Protein AF-A0A7C5N0X9-F1 (afdb_monomer_lite)

Secondary structure (DSSP, 8-state):
-HHHHHHHHHHHHHHHHHHHHHHHHSSHHHHHHHHHTTSS----GGGS-GGGT--HHHHHHHHHHHHHHHHHHHS-HHHHHHHHT-HHHHHHHHHHHHHHHHHGGGT--GGGHHHHHHHHHHHHHHHHHHHIIIII---TTSPPPPHHHHHHHHHHHHHHHHHHHHHHHHHH-----TTS-SHHHHHHHHHH----TTSSSS----HHHHTTSEEEEEEESTTTTTTT-SSGGGSHHHHHHHHH-TTEEEEEEE-TT--HHHHHHHHHH-SSPPSEEEEEE-TTTTHHHHHHHT-------TTTTS-HHHHHHHTT-HHHHHHHTTS--GGG---HHHHHHHHHH-HHHHHHHHHHHHHHHHHHHHTT--EEEEEPP-TT-GGGGGG-

Sequence (388 aa):
MTIRFQEKSDLYVFSGYALLGIALAINQFTIFWWQEMGIFPIVPSRFMHANDVEIFLPWLLDISWIVTGIIVIRAPRHIRFYINDSFKFNLFIFVILSGILLSTNVVLPGKWRFARIILILGILFFLANMFYLGVVKKREDKAELHPFYRNLGVSLFGLSFILLVLEIVFMFFTNTHRFNGTLASRSWFIRNWELNAEGYRDRPYDVQKIEGKTKVLLLGDSFVAGHGLKNPEDRFSNLLQKELGENYYVFNLGVGGSDVADEFQRLKAFSYRPDYLLYSYYPNDIERDGEMGGLVLPKPRSYNDVWFIPRFFIRRSYLLNFIYWQFPHYDELVDYKGYLKQCYSFPKVMEIHTAHLDSIIDFAKQFEAPMAAVVFPFLEQVKESRFA

Structure (mmCIF, N/CA/C/O backbone):
data_AF-A0A7C5N0X9-F1
#
_entry.id   AF-A0A7C5N0X9-F1
#
loop_
_atom_site.group_PDB
_atom_site.id
_atom_site.type_symbol
_atom_site.label_atom_id
_atom_site.label_alt_id
_atom_site.label_comp_id
_atom_site.label_asym_id
_atom_site.label_entity_id
_atom_site.label_seq_id
_atom_site.pdbx_PDB_ins_code
_atom_site.Cartn_x
_atom_site.Cartn_y
_atom_site.Cartn_z
_atom_site.occupancy
_atom_site.B_iso_or_equiv
_atom_site.auth_seq_id
_atom_site.auth_comp_id
_atom_site.auth_asym_id
_atom_site.auth_atom_id
_atom_site.pdbx_PDB_model_num
ATOM 1 N N . MET A 1 1 ? 23.123 20.701 -46.442 1.00 53.03 1 MET A N 1
ATOM 2 C CA . MET A 1 1 ? 23.601 19.902 -45.284 1.00 53.03 1 MET A CA 1
ATOM 3 C C . MET A 1 1 ? 23.424 20.630 -43.945 1.00 53.03 1 MET A C 1
ATOM 5 O O . MET A 1 1 ? 23.212 19.967 -42.947 1.00 53.03 1 MET A O 1
ATOM 9 N N . THR A 1 2 ? 23.448 21.964 -43.902 1.00 59.88 2 THR A N 1
ATOM 10 C CA . THR A 1 2 ? 23.514 22.796 -42.683 1.00 59.88 2 THR A CA 1
ATOM 11 C C . THR A 1 2 ? 22.238 22.866 -41.826 1.00 59.88 2 THR A C 1
ATOM 13 O O . THR A 1 2 ? 22.347 22.752 -40.611 1.00 59.88 2 THR A O 1
ATOM 16 N N . ILE A 1 3 ? 21.037 22.957 -42.412 1.00 56.69 3 ILE A N 1
ATOM 17 C CA . ILE A 1 3 ? 19.776 23.121 -41.645 1.00 56.69 3 ILE A CA 1
ATOM 18 C C . ILE A 1 3 ? 19.400 21.844 -40.869 1.00 56.69 3 ILE A C 1
ATOM 20 O O . ILE A 1 3 ? 19.217 21.884 -39.657 1.00 56.69 3 ILE A O 1
ATOM 24 N N . ARG A 1 4 ? 19.428 20.675 -41.528 1.00 54.19 4 ARG A N 1
ATOM 25 C CA . ARG A 1 4 ? 19.196 19.358 -40.891 1.00 54.19 4 ARG A CA 1
ATOM 26 C C . ARG A 1 4 ? 20.184 19.048 -39.757 1.00 54.19 4 ARG A C 1
ATOM 28 O O . ARG A 1 4 ? 19.854 18.326 -38.820 1.00 54.19 4 ARG A O 1
ATOM 35 N N . PHE A 1 5 ? 21.416 19.549 -39.867 1.00 54.91 5 PHE A N 1
ATOM 36 C CA . PHE A 1 5 ? 22.444 19.425 -38.829 1.00 54.91 5 PHE A CA 1
ATOM 37 C C . PHE A 1 5 ? 22.115 20.280 -37.600 1.00 54.91 5 PHE A C 1
ATOM 39 O O . PHE A 1 5 ? 22.364 19.862 -36.469 1.00 54.91 5 PHE A O 1
ATOM 46 N N . GLN A 1 6 ? 21.548 21.462 -37.830 1.00 57.00 6 GLN A N 1
ATOM 47 C CA . GLN A 1 6 ? 21.174 22.421 -36.800 1.00 57.00 6 GLN A CA 1
ATOM 48 C C . GLN A 1 6 ? 19.945 21.935 -36.017 1.00 57.00 6 GLN A C 1
ATOM 50 O O . GLN A 1 6 ? 20.025 21.792 -34.801 1.00 57.00 6 GLN A O 1
ATOM 55 N N . GLU A 1 7 ? 18.891 21.506 -36.718 1.00 59.25 7 GLU A N 1
ATOM 56 C CA . GLU A 1 7 ? 17.673 20.940 -36.115 1.00 59.25 7 GLU A CA 1
ATOM 57 C C . GLU A 1 7 ? 17.963 19.712 -35.240 1.00 59.25 7 GLU A C 1
ATOM 59 O O . GLU A 1 7 ? 17.483 19.613 -34.110 1.00 59.25 7 GLU A O 1
ATOM 64 N N . LYS A 1 8 ? 18.809 18.787 -35.722 1.00 58.25 8 LYS A N 1
ATOM 65 C CA . LYS A 1 8 ? 19.227 17.627 -34.925 1.00 58.25 8 LYS A CA 1
ATOM 66 C C . LYS A 1 8 ? 19.984 18.061 -33.672 1.00 58.25 8 LYS A C 1
ATOM 68 O O . LYS A 1 8 ? 19.673 17.578 -32.593 1.00 58.25 8 LYS A O 1
ATOM 73 N N . SER A 1 9 ? 20.961 18.961 -33.797 1.00 60.62 9 SER A N 1
ATOM 74 C CA . SER A 1 9 ? 21.758 19.472 -32.670 1.00 60.62 9 SER A CA 1
ATOM 75 C C . SER A 1 9 ? 20.900 20.120 -31.577 1.00 60.62 9 SER A C 1
ATOM 77 O O . SER A 1 9 ? 21.206 19.964 -30.392 1.00 60.62 9 SER A O 1
ATOM 79 N N . ASP A 1 10 ? 19.856 20.848 -31.962 1.00 64.88 10 ASP A N 1
ATOM 80 C CA . ASP A 1 10 ? 19.007 21.590 -31.029 1.00 64.88 10 ASP A CA 1
ATOM 81 C C . ASP A 1 10 ? 18.025 20.658 -30.298 1.00 64.88 10 ASP A C 1
ATOM 83 O O . ASP A 1 10 ? 17.825 20.804 -29.091 1.00 64.88 10 ASP A O 1
ATOM 87 N N . LEU A 1 11 ? 17.547 19.599 -30.964 1.00 64.19 11 LEU A N 1
ATOM 88 C CA . LEU A 1 11 ? 16.809 18.508 -30.316 1.00 64.19 11 LEU A CA 1
ATOM 89 C C . LEU A 1 11 ? 17.653 17.801 -29.231 1.00 64.19 11 LEU A C 1
ATOM 91 O O . LEU A 1 11 ? 17.117 17.417 -28.193 1.00 64.19 11 LEU A O 1
ATOM 95 N N . TYR A 1 12 ? 18.978 17.684 -29.415 1.00 63.22 12 TYR A N 1
ATOM 96 C CA . TYR A 1 12 ? 19.877 17.117 -28.393 1.00 63.22 12 TYR A CA 1
ATOM 97 C C . TYR A 1 12 ? 20.007 17.993 -27.163 1.00 63.22 12 TYR A C 1
ATOM 99 O O . TYR A 1 12 ? 19.940 17.494 -26.042 1.00 63.22 12 TYR A O 1
ATOM 107 N N . VAL A 1 13 ? 20.187 19.292 -27.378 1.00 63.66 13 VAL A N 1
ATOM 108 C CA . VAL A 1 13 ? 20.242 20.272 -26.293 1.00 63.66 13 VAL A CA 1
ATOM 109 C C . VAL A 1 13 ? 18.940 20.228 -25.507 1.00 63.66 13 VAL A C 1
ATOM 111 O O . VAL A 1 13 ? 18.975 20.118 -24.285 1.00 63.66 13 VAL A O 1
ATOM 114 N N . PHE A 1 14 ? 17.805 20.184 -26.207 1.00 66.75 14 PHE A N 1
ATOM 115 C CA . PHE A 1 14 ? 16.500 19.997 -25.589 1.00 66.75 14 PHE A CA 1
ATOM 116 C C . PHE A 1 14 ? 16.417 18.691 -24.788 1.00 66.75 14 PHE A C 1
ATOM 118 O O . PHE A 1 14 ? 16.013 18.723 -23.634 1.00 66.75 14 PHE A O 1
ATOM 125 N N . SER A 1 15 ? 16.862 17.554 -25.334 1.00 61.34 15 SER A N 1
ATOM 126 C CA . SER A 1 15 ? 16.858 16.284 -24.592 1.00 61.34 15 SER A CA 1
ATOM 127 C C . SER A 1 15 ? 17.822 16.268 -23.397 1.00 61.34 15 SER A C 1
ATOM 129 O O . SER A 1 15 ? 17.501 15.673 -22.375 1.00 61.34 15 SER A O 1
ATOM 131 N N . GLY A 1 16 ? 18.957 16.972 -23.464 1.00 64.69 16 GLY A N 1
ATOM 132 C CA . GLY A 1 16 ? 19.859 17.174 -22.327 1.00 64.69 16 GLY A CA 1
ATOM 133 C C . GLY A 1 16 ? 19.217 18.020 -21.226 1.00 64.69 16 GLY A C 1
ATOM 134 O O . GLY A 1 16 ? 19.291 17.659 -20.053 1.00 64.69 16 GLY A O 1
ATOM 135 N N . TYR A 1 17 ? 18.517 19.095 -21.601 1.00 68.44 17 TYR A N 1
ATOM 136 C CA . TYR A 1 17 ? 17.707 19.881 -20.669 1.00 68.44 17 TYR A CA 1
ATOM 137 C C . TYR A 1 17 ? 16.526 19.085 -20.107 1.00 68.44 17 TYR A C 1
ATOM 139 O O . TYR A 1 17 ? 16.244 19.200 -18.921 1.00 68.44 17 TYR A O 1
ATOM 147 N N . ALA A 1 18 ? 15.870 18.245 -20.910 1.00 64.81 18 ALA A N 1
ATOM 148 C CA . ALA A 1 18 ? 14.791 17.375 -20.454 1.00 64.81 18 ALA A CA 1
ATOM 149 C C . ALA A 1 18 ? 15.302 16.326 -19.457 1.00 64.81 18 ALA A C 1
ATOM 151 O O . ALA A 1 18 ? 14.671 16.111 -18.429 1.00 64.81 18 ALA A O 1
ATOM 152 N N . LEU A 1 19 ? 16.472 15.726 -19.707 1.00 63.31 19 LEU A N 1
ATOM 153 C CA . LEU A 1 19 ? 17.125 14.801 -18.776 1.00 63.31 19 LEU A CA 1
ATOM 154 C C . LEU A 1 19 ? 17.484 15.484 -17.451 1.00 63.31 19 LEU A C 1
ATOM 156 O O . LEU A 1 19 ? 17.197 14.932 -16.394 1.00 63.31 19 LEU A O 1
ATOM 160 N N . LEU A 1 20 ? 18.051 16.695 -17.494 1.00 66.25 20 LEU A N 1
ATOM 161 C CA . LEU A 1 20 ? 18.319 17.487 -16.287 1.00 66.25 20 LEU A CA 1
ATOM 162 C C . LEU A 1 20 ? 17.034 17.884 -15.560 1.00 66.25 20 LEU A C 1
ATOM 164 O O . LEU A 1 20 ? 16.976 17.785 -14.340 1.00 66.25 20 LEU A O 1
ATOM 168 N N . GLY A 1 21 ? 16.004 18.298 -16.296 1.00 65.38 21 GLY A N 1
ATOM 169 C CA . GLY A 1 21 ? 14.703 18.656 -15.740 1.00 65.38 21 GLY A CA 1
ATOM 170 C C . GLY A 1 21 ? 14.035 17.475 -15.043 1.00 65.38 21 GLY A C 1
ATOM 171 O O . GLY A 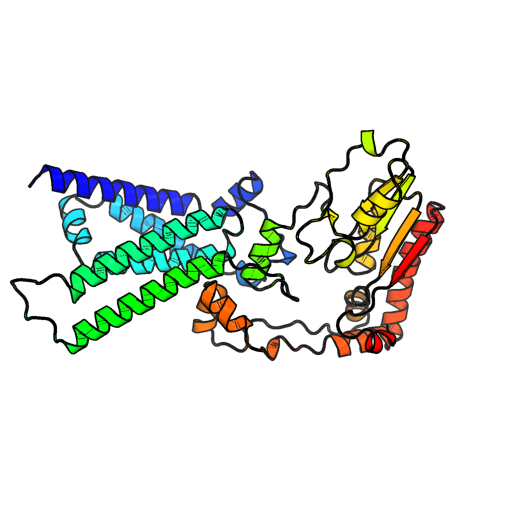1 21 ? 13.572 17.622 -13.920 1.00 65.38 21 GLY A O 1
ATOM 172 N N . ILE A 1 22 ? 14.053 16.290 -15.660 1.00 63.69 22 ILE A N 1
ATOM 173 C CA . ILE A 1 22 ? 13.523 15.055 -15.067 1.00 63.69 22 ILE A CA 1
ATOM 174 C C . ILE A 1 22 ? 14.340 14.649 -13.835 1.00 63.69 22 ILE A C 1
ATOM 176 O O . ILE A 1 22 ? 13.749 14.315 -12.817 1.00 63.69 22 ILE A O 1
ATOM 180 N N . ALA A 1 23 ? 15.673 14.716 -13.889 1.00 62.97 23 ALA A N 1
ATOM 181 C CA . ALA A 1 23 ? 16.537 14.343 -12.766 1.00 62.97 23 ALA A CA 1
ATOM 182 C C . ALA A 1 23 ? 16.429 15.300 -11.570 1.00 62.97 23 ALA A C 1
ATOM 184 O O . ALA A 1 23 ? 16.517 14.883 -10.419 1.00 62.97 23 ALA A O 1
ATOM 185 N N . LEU A 1 24 ? 16.221 16.592 -11.828 1.00 64.12 24 LEU A N 1
ATOM 186 C CA . LEU A 1 24 ? 15.953 17.567 -10.775 1.00 64.12 24 LEU A CA 1
ATOM 187 C C . LEU A 1 24 ? 14.528 17.408 -10.236 1.00 64.12 24 LEU A C 1
ATOM 189 O O . LEU A 1 24 ? 14.331 17.451 -9.028 1.00 64.12 24 LEU A O 1
ATOM 193 N N . ALA A 1 25 ? 13.535 17.174 -11.096 1.00 60.94 25 ALA A N 1
ATOM 194 C CA . ALA A 1 25 ? 12.141 17.036 -10.679 1.00 60.94 25 ALA A CA 1
ATOM 195 C C . ALA A 1 25 ? 11.833 15.695 -9.993 1.00 60.94 25 ALA A C 1
ATOM 197 O O . ALA A 1 25 ? 10.906 15.632 -9.194 1.00 60.94 25 ALA A O 1
ATOM 198 N N . ILE A 1 26 ? 12.572 14.628 -10.297 1.00 57.19 26 ILE A N 1
ATOM 199 C CA . ILE A 1 26 ? 12.288 13.265 -9.838 1.00 57.19 26 ILE A CA 1
ATOM 200 C C . ILE A 1 26 ? 13.564 12.657 -9.247 1.00 57.19 26 ILE A C 1
ATOM 202 O O . ILE A 1 26 ? 14.124 11.704 -9.784 1.00 57.19 26 ILE A O 1
ATOM 206 N N . ASN A 1 27 ? 14.014 13.210 -8.121 1.00 59.34 27 ASN A N 1
ATOM 207 C CA . ASN A 1 27 ? 15.000 12.567 -7.254 1.00 59.34 27 ASN A CA 1
ATOM 208 C C . ASN A 1 27 ? 14.464 12.456 -5.825 1.00 59.34 27 ASN A C 1
ATOM 210 O O . ASN A 1 27 ? 13.452 13.062 -5.482 1.00 59.34 27 ASN A O 1
ATOM 214 N N . GLN A 1 28 ? 15.127 11.677 -4.975 1.00 52.56 28 GLN A N 1
ATOM 215 C CA . GLN A 1 28 ? 14.632 11.404 -3.619 1.00 52.56 28 GLN A CA 1
ATOM 216 C C . GLN A 1 28 ? 14.415 12.662 -2.754 1.00 52.56 28 GLN A C 1
ATOM 218 O O . GLN A 1 28 ? 13.512 12.674 -1.923 1.00 52.56 28 GLN A O 1
ATOM 223 N N . PHE A 1 29 ? 15.198 13.726 -2.963 1.00 55.41 29 PHE A N 1
ATOM 224 C CA . PHE A 1 29 ? 15.049 14.981 -2.225 1.00 55.41 29 PHE A CA 1
ATOM 225 C C . PHE A 1 29 ? 13.863 15.789 -2.725 1.00 55.41 29 PHE A C 1
ATOM 227 O O . PHE A 1 29 ? 13.083 16.314 -1.932 1.00 55.41 29 PHE A O 1
ATOM 234 N N . THR A 1 30 ? 13.717 15.890 -4.044 1.00 60.78 30 THR A N 1
ATOM 235 C CA . THR A 1 30 ? 12.620 16.649 -4.631 1.00 60.78 30 THR A CA 1
ATOM 236 C C . THR A 1 30 ? 11.305 15.916 -4.479 1.00 60.78 30 THR A C 1
ATOM 238 O O . THR A 1 30 ? 10.307 16.563 -4.218 1.00 60.78 30 THR A O 1
ATOM 241 N N . ILE A 1 31 ? 11.290 14.583 -4.502 1.00 59.16 31 ILE A N 1
ATOM 242 C CA . ILE A 1 31 ? 10.096 13.777 -4.221 1.00 59.16 31 ILE A CA 1
ATOM 243 C C . ILE A 1 31 ? 9.525 14.079 -2.838 1.00 59.16 31 ILE A C 1
ATOM 245 O O . ILE A 1 31 ? 8.323 14.311 -2.744 1.00 59.16 31 ILE A O 1
ATOM 249 N N . PHE A 1 32 ? 10.362 14.130 -1.797 1.00 59.34 32 PHE A N 1
ATOM 250 C CA . PHE A 1 32 ? 9.904 14.509 -0.458 1.00 59.34 32 PHE A CA 1
ATOM 251 C C . PHE A 1 32 ? 9.301 15.921 -0.462 1.00 59.34 32 PHE A C 1
ATOM 253 O O . PHE A 1 32 ? 8.200 16.139 0.034 1.00 59.34 32 PHE A O 1
ATOM 260 N N . TRP A 1 33 ? 9.969 16.868 -1.124 1.00 61.91 33 TRP A N 1
ATOM 261 C CA . TRP A 1 33 ? 9.475 18.238 -1.264 1.00 61.91 33 TRP A CA 1
ATOM 262 C C . TRP A 1 33 ? 8.142 18.327 -2.038 1.00 61.91 33 TRP A C 1
ATOM 264 O O . TRP A 1 33 ? 7.227 19.036 -1.625 1.00 61.91 33 TRP A O 1
ATOM 274 N N . TRP A 1 34 ? 7.972 17.557 -3.116 1.00 63.31 34 TRP A N 1
ATOM 275 C CA . TRP A 1 34 ? 6.720 17.473 -3.877 1.00 63.31 34 TRP A CA 1
ATOM 276 C C . TRP A 1 34 ? 5.589 16.808 -3.084 1.00 63.31 34 TRP A C 1
ATOM 278 O O . TRP A 1 34 ? 4.423 17.139 -3.305 1.00 63.31 34 TRP A O 1
ATOM 288 N N . GLN A 1 35 ? 5.909 15.867 -2.192 1.00 62.88 35 GLN A N 1
ATOM 289 C CA . GLN A 1 35 ? 4.945 15.237 -1.286 1.00 62.88 35 GLN A CA 1
ATOM 290 C C . GLN A 1 35 ? 4.460 16.219 -0.216 1.00 62.88 35 GLN A C 1
ATOM 292 O O . GLN A 1 35 ? 3.253 16.331 -0.016 1.00 62.88 35 GLN A O 1
ATOM 297 N N . GLU A 1 36 ? 5.367 16.991 0.390 1.00 68.19 36 GLU A N 1
ATOM 298 C CA . GLU A 1 36 ? 5.034 18.076 1.331 1.00 68.19 36 GLU A CA 1
ATOM 299 C C . GLU A 1 36 ? 4.141 19.147 0.683 1.00 68.19 36 GLU A C 1
ATOM 301 O O . GLU A 1 36 ? 3.194 19.639 1.289 1.00 68.19 36 GLU A O 1
ATOM 306 N N . MET A 1 37 ? 4.378 19.467 -0.593 1.00 73.88 37 MET A N 1
ATOM 307 C CA . MET A 1 37 ? 3.527 20.392 -1.353 1.00 73.88 37 MET A CA 1
ATOM 308 C C . MET A 1 37 ? 2.195 19.780 -1.825 1.00 73.88 37 MET A C 1
ATOM 310 O O . MET A 1 37 ? 1.428 20.452 -2.515 1.00 73.88 37 MET A O 1
ATOM 314 N N . GLY A 1 38 ? 1.920 18.507 -1.522 1.00 63.66 38 GLY A N 1
ATOM 315 C CA . GLY A 1 38 ? 0.704 17.805 -1.951 1.00 63.66 38 GLY A CA 1
ATOM 316 C C . GLY A 1 38 ? 0.627 17.517 -3.458 1.00 63.66 38 GLY A C 1
ATOM 317 O O . GLY A 1 38 ? -0.429 17.140 -3.966 1.00 63.66 38 GLY A O 1
ATOM 318 N N . ILE A 1 39 ? 1.730 17.689 -4.194 1.00 66.62 39 ILE A N 1
ATOM 319 C CA . ILE A 1 39 ? 1.813 17.455 -5.644 1.00 66.62 39 ILE A CA 1
ATOM 320 C C . ILE A 1 39 ? 1.994 15.959 -5.933 1.00 66.62 39 ILE A C 1
ATOM 322 O O . ILE A 1 39 ? 1.399 15.414 -6.872 1.00 66.62 39 ILE A O 1
ATOM 326 N N . PHE A 1 40 ? 2.800 15.275 -5.118 1.00 58.38 40 PHE A N 1
ATOM 327 C CA . PHE A 1 40 ? 2.958 13.822 -5.161 1.00 58.38 40 PHE A CA 1
ATOM 328 C C . PHE A 1 40 ? 2.1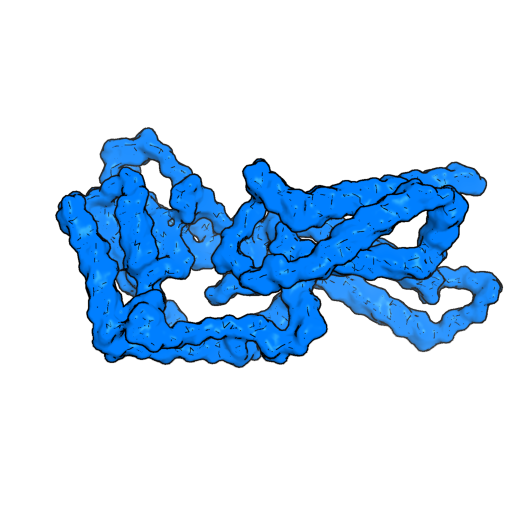87 13.159 -4.016 1.00 58.38 40 PHE A C 1
ATOM 330 O O . PHE A 1 40 ? 2.149 13.697 -2.911 1.00 58.38 40 PHE A O 1
ATOM 337 N N . PRO A 1 41 ? 1.581 11.979 -4.244 1.00 53.69 41 PRO A N 1
ATOM 338 C CA . PRO A 1 41 ? 0.912 11.261 -3.173 1.00 53.69 41 PRO A CA 1
ATOM 339 C C . PRO A 1 41 ? 1.933 10.829 -2.115 1.00 53.69 41 PRO A C 1
ATOM 341 O O . PRO A 1 41 ? 3.000 10.294 -2.440 1.00 53.69 41 PRO A O 1
ATOM 344 N N . ILE A 1 42 ? 1.580 11.015 -0.845 1.00 54.47 42 ILE A N 1
ATOM 345 C CA . ILE A 1 42 ? 2.294 10.392 0.267 1.00 54.47 42 ILE A CA 1
ATOM 346 C C . ILE A 1 42 ? 1.962 8.905 0.204 1.00 54.47 42 ILE A C 1
ATOM 348 O O . ILE A 1 42 ? 0.803 8.511 0.331 1.00 54.47 42 ILE A O 1
ATOM 352 N N . VAL A 1 43 ? 2.968 8.066 -0.039 1.00 50.78 43 VAL A N 1
ATOM 353 C CA . VAL A 1 43 ? 2.798 6.621 0.108 1.00 50.78 43 VAL A CA 1
ATOM 354 C C . VAL A 1 43 ? 2.818 6.347 1.608 1.00 50.78 43 VAL A C 1
ATOM 356 O O . VAL A 1 43 ? 3.831 6.645 2.241 1.00 50.78 43 VAL A O 1
ATOM 359 N N . PRO A 1 44 ? 1.743 5.812 2.213 1.00 47.88 44 PRO A N 1
ATOM 360 C CA . PRO A 1 44 ? 1.767 5.504 3.634 1.00 47.88 44 PRO A CA 1
ATOM 361 C C . PRO A 1 44 ? 2.930 4.551 3.922 1.00 47.88 44 PRO A C 1
ATOM 363 O O . PRO A 1 44 ? 3.072 3.530 3.245 1.00 47.88 44 PRO A O 1
ATOM 366 N N . SER A 1 45 ? 3.757 4.877 4.917 1.00 46.97 45 SER A N 1
ATOM 367 C CA . SER A 1 45 ? 4.956 4.107 5.284 1.00 46.97 45 SER A CA 1
ATOM 368 C C . SER A 1 45 ? 4.655 2.625 5.521 1.00 46.97 45 SER A C 1
ATOM 370 O O . SER A 1 45 ? 5.452 1.776 5.139 1.00 46.97 45 SER A O 1
ATOM 372 N N . ARG A 1 46 ? 3.455 2.301 6.023 1.00 45.97 46 ARG A N 1
ATOM 373 C CA . ARG A 1 46 ? 2.951 0.926 6.197 1.00 45.97 46 ARG A CA 1
ATOM 374 C C . ARG A 1 46 ? 2.867 0.086 4.912 1.00 45.97 46 ARG A C 1
ATOM 376 O O . ARG A 1 46 ? 2.756 -1.130 4.990 1.00 45.97 46 ARG A O 1
ATOM 383 N N . PHE A 1 47 ? 2.888 0.712 3.734 1.00 45.22 47 PHE A N 1
ATOM 384 C CA . PHE A 1 47 ? 2.862 0.037 2.429 1.00 45.22 47 PHE A CA 1
ATOM 385 C C . PHE A 1 47 ? 4.219 0.067 1.706 1.00 45.22 47 PHE A C 1
ATOM 387 O O . PHE A 1 47 ? 4.336 -0.437 0.585 1.00 45.22 47 PHE A O 1
ATOM 394 N N . MET A 1 48 ? 5.245 0.644 2.336 1.00 43.06 48 MET A N 1
ATOM 395 C CA . MET A 1 48 ? 6.629 0.615 1.871 1.00 43.06 48 MET A CA 1
ATOM 396 C C . MET A 1 48 ? 7.400 -0.420 2.696 1.00 43.06 48 MET A C 1
ATOM 398 O O . MET A 1 48 ? 7.317 -0.435 3.920 1.00 43.06 48 MET A O 1
ATOM 402 N N . HIS A 1 49 ? 8.156 -1.310 2.051 1.00 44.94 49 HIS A N 1
ATOM 403 C CA . HIS A 1 49 ? 9.092 -2.150 2.800 1.00 44.94 49 HIS A CA 1
ATOM 404 C C . HIS A 1 49 ? 10.277 -1.281 3.234 1.00 44.94 49 HIS A C 1
ATOM 406 O O . HIS A 1 49 ? 10.718 -0.429 2.468 1.00 44.94 49 HIS A O 1
ATOM 412 N N . ALA A 1 50 ? 10.848 -1.531 4.417 1.00 37.44 50 ALA A N 1
ATOM 413 C CA . ALA A 1 50 ? 12.047 -0.825 4.901 1.00 37.44 50 ALA A CA 1
ATOM 414 C C . ALA A 1 50 ? 13.187 -0.803 3.852 1.00 37.44 50 ALA A C 1
ATOM 416 O O . ALA A 1 50 ? 13.864 0.201 3.659 1.00 37.44 50 ALA A O 1
ATOM 417 N N . ASN A 1 51 ? 13.290 -1.875 3.059 1.00 43.53 51 ASN A N 1
ATOM 418 C CA . ASN A 1 51 ? 14.266 -2.040 1.977 1.00 43.53 51 ASN A CA 1
ATOM 419 C C . ASN A 1 51 ? 13.923 -1.292 0.672 1.00 43.53 51 ASN A C 1
ATOM 421 O O . ASN A 1 51 ? 14.565 -1.529 -0.351 1.00 43.53 51 ASN A O 1
ATOM 425 N N . ASP A 1 52 ? 12.847 -0.509 0.634 1.00 46.94 52 ASP A N 1
ATOM 426 C CA . ASP A 1 52 ? 12.493 0.338 -0.510 1.00 46.94 52 ASP A CA 1
ATOM 427 C C . ASP A 1 52 ? 13.121 1.735 -0.404 1.00 46.94 52 ASP A C 1
ATOM 429 O O . ASP A 1 52 ? 13.298 2.393 -1.428 1.00 46.94 52 ASP A O 1
ATOM 433 N N . VAL A 1 53 ? 13.492 2.147 0.815 1.00 41.81 53 VAL A N 1
ATOM 434 C CA . VAL A 1 53 ? 14.096 3.450 1.140 1.00 41.81 53 VAL A CA 1
ATOM 435 C C . VAL A 1 53 ? 15.628 3.362 1.211 1.00 41.81 53 VAL A C 1
ATOM 437 O O . VAL A 1 53 ? 16.321 4.312 0.854 1.00 41.81 53 VAL A O 1
ATOM 440 N N . GLU A 1 54 ? 16.190 2.211 1.589 1.00 43.78 54 GLU A N 1
ATOM 441 C CA . GLU A 1 54 ? 17.644 2.012 1.615 1.00 43.78 54 GLU A CA 1
ATOM 442 C C . GLU A 1 54 ? 18.210 1.682 0.233 1.00 43.78 54 GLU A C 1
ATOM 444 O O . GLU A 1 54 ? 18.331 0.509 -0.126 1.00 43.78 54 GLU A O 1
ATOM 449 N N . ILE A 1 55 ? 18.600 2.677 -0.573 1.00 49.34 55 ILE A N 1
ATOM 450 C CA . ILE A 1 55 ? 19.435 2.373 -1.741 1.00 49.34 55 ILE A CA 1
ATOM 451 C C . ILE A 1 55 ? 20.396 3.523 -2.078 1.00 49.34 55 ILE A C 1
ATOM 453 O O . ILE A 1 55 ? 20.006 4.632 -2.419 1.00 49.34 55 ILE A O 1
ATOM 457 N N . PHE A 1 56 ? 21.685 3.195 -2.082 1.00 38.69 56 PHE A N 1
ATOM 458 C CA . PHE A 1 56 ? 22.816 3.999 -2.567 1.00 38.69 56 PHE A CA 1
ATOM 459 C C . PHE A 1 56 ? 22.808 4.200 -4.107 1.00 38.69 56 PHE A C 1
ATOM 461 O O . PHE A 1 56 ? 23.496 5.054 -4.657 1.00 38.69 56 PHE A O 1
ATOM 468 N N . LEU A 1 57 ? 22.029 3.388 -4.830 1.00 45.09 57 LEU A N 1
ATOM 469 C CA . LEU A 1 57 ? 22.000 3.298 -6.294 1.00 45.09 57 LEU A CA 1
ATOM 470 C C . LEU A 1 57 ? 21.200 4.436 -6.971 1.00 45.09 57 LEU A C 1
ATOM 472 O O . LEU A 1 57 ? 21.714 4.980 -7.943 1.00 45.09 57 LEU A O 1
ATOM 476 N N . PRO A 1 58 ? 20.015 4.864 -6.477 1.00 51.56 58 PRO A N 1
ATOM 477 C CA . PRO A 1 58 ? 19.370 6.114 -6.883 1.00 51.56 58 PRO A CA 1
ATOM 478 C C . PRO A 1 58 ? 20.300 7.328 -6.814 1.00 51.56 58 PRO A C 1
ATOM 480 O O . PRO A 1 58 ? 20.359 8.076 -7.777 1.00 51.56 58 PRO A O 1
ATOM 483 N N . TRP A 1 59 ? 21.116 7.463 -5.761 1.00 53.66 59 TRP A N 1
ATOM 484 C CA . TRP A 1 59 ? 22.089 8.559 -5.629 1.00 53.66 59 TRP A CA 1
ATOM 485 C C . TRP A 1 59 ? 23.159 8.550 -6.723 1.00 53.66 59 TRP A C 1
ATOM 487 O O . TRP A 1 59 ? 23.474 9.586 -7.307 1.00 53.66 59 TRP A O 1
ATOM 497 N N . LEU A 1 60 ? 23.727 7.376 -7.015 1.00 52.16 60 LEU A N 1
ATOM 498 C CA . LEU A 1 60 ? 24.711 7.225 -8.089 1.00 52.16 60 LEU A CA 1
ATOM 499 C C . LEU A 1 60 ? 24.089 7.501 -9.461 1.00 52.16 60 LEU A C 1
ATOM 501 O O . LEU A 1 60 ? 24.740 8.094 -10.323 1.00 52.16 60 LEU A O 1
ATOM 505 N N . LEU A 1 61 ? 22.822 7.120 -9.646 1.00 54.53 61 LEU A N 1
ATOM 506 C CA . LEU A 1 61 ? 22.061 7.445 -10.844 1.00 54.53 61 LEU A CA 1
ATOM 507 C C . LEU A 1 61 ? 21.828 8.967 -10.937 1.00 54.53 61 LEU A C 1
ATOM 509 O O . LEU A 1 61 ? 22.189 9.531 -11.962 1.00 54.53 61 LEU A O 1
ATOM 513 N N . ASP A 1 62 ? 21.390 9.644 -9.870 1.00 57.69 62 ASP A N 1
ATOM 514 C CA . ASP A 1 62 ? 21.229 11.114 -9.739 1.00 57.69 62 ASP A CA 1
ATOM 515 C C . ASP A 1 62 ? 22.482 11.910 -10.086 1.00 57.69 62 ASP A C 1
ATOM 517 O O . ASP A 1 62 ? 22.434 12.858 -10.877 1.00 57.69 62 ASP A O 1
ATOM 521 N N . ILE A 1 63 ? 23.637 11.476 -9.595 1.00 62.91 63 ILE A N 1
ATOM 522 C CA . ILE A 1 63 ? 24.915 12.094 -9.953 1.00 62.91 63 ILE A CA 1
ATOM 523 C C . ILE A 1 63 ? 25.237 11.833 -11.431 1.00 62.91 63 ILE A C 1
ATOM 525 O O . ILE A 1 63 ? 25.629 12.753 -12.154 1.00 62.91 63 ILE A O 1
ATOM 529 N N . SER A 1 64 ? 25.019 10.608 -11.919 1.00 58.94 64 SER A N 1
ATOM 530 C CA . SER A 1 64 ? 25.232 10.282 -13.332 1.00 58.94 64 SER A CA 1
ATOM 531 C C . SER A 1 64 ? 24.296 11.063 -14.273 1.00 58.94 64 SER A C 1
ATOM 533 O O . SER A 1 64 ? 24.723 11.423 -15.373 1.00 58.94 64 SER A O 1
ATOM 535 N N . TRP A 1 65 ? 23.075 11.409 -13.833 1.00 68.12 65 TRP A N 1
ATOM 536 C CA . TRP A 1 65 ? 22.087 12.219 -14.561 1.00 68.12 65 TRP A CA 1
ATOM 537 C C . TRP A 1 65 ? 22.584 13.637 -14.798 1.00 68.12 65 TRP A C 1
ATOM 539 O O . TRP A 1 65 ? 22.597 14.118 -15.935 1.00 68.12 65 TRP A O 1
ATOM 549 N N . ILE A 1 66 ? 23.027 14.291 -13.723 1.00 66.19 66 ILE A N 1
ATOM 550 C CA . ILE A 1 66 ? 23.521 15.668 -13.756 1.00 66.19 66 ILE A CA 1
ATOM 551 C C . ILE A 1 66 ? 24.763 15.741 -14.639 1.00 66.19 66 ILE A C 1
ATOM 553 O O . ILE A 1 66 ? 24.837 16.573 -15.543 1.00 66.19 66 ILE A O 1
ATOM 557 N N . VAL A 1 67 ? 25.705 14.815 -14.444 1.00 66.75 67 VAL A N 1
ATOM 558 C CA . VAL A 1 67 ? 26.937 14.750 -15.237 1.00 66.75 67 VAL A CA 1
ATOM 559 C C . VAL A 1 67 ? 26.621 14.518 -16.718 1.00 66.75 67 VAL A C 1
ATOM 561 O O . VAL A 1 67 ? 27.136 15.236 -17.575 1.00 66.75 67 VAL A O 1
ATOM 564 N N . THR A 1 68 ? 25.725 13.582 -17.038 1.00 64.94 68 THR A N 1
ATOM 565 C CA . THR A 1 68 ? 25.368 13.266 -18.429 1.00 64.94 68 THR A CA 1
ATOM 566 C C . THR A 1 68 ? 24.638 14.418 -19.116 1.00 64.94 68 THR A C 1
ATOM 568 O O . THR A 1 68 ? 25.001 14.790 -20.232 1.00 64.94 68 THR A O 1
ATOM 571 N N . GLY A 1 69 ? 23.647 15.027 -18.461 1.00 67.69 69 GLY A N 1
ATOM 572 C CA . GLY A 1 69 ? 22.928 16.174 -19.015 1.00 67.69 69 GLY A CA 1
ATOM 573 C C . GLY A 1 69 ? 23.842 17.382 -19.241 1.00 67.69 69 GLY A C 1
ATOM 574 O O . GLY A 1 69 ? 23.775 18.017 -20.296 1.00 67.69 69 GLY A O 1
ATOM 575 N N . ILE A 1 70 ? 24.771 17.644 -18.313 1.00 72.12 70 ILE A N 1
ATOM 576 C CA . ILE A 1 70 ? 25.794 18.689 -18.468 1.00 72.12 70 ILE A CA 1
ATOM 577 C C . ILE A 1 70 ? 26.696 18.391 -19.667 1.00 72.12 70 ILE A C 1
ATOM 579 O O . ILE A 1 70 ? 26.934 19.292 -20.473 1.00 72.12 70 ILE A O 1
ATOM 583 N N . ILE A 1 71 ? 27.167 17.150 -19.825 1.00 68.62 71 ILE A N 1
ATOM 584 C CA . ILE A 1 71 ? 27.999 16.748 -20.969 1.00 68.62 71 ILE A CA 1
ATOM 585 C C . ILE A 1 71 ? 27.240 16.954 -22.286 1.00 68.62 71 ILE A C 1
ATOM 587 O O . ILE A 1 71 ? 27.794 17.531 -23.220 1.00 68.62 71 ILE A O 1
ATOM 591 N N . VAL A 1 72 ? 25.967 16.551 -22.363 1.00 68.06 72 VAL A N 1
ATOM 592 C CA . VAL A 1 72 ? 25.141 16.693 -23.576 1.00 68.06 72 VAL A CA 1
ATOM 593 C C . VAL A 1 72 ? 24.923 18.164 -23.953 1.00 68.06 72 VAL A C 1
ATOM 595 O O . VAL A 1 72 ? 25.008 18.507 -25.133 1.00 68.06 72 VAL A O 1
ATOM 598 N N . ILE A 1 73 ? 24.697 19.044 -22.972 1.00 74.19 73 ILE A N 1
ATOM 599 C CA . ILE A 1 73 ? 24.510 20.486 -23.208 1.00 74.19 73 ILE A CA 1
ATOM 600 C C . ILE A 1 73 ? 25.827 21.169 -23.588 1.00 74.19 73 ILE A C 1
ATOM 602 O O . ILE A 1 73 ? 25.864 21.981 -24.514 1.00 74.19 73 ILE A O 1
ATOM 606 N N . ARG A 1 74 ? 26.913 20.861 -22.869 1.00 76.25 74 ARG A N 1
ATOM 607 C CA . ARG A 1 74 ? 28.214 21.537 -23.010 1.00 76.25 74 ARG A CA 1
ATOM 608 C C . ARG A 1 74 ? 29.039 21.007 -24.187 1.00 76.25 74 ARG A C 1
ATOM 610 O O . ARG A 1 74 ? 29.991 21.671 -24.591 1.00 76.25 74 ARG A O 1
ATOM 617 N N . ALA A 1 75 ? 28.701 19.846 -24.755 1.00 70.31 75 ALA A N 1
ATOM 618 C CA . ALA A 1 75 ? 29.454 19.262 -25.860 1.00 70.31 75 ALA A CA 1
ATOM 619 C C . ALA A 1 75 ? 29.429 20.152 -27.131 1.00 70.31 75 ALA A C 1
ATOM 621 O O . ALA A 1 75 ? 28.368 20.648 -27.542 1.00 70.31 75 ALA A O 1
ATOM 622 N N . PRO A 1 76 ? 30.570 20.314 -27.827 1.00 75.25 76 PRO A N 1
ATOM 623 C CA . PRO A 1 76 ? 30.637 20.961 -29.137 1.00 75.25 76 PRO A CA 1
ATOM 624 C C . PRO A 1 76 ? 29.677 20.330 -30.163 1.00 75.25 76 PRO A C 1
ATOM 626 O O . PRO A 1 76 ? 29.463 19.117 -30.167 1.00 75.25 76 PRO A O 1
ATOM 629 N N . ARG A 1 77 ? 29.114 21.134 -31.080 1.00 66.69 77 ARG A N 1
ATOM 630 C CA . ARG A 1 77 ? 28.102 20.678 -32.066 1.00 66.69 77 ARG A CA 1
ATOM 631 C C . ARG A 1 77 ? 28.551 19.487 -32.926 1.00 66.69 77 ARG A C 1
ATOM 633 O O . ARG A 1 77 ? 27.756 18.589 -33.185 1.00 66.69 77 ARG A O 1
ATOM 640 N N . HIS A 1 78 ? 29.814 19.454 -33.345 1.00 64.12 78 HIS A N 1
ATOM 641 C CA . HIS A 1 78 ? 30.358 18.355 -34.152 1.00 64.12 78 HIS A CA 1
ATOM 642 C C . HIS A 1 78 ? 30.483 17.047 -33.349 1.00 64.12 78 HIS A C 1
ATOM 644 O O . HIS A 1 78 ? 30.223 15.971 -33.882 1.00 64.12 78 HIS A O 1
ATOM 650 N N . ILE A 1 79 ? 30.783 17.143 -32.048 1.00 62.50 79 ILE A N 1
ATOM 651 C CA . ILE A 1 79 ? 30.812 16.004 -31.122 1.00 62.50 79 ILE A CA 1
ATOM 652 C C . ILE A 1 79 ? 29.391 15.466 -30.904 1.00 62.50 79 ILE A C 1
ATOM 654 O O . ILE A 1 79 ? 29.176 14.263 -31.014 1.00 62.50 79 ILE A O 1
ATOM 658 N N . ARG A 1 80 ? 28.394 16.343 -30.710 1.00 64.38 80 ARG A N 1
ATOM 659 C CA . ARG A 1 80 ? 26.972 15.949 -30.596 1.00 64.38 80 ARG A CA 1
ATOM 660 C C . ARG A 1 80 ? 26.468 15.162 -31.808 1.00 64.38 80 ARG A C 1
ATOM 662 O O . ARG A 1 80 ? 25.751 14.177 -31.646 1.00 64.38 80 ARG A O 1
ATOM 669 N N . PHE A 1 81 ? 26.867 15.561 -33.014 1.00 60.56 81 PHE A N 1
ATOM 670 C CA . PHE A 1 81 ? 26.494 14.859 -34.242 1.00 60.56 81 PHE A CA 1
ATOM 671 C C . PHE A 1 81 ? 27.125 13.459 -34.339 1.00 60.56 81 PHE A C 1
ATOM 673 O O . PHE A 1 81 ? 26.431 12.493 -34.652 1.00 60.56 81 PHE A O 1
ATOM 680 N N . TYR A 1 82 ? 28.419 13.336 -34.025 1.00 57.66 82 TYR A N 1
ATOM 681 C CA . TYR A 1 82 ? 29.146 12.060 -34.080 1.00 57.66 82 TYR A CA 1
ATOM 682 C C . TYR A 1 82 ? 28.674 11.064 -33.011 1.00 57.66 82 TYR A C 1
ATOM 684 O O . TYR A 1 82 ? 28.660 9.852 -33.222 1.00 57.66 82 TYR A O 1
ATOM 692 N N . ILE A 1 83 ? 28.258 11.590 -31.862 1.00 56.62 83 ILE A N 1
ATOM 693 C CA . ILE A 1 83 ? 27.693 10.823 -30.761 1.00 56.62 83 ILE A CA 1
ATOM 694 C C . ILE A 1 83 ? 26.318 10.257 -31.159 1.00 56.62 83 ILE A C 1
ATOM 696 O O . ILE A 1 83 ? 26.122 9.052 -31.038 1.00 56.62 83 ILE A O 1
ATOM 700 N N . ASN A 1 84 ? 25.415 11.061 -31.730 1.00 55.41 84 ASN A N 1
ATOM 701 C CA . ASN A 1 84 ? 24.038 10.671 -32.074 1.00 55.41 84 ASN A CA 1
ATOM 702 C C . ASN A 1 84 ? 23.920 9.427 -32.987 1.00 55.41 84 ASN A C 1
ATOM 704 O O . ASN A 1 84 ? 23.236 8.463 -32.646 1.00 55.41 84 ASN A O 1
ATOM 708 N N . ASP A 1 85 ? 24.612 9.413 -34.128 1.00 64.44 85 ASP A N 1
ATOM 709 C CA . ASP A 1 85 ? 24.492 8.329 -35.124 1.00 64.44 85 ASP A CA 1
ATOM 710 C C . ASP A 1 85 ? 25.343 7.089 -34.773 1.00 64.44 85 ASP A C 1
ATOM 712 O O . ASP A 1 85 ? 25.535 6.173 -35.583 1.00 64.44 85 ASP A O 1
ATOM 716 N N . SER A 1 86 ? 25.884 7.051 -33.551 1.00 76.94 86 SER A N 1
ATOM 717 C CA . SER A 1 86 ? 26.703 5.952 -33.067 1.00 76.94 86 SER A CA 1
ATOM 718 C C . SER A 1 86 ? 25.874 4.956 -32.259 1.00 76.94 86 SER A C 1
ATOM 720 O O . SER A 1 86 ? 25.089 5.300 -31.373 1.00 76.94 86 SER A O 1
ATOM 722 N N . PHE A 1 87 ? 26.110 3.672 -32.519 1.00 82.56 87 PHE A N 1
ATOM 723 C CA . PHE A 1 87 ? 25.548 2.589 -31.713 1.00 82.56 87 PHE A CA 1
ATOM 724 C C . PHE A 1 87 ? 25.899 2.750 -30.223 1.00 82.56 87 PHE A C 1
ATOM 726 O O . PHE A 1 87 ? 25.054 2.533 -29.362 1.00 82.56 87 PHE A O 1
ATOM 733 N N . LYS A 1 88 ? 27.131 3.190 -29.922 1.00 80.06 88 LYS A N 1
ATOM 734 C CA . LYS A 1 88 ? 27.642 3.361 -28.552 1.00 80.06 88 LYS A CA 1
ATOM 735 C C . LYS A 1 88 ? 26.829 4.372 -27.746 1.00 80.06 88 LYS A C 1
ATOM 737 O O . LYS A 1 88 ? 26.550 4.130 -26.579 1.00 80.06 88 LYS A O 1
ATOM 742 N N . PHE A 1 89 ? 26.432 5.480 -28.361 1.00 79.00 89 PHE A N 1
ATOM 743 C CA . PHE A 1 89 ? 25.604 6.474 -27.688 1.00 79.00 89 PHE A CA 1
ATOM 744 C C . PHE A 1 89 ? 24.181 5.984 -27.451 1.00 79.00 89 PHE A C 1
ATOM 746 O O . PHE A 1 89 ? 23.667 6.139 -26.349 1.00 79.00 89 PHE A O 1
ATOM 753 N N . ASN A 1 90 ? 23.554 5.366 -28.456 1.00 82.44 90 ASN A N 1
ATOM 754 C CA . ASN A 1 90 ? 22.207 4.829 -28.281 1.00 82.44 90 ASN A CA 1
ATOM 755 C C . ASN A 1 90 ? 22.194 3.746 -27.186 1.00 82.44 90 ASN A C 1
ATOM 757 O O . ASN A 1 90 ? 21.290 3.745 -26.359 1.00 82.44 90 ASN A O 1
ATOM 761 N N . LEU A 1 91 ? 23.244 2.917 -27.106 1.00 85.81 91 LEU A N 1
ATOM 762 C CA . LEU A 1 91 ? 23.459 1.978 -26.001 1.00 85.81 91 LEU A CA 1
ATOM 763 C C . LEU A 1 91 ? 23.598 2.691 -24.653 1.00 85.81 91 LEU A C 1
ATOM 765 O O . LEU A 1 91 ? 22.962 2.292 -23.684 1.00 85.81 91 LEU A O 1
ATOM 769 N N . PHE A 1 92 ? 24.404 3.749 -24.588 1.00 81.06 92 PHE A N 1
ATOM 770 C CA . PHE A 1 92 ? 24.585 4.531 -23.368 1.00 81.06 92 PHE A CA 1
ATOM 771 C C . PHE A 1 92 ? 23.260 5.122 -22.866 1.00 81.06 92 PHE A C 1
ATOM 773 O O . PHE A 1 92 ? 22.906 4.909 -21.708 1.00 81.06 92 PHE A O 1
ATOM 780 N N . ILE A 1 93 ? 22.479 5.774 -23.737 1.00 77.06 93 ILE A N 1
ATOM 781 C CA . ILE A 1 93 ? 21.170 6.325 -23.360 1.00 77.06 93 ILE A CA 1
ATOM 782 C C . ILE A 1 93 ? 20.166 5.218 -23.019 1.00 77.06 93 ILE A C 1
ATOM 784 O O . ILE A 1 93 ? 19.417 5.357 -22.057 1.00 77.06 93 ILE A O 1
ATOM 788 N N . PHE A 1 94 ? 20.164 4.099 -23.747 1.00 85.62 94 PHE A N 1
ATOM 789 C CA . PHE A 1 94 ? 19.314 2.949 -23.436 1.00 85.62 94 PHE A CA 1
ATOM 790 C C . PHE A 1 94 ? 19.580 2.398 -22.026 1.00 85.62 94 PHE A C 1
ATOM 792 O O . PHE A 1 94 ? 18.634 2.192 -21.263 1.00 85.62 94 PHE A O 1
ATOM 799 N N . VAL A 1 95 ? 20.851 2.195 -21.657 1.00 82.81 95 VAL A N 1
ATOM 800 C CA . VAL A 1 95 ? 21.251 1.722 -20.317 1.00 82.81 95 VAL A CA 1
ATOM 801 C C . VAL A 1 95 ? 20.798 2.710 -19.246 1.00 82.81 95 VAL A C 1
ATOM 803 O O . VAL A 1 95 ? 20.225 2.314 -18.233 1.00 82.81 95 VAL A O 1
ATOM 806 N N . ILE A 1 96 ? 20.996 3.998 -19.512 1.00 74.88 96 ILE A N 1
ATOM 807 C CA . ILE A 1 96 ? 20.591 5.103 -18.648 1.00 74.88 96 ILE A CA 1
ATOM 808 C C . ILE A 1 96 ? 19.076 5.094 -18.412 1.00 74.88 96 ILE A C 1
ATOM 810 O O . ILE A 1 96 ? 18.632 4.963 -17.272 1.00 74.88 96 ILE A O 1
ATOM 814 N N . LEU A 1 97 ? 18.266 5.160 -19.471 1.00 78.25 97 LEU A N 1
ATOM 815 C CA . LEU A 1 97 ? 16.805 5.189 -19.356 1.00 78.25 97 LEU A CA 1
ATOM 816 C C . LEU A 1 97 ? 16.254 3.915 -18.701 1.00 78.25 97 LEU A C 1
ATOM 818 O O . LEU A 1 97 ? 15.324 3.994 -17.900 1.00 78.25 97 LEU A O 1
ATOM 822 N N . SER A 1 98 ? 16.857 2.755 -18.982 1.00 83.56 98 SER A N 1
ATOM 823 C CA . SER A 1 98 ? 16.515 1.492 -18.315 1.00 83.56 98 SER A CA 1
ATOM 824 C C . SER A 1 98 ? 16.799 1.557 -16.810 1.00 83.56 98 SER A C 1
ATOM 826 O O . SER A 1 98 ? 15.989 1.092 -16.010 1.00 83.56 98 SER A O 1
ATOM 828 N N . GLY A 1 99 ? 17.896 2.206 -16.408 1.00 76.88 99 GLY A N 1
ATOM 829 C CA . GLY A 1 99 ? 18.193 2.519 -15.010 1.00 76.88 99 GLY A CA 1
ATOM 830 C C . GLY A 1 99 ? 17.102 3.361 -14.333 1.00 76.88 99 GLY A C 1
ATOM 831 O O . GLY A 1 99 ? 16.672 2.992 -13.239 1.00 76.88 99 GLY A O 1
ATOM 832 N N . ILE A 1 100 ? 16.596 4.423 -14.991 1.00 73.25 100 ILE A N 1
ATOM 833 C CA . ILE A 1 100 ? 15.457 5.233 -14.476 1.00 73.25 100 ILE A CA 1
ATOM 834 C C . ILE A 1 100 ? 14.232 4.366 -14.298 1.00 73.25 100 ILE A C 1
ATOM 836 O O . ILE A 1 100 ? 13.548 4.431 -13.276 1.00 73.25 100 ILE A O 1
ATOM 840 N N . LEU A 1 101 ? 13.906 3.601 -15.340 1.00 79.06 101 LEU A N 1
ATOM 841 C CA . LEU A 1 101 ? 12.680 2.832 -15.353 1.00 79.06 101 LEU A CA 1
ATOM 842 C C . LEU A 1 101 ? 12.653 1.906 -14.140 1.00 79.06 101 LEU A C 1
ATOM 844 O O . LEU A 1 101 ? 11.642 1.858 -13.449 1.00 79.06 101 LEU A O 1
ATOM 848 N N . LEU A 1 102 ? 13.778 1.249 -13.841 1.00 76.12 102 LEU A N 1
ATOM 849 C CA . LEU A 1 102 ? 13.906 0.359 -12.695 1.00 76.12 102 LEU A CA 1
ATOM 850 C C . LEU A 1 102 ? 13.876 1.119 -11.357 1.00 76.12 102 LEU A C 1
ATOM 852 O O . LEU A 1 102 ? 13.178 0.677 -10.441 1.00 76.12 102 LEU A O 1
ATOM 856 N N . SER A 1 103 ? 14.554 2.265 -11.225 1.00 67.94 103 SER A N 1
ATOM 857 C CA . SER A 1 103 ? 14.596 3.028 -9.964 1.00 67.94 103 SER A CA 1
ATOM 858 C C . SER A 1 103 ? 13.261 3.690 -9.599 1.00 67.94 103 SER A C 1
ATOM 860 O O . SER A 1 103 ? 12.875 3.702 -8.431 1.00 67.94 103 SER A O 1
ATOM 862 N N . THR A 1 104 ? 12.503 4.171 -10.586 1.00 64.75 104 THR A N 1
ATOM 863 C CA . THR A 1 104 ? 11.249 4.921 -10.375 1.00 64.75 104 THR A CA 1
ATOM 864 C C . THR A 1 104 ? 10.040 4.057 -9.992 1.00 64.75 104 THR A C 1
ATOM 866 O O . THR A 1 104 ? 8.999 4.600 -9.617 1.00 64.75 104 THR A O 1
ATOM 869 N N . ASN A 1 105 ? 10.159 2.720 -10.007 1.00 60.34 105 ASN A N 1
ATOM 870 C CA . ASN A 1 105 ? 9.077 1.797 -9.616 1.00 60.34 105 ASN A CA 1
ATOM 871 C C . ASN A 1 105 ? 8.560 1.981 -8.198 1.00 60.34 105 ASN A C 1
ATOM 873 O O . ASN A 1 105 ? 7.390 1.720 -7.935 1.00 60.34 105 ASN A O 1
ATOM 877 N N . VAL A 1 106 ? 9.444 2.392 -7.297 1.00 53.81 106 VAL A N 1
ATOM 878 C CA . VAL A 1 106 ? 9.112 2.565 -5.885 1.00 53.81 106 VAL A CA 1
ATOM 879 C C . VAL A 1 106 ? 8.430 3.914 -5.650 1.00 53.81 106 VAL A C 1
ATOM 881 O O . VAL A 1 106 ? 7.649 4.046 -4.715 1.00 53.81 106 VAL A O 1
ATOM 884 N N . VAL A 1 107 ? 8.688 4.901 -6.516 1.00 50.34 107 VAL A N 1
ATOM 885 C CA . VAL A 1 107 ? 8.548 6.315 -6.150 1.00 50.34 107 VAL A CA 1
ATOM 886 C C . VAL A 1 107 ? 7.476 7.072 -6.935 1.00 50.34 107 VAL A C 1
ATOM 888 O O . VAL A 1 107 ? 6.941 8.054 -6.433 1.00 50.34 107 VAL A O 1
ATOM 891 N N . LEU A 1 108 ? 7.088 6.598 -8.126 1.00 55.25 108 LEU A N 1
ATOM 892 C CA . LEU A 1 108 ? 6.023 7.213 -8.938 1.00 55.25 108 LEU A CA 1
ATOM 893 C C . LEU A 1 108 ? 4.766 6.334 -9.081 1.00 55.25 108 LEU A C 1
ATOM 895 O O . LEU A 1 108 ? 4.361 5.999 -10.202 1.00 55.25 108 LEU A O 1
ATOM 899 N N . PRO A 1 109 ? 4.121 5.923 -7.980 1.00 54.06 109 PRO A N 1
ATOM 900 C CA . PRO A 1 109 ? 2.881 5.172 -8.066 1.00 54.06 109 PRO A CA 1
ATOM 901 C C . PRO A 1 109 ? 1.689 6.055 -8.487 1.00 54.06 109 PRO A C 1
ATOM 903 O O . PRO A 1 109 ? 1.729 7.287 -8.475 1.00 54.06 109 PRO A O 1
ATOM 906 N N . GLY A 1 110 ? 0.573 5.419 -8.855 1.00 58.59 110 GLY A N 1
ATOM 907 C CA . GLY A 1 110 ? -0.696 6.126 -9.061 1.00 58.59 110 GLY A CA 1
ATOM 908 C C . GLY A 1 110 ? -0.761 6.952 -10.351 1.00 58.59 110 GLY A C 1
ATOM 909 O O . GLY A 1 110 ? -0.662 6.395 -11.444 1.00 58.59 110 GLY A O 1
ATOM 910 N N . LYS A 1 111 ? -1.017 8.266 -10.247 1.00 54.69 111 LYS A N 1
ATOM 911 C CA . LYS A 1 111 ? -1.251 9.174 -11.396 1.00 54.69 111 LYS A CA 1
ATOM 912 C C . LYS A 1 111 ? 0.015 9.435 -12.231 1.00 54.69 111 LYS A C 1
ATOM 914 O O . LYS A 1 111 ? -0.092 9.682 -13.427 1.00 54.69 111 LYS A O 1
ATOM 919 N N . TRP A 1 112 ? 1.203 9.259 -11.652 1.00 62.44 112 TRP A N 1
ATOM 920 C CA . TRP A 1 112 ? 2.496 9.491 -12.315 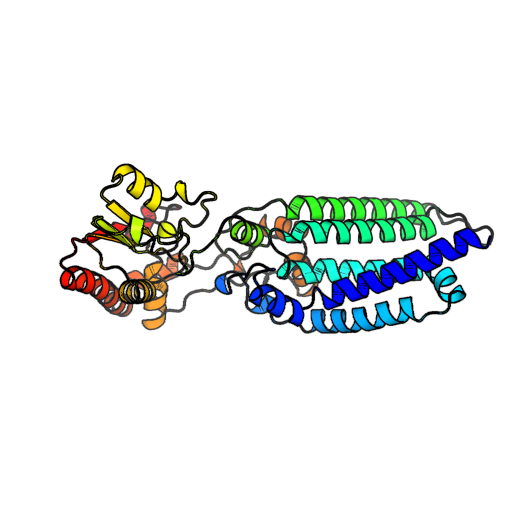1.00 62.44 112 TRP A CA 1
ATOM 921 C C . TRP A 1 112 ? 2.986 8.322 -13.185 1.00 62.44 112 TRP A C 1
ATOM 923 O O . TRP A 1 112 ? 3.971 8.449 -13.910 1.00 62.44 112 TRP A O 1
ATOM 933 N N . ARG A 1 113 ? 2.240 7.209 -13.224 1.00 68.19 113 ARG A N 1
ATOM 934 C CA . ARG A 1 113 ? 2.490 6.068 -14.126 1.00 68.19 113 ARG A CA 1
ATOM 935 C C . ARG A 1 113 ? 2.525 6.447 -15.610 1.00 68.19 113 ARG A C 1
ATOM 937 O O . ARG A 1 113 ? 3.232 5.818 -16.387 1.00 68.19 113 ARG A O 1
ATOM 944 N N . PHE A 1 114 ? 1.813 7.502 -16.014 1.00 74.88 114 PHE A N 1
ATOM 945 C CA . PHE A 1 114 ? 1.845 7.982 -17.399 1.00 74.88 114 PHE A CA 1
ATOM 946 C C . PHE A 1 114 ? 3.217 8.548 -17.789 1.00 74.88 114 PHE A C 1
ATOM 948 O O . PHE A 1 114 ? 3.654 8.344 -18.919 1.00 74.88 114 PHE A O 1
ATOM 955 N N . ALA A 1 115 ? 3.953 9.155 -16.851 1.00 71.88 115 ALA A N 1
ATOM 956 C CA . ALA A 1 115 ? 5.329 9.588 -17.098 1.00 71.88 115 ALA A CA 1
ATOM 957 C C . ALA A 1 115 ? 6.257 8.394 -17.394 1.00 71.88 115 ALA A C 1
ATOM 959 O O . ALA A 1 115 ? 7.184 8.503 -18.195 1.00 71.88 115 ALA A O 1
ATOM 960 N N . ARG A 1 116 ? 5.969 7.210 -16.833 1.00 78.00 116 ARG A N 1
ATOM 961 C CA . ARG A 1 116 ? 6.724 5.987 -17.142 1.00 78.00 116 ARG A CA 1
ATOM 962 C C . ARG A 1 116 ? 6.475 5.456 -18.544 1.00 78.00 116 ARG A C 1
ATOM 964 O O . ARG A 1 116 ? 7.385 4.868 -19.118 1.00 78.00 116 ARG A O 1
ATOM 971 N N . ILE A 1 117 ? 5.294 5.685 -19.118 1.00 84.75 117 ILE A N 1
ATOM 972 C CA . ILE A 1 117 ? 5.049 5.345 -20.525 1.00 84.75 117 ILE A CA 1
ATOM 973 C C . ILE A 1 117 ? 6.017 6.133 -21.407 1.00 84.75 117 ILE A C 1
ATOM 975 O O . ILE A 1 117 ? 6.646 5.547 -22.280 1.00 84.75 117 ILE A O 1
ATOM 979 N N . ILE A 1 118 ? 6.216 7.425 -21.130 1.00 82.56 118 ILE A N 1
ATOM 980 C CA . ILE A 1 118 ? 7.167 8.267 -21.870 1.00 82.56 118 ILE A CA 1
ATOM 981 C C . ILE A 1 118 ? 8.592 7.703 -21.759 1.00 82.56 118 ILE A C 1
ATOM 983 O O . ILE A 1 118 ? 9.294 7.616 -22.766 1.00 82.56 118 ILE A O 1
ATOM 987 N N . LEU A 1 119 ? 9.002 7.248 -20.569 1.00 80.94 119 LEU A N 1
ATOM 988 C CA . LEU A 1 119 ? 10.302 6.594 -20.374 1.00 80.94 119 LEU A CA 1
ATOM 989 C C . LEU A 1 119 ? 10.435 5.302 -21.190 1.00 80.94 119 LEU A C 1
ATOM 991 O O . LEU A 1 119 ? 11.442 5.116 -21.868 1.00 80.94 119 LEU A O 1
ATOM 995 N N . ILE A 1 120 ? 9.421 4.432 -21.168 1.00 89.00 120 ILE A N 1
ATOM 996 C CA . ILE A 1 120 ? 9.424 3.177 -21.934 1.00 89.00 120 ILE A CA 1
ATOM 997 C C . ILE A 1 120 ? 9.450 3.458 -23.441 1.00 89.00 120 ILE A C 1
ATOM 999 O O . ILE A 1 120 ? 10.217 2.826 -24.163 1.00 89.00 120 ILE A O 1
ATOM 1003 N N . LEU A 1 121 ? 8.685 4.442 -23.920 1.00 88.56 121 LEU A N 1
ATOM 1004 C CA . LEU A 1 121 ? 8.721 4.877 -25.319 1.00 88.56 121 LEU A CA 1
ATOM 1005 C C . LEU A 1 121 ? 10.102 5.426 -25.708 1.00 88.56 121 LEU A C 1
ATOM 1007 O O . LEU A 1 121 ? 10.595 5.126 -26.794 1.00 88.56 121 LEU A O 1
ATOM 1011 N N . GLY A 1 122 ? 10.761 6.166 -24.812 1.00 84.81 122 GLY A N 1
ATOM 1012 C CA . GLY A 1 122 ? 12.146 6.598 -24.988 1.00 84.81 122 GLY A CA 1
ATOM 1013 C C . GLY A 1 122 ? 13.112 5.417 -25.101 1.00 84.81 122 GLY A C 1
ATOM 1014 O O . GLY A 1 122 ? 13.898 5.353 -26.044 1.00 84.81 122 GLY A O 1
ATOM 1015 N N . ILE A 1 123 ? 13.016 4.438 -24.196 1.00 89.56 123 ILE A N 1
ATOM 1016 C CA . ILE A 1 123 ? 13.815 3.202 -24.245 1.00 89.56 123 ILE A CA 1
ATOM 1017 C C . ILE A 1 123 ? 13.606 2.479 -25.579 1.00 89.56 123 ILE A C 1
ATOM 1019 O O . ILE A 1 123 ? 14.583 2.107 -26.229 1.00 89.56 123 ILE A O 1
ATOM 1023 N N . LEU A 1 124 ? 12.353 2.327 -26.014 1.00 92.12 124 LEU A N 1
ATOM 1024 C CA . LEU A 1 124 ? 12.000 1.698 -27.286 1.00 92.12 124 LEU A CA 1
ATOM 1025 C C . LEU A 1 124 ? 12.591 2.444 -28.484 1.00 92.12 124 LEU A C 1
ATOM 1027 O O . LEU A 1 124 ? 13.097 1.804 -29.402 1.00 92.12 124 LEU A O 1
ATOM 1031 N N . PHE A 1 125 ? 12.587 3.778 -28.466 1.00 88.75 125 PHE A N 1
ATOM 1032 C CA . PHE A 1 125 ? 13.206 4.592 -29.511 1.00 88.75 125 PHE A CA 1
ATOM 1033 C C . PHE A 1 125 ? 14.717 4.340 -29.614 1.00 88.75 125 PHE A C 1
ATOM 1035 O O . PHE A 1 125 ? 15.225 4.053 -30.700 1.00 88.75 125 PHE A O 1
ATOM 1042 N N . PHE A 1 126 ? 15.444 4.387 -28.493 1.00 87.81 126 PHE A N 1
ATOM 1043 C CA . PHE A 1 126 ? 16.891 4.137 -28.496 1.00 87.81 126 PHE A CA 1
ATOM 1044 C C . PHE A 1 126 ? 17.228 2.685 -28.844 1.00 87.81 126 PHE A C 1
ATOM 1046 O O . PHE A 1 126 ? 18.174 2.440 -29.593 1.00 87.81 126 PHE A O 1
ATOM 1053 N N . LEU A 1 127 ? 16.418 1.729 -28.387 1.00 92.25 127 LEU A N 1
ATOM 1054 C CA . LEU A 1 127 ? 16.531 0.323 -28.760 1.00 92.25 127 LEU A CA 1
ATOM 1055 C C . LEU A 1 127 ? 16.316 0.119 -30.271 1.00 92.25 127 LEU A C 1
ATOM 1057 O O . LEU A 1 127 ? 17.097 -0.584 -30.914 1.00 92.25 127 LEU A O 1
ATOM 1061 N N . ALA A 1 128 ? 15.308 0.769 -30.860 1.00 92.00 128 ALA A N 1
ATOM 1062 C CA . ALA A 1 128 ? 15.045 0.726 -32.297 1.00 92.00 128 ALA A CA 1
ATOM 1063 C C . ALA A 1 128 ? 16.186 1.358 -33.107 1.00 92.00 128 ALA A C 1
ATOM 1065 O O . ALA A 1 128 ? 16.596 0.799 -34.125 1.00 92.00 128 ALA A O 1
ATOM 1066 N N . ASN A 1 129 ? 16.767 2.464 -32.634 1.00 88.38 129 ASN A N 1
ATOM 1067 C CA . ASN A 1 129 ? 17.944 3.065 -33.264 1.00 88.38 129 ASN A CA 1
ATOM 1068 C C . ASN A 1 129 ? 19.171 2.153 -33.180 1.00 88.38 129 ASN A C 1
ATOM 1070 O O . ASN A 1 129 ? 19.885 2.005 -34.170 1.00 88.38 129 ASN A O 1
ATOM 1074 N N . MET A 1 130 ? 19.422 1.507 -32.035 1.00 90.06 130 MET A N 1
ATOM 1075 C CA . MET A 1 130 ? 20.496 0.514 -31.911 1.00 90.06 130 MET A CA 1
ATOM 1076 C C . MET A 1 130 ? 20.304 -0.642 -32.891 1.00 90.06 130 MET A C 1
ATOM 1078 O O . MET A 1 130 ? 21.253 -1.023 -33.578 1.00 90.06 130 MET A O 1
ATOM 1082 N N . PHE A 1 131 ? 19.082 -1.171 -32.978 1.00 93.25 131 PHE A N 1
ATOM 1083 C CA . PHE A 1 131 ? 18.726 -2.228 -33.917 1.00 93.25 131 PHE A CA 1
ATOM 1084 C C . PHE A 1 131 ? 18.951 -1.778 -35.366 1.00 93.25 131 PHE A C 1
ATOM 1086 O O . PHE A 1 131 ? 19.641 -2.458 -36.125 1.00 93.25 131 PHE A O 1
ATOM 1093 N N . TYR A 1 132 ? 18.474 -0.588 -35.734 1.00 91.81 132 TYR A N 1
ATOM 1094 C CA . TYR A 1 132 ? 18.694 -0.026 -37.061 1.00 91.81 132 TYR A CA 1
ATOM 1095 C C . TYR A 1 132 ? 20.189 0.121 -37.373 1.00 91.81 132 TYR A C 1
ATOM 1097 O O . TYR A 1 132 ? 20.658 -0.387 -38.385 1.00 91.81 132 TYR A O 1
ATOM 1105 N N . LEU A 1 133 ? 20.970 0.748 -36.492 1.00 88.38 133 LEU A N 1
ATOM 1106 C CA . LEU A 1 133 ? 22.396 1.027 -36.708 1.00 88.38 133 LEU A CA 1
ATOM 1107 C C . LEU A 1 133 ? 23.300 -0.216 -36.675 1.00 88.38 133 LEU A C 1
ATOM 1109 O O . LEU A 1 133 ? 24.404 -0.173 -37.234 1.00 88.38 133 LEU A O 1
ATOM 1113 N N . GLY A 1 134 ? 22.882 -1.260 -35.957 1.00 88.69 134 GLY A N 1
ATOM 1114 C CA . GLY A 1 134 ? 23.646 -2.490 -35.750 1.00 88.69 134 GLY A CA 1
ATOM 1115 C C . GLY A 1 134 ? 23.267 -3.633 -36.691 1.00 88.69 134 GLY A C 1
ATOM 1116 O O . GLY A 1 134 ? 24.129 -4.444 -37.018 1.00 88.69 134 GLY A O 1
ATOM 1117 N N . VAL A 1 135 ? 22.005 -3.696 -37.129 1.00 90.88 135 VAL A N 1
ATOM 1118 C CA . VAL A 1 135 ? 21.451 -4.847 -37.863 1.00 90.88 135 VAL A CA 1
ATOM 1119 C C . VAL A 1 135 ? 20.946 -4.469 -39.258 1.00 90.88 135 VAL A C 1
ATOM 1121 O O . VAL A 1 135 ? 21.132 -5.245 -40.192 1.00 90.88 135 VAL A O 1
ATOM 1124 N N . VAL A 1 136 ? 20.323 -3.295 -39.421 1.00 88.88 136 VAL A N 1
ATOM 1125 C CA . VAL A 1 136 ? 19.634 -2.907 -40.672 1.00 88.88 136 VAL A CA 1
ATOM 1126 C C . VAL A 1 136 ? 20.499 -2.019 -41.571 1.00 88.88 136 VAL A C 1
ATOM 1128 O O . VAL A 1 136 ? 20.535 -2.202 -42.786 1.00 88.88 136 VAL A O 1
ATOM 1131 N N . LYS A 1 137 ? 21.197 -1.037 -40.994 1.00 86.31 137 LYS A N 1
ATOM 1132 C CA . LYS A 1 137 ? 21.972 -0.030 -41.722 1.00 86.31 137 LYS A CA 1
ATOM 1133 C C . LYS A 1 137 ? 23.204 -0.677 -42.347 1.00 86.31 137 LYS A C 1
ATOM 1135 O O . LYS A 1 137 ? 24.181 -0.971 -41.657 1.00 86.31 137 LYS A O 1
ATOM 1140 N N . LYS A 1 138 ? 23.174 -0.833 -43.671 1.00 80.00 138 LYS A N 1
ATOM 1141 C CA . LYS A 1 138 ? 24.336 -1.251 -44.456 1.00 80.00 138 LYS A CA 1
ATOM 1142 C C . LYS A 1 138 ? 25.422 -0.174 -44.375 1.00 80.00 138 LYS A C 1
ATOM 1144 O O . LYS A 1 138 ? 25.135 1.018 -44.478 1.00 80.00 138 LYS A O 1
ATOM 1149 N N . ARG A 1 139 ? 26.662 -0.598 -44.144 1.00 78.06 139 ARG A N 1
ATOM 1150 C CA . ARG A 1 139 ? 27.838 0.277 -44.100 1.00 78.06 139 ARG A CA 1
ATOM 1151 C C . ARG A 1 139 ? 28.712 -0.066 -45.295 1.00 78.06 139 ARG A C 1
ATOM 1153 O O . ARG A 1 139 ? 29.119 -1.214 -45.419 1.00 78.06 139 ARG A O 1
ATOM 1160 N N . GLU A 1 140 ? 28.931 0.903 -46.179 1.00 73.44 140 GLU A N 1
ATOM 1161 C CA . GLU A 1 140 ? 29.671 0.715 -47.438 1.00 73.44 140 GLU A CA 1
ATOM 1162 C C . GLU A 1 140 ? 31.109 0.222 -47.208 1.00 73.44 140 GLU A C 1
ATOM 1164 O O . GLU A 1 140 ? 31.669 -0.473 -48.047 1.00 73.44 140 GLU A O 1
ATOM 1169 N N . ASP A 1 141 ? 31.676 0.527 -46.040 1.00 75.94 141 ASP A N 1
ATOM 1170 C CA . ASP A 1 141 ? 33.047 0.243 -45.620 1.00 75.94 141 ASP A CA 1
ATOM 1171 C C . ASP A 1 141 ? 33.209 -1.048 -44.794 1.00 75.94 141 ASP A C 1
ATOM 1173 O O . ASP A 1 141 ? 34.318 -1.357 -44.354 1.00 75.94 141 ASP A O 1
ATOM 1177 N N . LYS A 1 142 ? 32.134 -1.811 -44.537 1.00 76.38 142 LYS A N 1
ATOM 1178 C CA . LYS A 1 142 ? 32.190 -3.017 -43.691 1.00 76.38 142 LYS A CA 1
ATOM 1179 C C . LYS A 1 142 ? 31.583 -4.237 -44.367 1.00 76.38 142 LYS A C 1
ATOM 1181 O O . LYS A 1 142 ? 30.590 -4.139 -45.080 1.00 76.38 142 LYS A O 1
ATOM 1186 N N . ALA A 1 143 ? 32.161 -5.402 -44.069 1.00 79.69 143 ALA A N 1
ATOM 1187 C CA . ALA A 1 143 ? 31.596 -6.685 -44.469 1.00 79.69 143 ALA A CA 1
ATOM 1188 C C . ALA A 1 143 ? 30.152 -6.826 -43.958 1.00 79.69 143 ALA A C 1
ATOM 1190 O O . ALA A 1 143 ? 29.815 -6.338 -42.872 1.00 79.69 143 ALA A O 1
ATOM 1191 N N . GLU A 1 144 ? 29.304 -7.491 -44.743 1.00 83.25 144 GLU A N 1
ATOM 1192 C CA . GLU A 1 144 ? 27.917 -7.726 -44.352 1.00 83.25 144 GLU A CA 1
ATOM 1193 C C . GLU A 1 144 ? 27.841 -8.547 -43.058 1.00 83.25 144 GLU A C 1
ATOM 1195 O O . GLU A 1 144 ? 28.644 -9.450 -42.810 1.00 83.25 144 GLU A O 1
ATOM 1200 N N . LEU A 1 145 ? 26.861 -8.221 -42.212 1.00 86.69 145 LEU A N 1
ATOM 1201 C CA . LEU A 1 145 ? 26.637 -8.944 -40.968 1.00 86.69 145 LEU A CA 1
ATOM 1202 C C . LEU A 1 145 ? 26.225 -10.386 -41.282 1.00 86.69 145 LEU A C 1
ATOM 1204 O O . LEU A 1 145 ? 25.267 -10.616 -42.022 1.00 86.69 145 LEU A O 1
ATOM 1208 N N . HIS A 1 146 ? 26.912 -11.350 -40.670 1.00 91.62 146 HIS A N 1
ATOM 1209 C CA . HIS A 1 146 ? 26.599 -12.764 -40.852 1.00 91.62 146 HIS A CA 1
ATOM 1210 C C . HIS A 1 146 ? 25.110 -13.050 -40.537 1.00 91.62 146 HIS A C 1
ATOM 1212 O O . HIS A 1 146 ? 24.609 -12.565 -39.512 1.00 91.62 146 HIS A O 1
ATOM 1218 N N . PRO A 1 147 ? 24.395 -13.861 -41.350 1.00 92.69 147 PRO A N 1
ATOM 1219 C CA . PRO A 1 147 ? 22.950 -14.073 -41.211 1.00 92.69 147 PRO A CA 1
ATOM 1220 C C . PRO A 1 147 ? 22.505 -14.511 -39.812 1.00 92.69 147 PRO A C 1
ATOM 1222 O O . PRO A 1 147 ? 21.468 -14.067 -39.327 1.00 92.69 147 PRO A O 1
ATOM 1225 N N . PHE A 1 148 ? 23.319 -15.329 -39.136 1.00 94.62 148 PHE A N 1
ATOM 1226 C CA . PHE A 1 148 ? 23.073 -15.743 -37.752 1.00 94.62 148 PHE A CA 1
ATOM 1227 C C . PHE A 1 148 ? 22.930 -14.547 -36.795 1.00 94.62 148 PHE A C 1
ATOM 1229 O O . PHE A 1 148 ? 21.926 -14.441 -36.095 1.00 94.62 148 PHE A O 1
ATOM 1236 N N . TYR A 1 149 ? 23.889 -13.611 -36.794 1.00 91.88 149 TYR A N 1
ATOM 1237 C CA . TYR A 1 149 ? 23.849 -12.442 -35.908 1.00 91.88 149 TYR A CA 1
ATOM 1238 C C . TYR A 1 149 ? 22.725 -11.478 -36.281 1.00 91.88 149 TYR A C 1
ATOM 1240 O O . TYR A 1 149 ? 22.145 -10.843 -35.402 1.00 91.88 149 TYR A O 1
ATOM 1248 N N . ARG A 1 150 ? 22.373 -11.402 -37.570 1.00 92.38 150 ARG A N 1
ATOM 1249 C CA . ARG A 1 150 ? 21.211 -10.635 -38.029 1.00 92.38 150 ARG A CA 1
ATOM 1250 C C . ARG A 1 150 ? 19.915 -11.200 -37.446 1.00 92.38 150 ARG A C 1
ATOM 1252 O O . ARG A 1 150 ? 19.152 -10.455 -36.839 1.00 92.38 150 ARG A O 1
ATOM 1259 N N . ASN A 1 151 ? 19.696 -12.508 -37.571 1.00 95.62 151 ASN A N 1
ATOM 1260 C CA . ASN A 1 151 ? 18.507 -13.180 -37.038 1.00 95.62 151 ASN A CA 1
ATOM 1261 C C . ASN A 1 151 ? 18.444 -13.104 -35.505 1.00 95.62 151 ASN A C 1
ATOM 1263 O O . ASN A 1 151 ? 17.375 -12.861 -34.943 1.00 95.62 151 ASN A O 1
ATOM 1267 N N . LEU A 1 152 ? 19.589 -13.247 -34.830 1.00 95.12 152 LEU A N 1
ATOM 1268 C CA . LEU A 1 152 ? 19.691 -13.056 -33.385 1.00 95.12 152 LEU A CA 1
ATOM 1269 C C . LEU A 1 152 ? 19.311 -11.623 -32.989 1.00 95.12 152 LEU A C 1
ATOM 1271 O O . LEU A 1 152 ? 18.505 -11.439 -32.084 1.00 95.12 152 LEU A O 1
ATOM 1275 N N . GLY A 1 153 ? 19.824 -10.613 -33.697 1.00 94.25 153 GLY A N 1
ATOM 1276 C CA . GLY A 1 153 ? 19.489 -9.210 -33.456 1.00 94.25 153 GLY A CA 1
ATOM 1277 C C . GLY A 1 153 ? 18.000 -8.906 -33.642 1.00 94.25 153 GLY A C 1
ATOM 1278 O O . GLY A 1 153 ? 17.413 -8.226 -32.804 1.00 94.25 153 GLY A O 1
ATOM 1279 N N . VAL A 1 154 ? 17.372 -9.458 -34.688 1.00 96.31 154 VAL A N 1
ATOM 1280 C CA . VAL A 1 154 ? 15.916 -9.356 -34.911 1.00 96.31 154 VAL A CA 1
ATOM 1281 C C . VAL A 1 154 ? 15.139 -9.996 -33.759 1.00 96.31 154 VAL A C 1
ATOM 1283 O O . VAL A 1 154 ? 14.203 -9.393 -33.239 1.00 96.31 154 VAL A O 1
ATOM 1286 N N . SER A 1 155 ? 15.551 -11.189 -33.327 1.00 97.19 155 SER A N 1
ATOM 1287 C CA . SER A 1 155 ? 14.873 -11.931 -32.258 1.00 97.19 155 SER A CA 1
ATOM 1288 C C . SER A 1 155 ? 14.988 -11.218 -30.909 1.00 97.19 155 SER A C 1
ATOM 1290 O O . SER A 1 155 ? 13.991 -11.069 -30.206 1.00 97.19 155 SER A O 1
ATOM 1292 N N . LEU A 1 156 ? 16.183 -10.724 -30.565 1.00 95.31 156 LEU A N 1
ATOM 1293 C CA . LEU A 1 156 ? 16.419 -9.964 -29.336 1.00 95.31 156 LEU A CA 1
ATOM 1294 C C . LEU A 1 156 ? 15.633 -8.651 -29.330 1.00 95.31 156 LEU A C 1
ATOM 1296 O O . LEU A 1 156 ? 14.996 -8.339 -28.329 1.00 95.31 156 LEU A O 1
ATOM 1300 N N . PHE A 1 157 ? 15.617 -7.916 -30.447 1.00 96.00 157 PHE A N 1
ATOM 1301 C CA . PHE A 1 157 ? 14.811 -6.703 -30.576 1.00 96.00 157 PHE A CA 1
ATOM 1302 C C . PHE A 1 157 ? 13.318 -6.994 -30.384 1.00 96.00 157 PHE A C 1
ATOM 1304 O O . PHE A 1 157 ? 12.667 -6.326 -29.582 1.00 96.00 157 PHE A O 1
ATOM 1311 N N . GLY A 1 158 ? 12.790 -8.015 -31.069 1.00 97.62 158 GLY A N 1
ATOM 1312 C CA . GLY A 1 158 ? 11.388 -8.418 -30.949 1.00 97.62 158 GLY A CA 1
ATOM 1313 C C . GLY A 1 158 ? 11.014 -8.824 -29.523 1.00 97.62 158 GLY A C 1
ATOM 1314 O O . GLY A 1 158 ? 10.009 -8.354 -28.993 1.00 97.62 158 GLY A O 1
ATOM 1315 N N . LEU A 1 159 ? 11.852 -9.629 -28.864 1.00 97.06 159 LEU A N 1
ATOM 1316 C CA . LEU A 1 159 ? 11.638 -10.031 -27.475 1.00 97.06 159 LEU A CA 1
ATOM 1317 C C . LEU A 1 159 ? 11.668 -8.827 -26.525 1.00 97.06 159 LEU A C 1
ATOM 1319 O O . LEU A 1 159 ? 10.752 -8.660 -25.725 1.00 97.06 159 LEU A O 1
ATOM 1323 N N . SER A 1 160 ? 12.683 -7.964 -26.621 1.00 95.00 160 SER A N 1
ATOM 1324 C CA . SER A 1 160 ? 12.777 -6.759 -25.791 1.00 95.00 160 SER A CA 1
ATOM 1325 C C . SER A 1 160 ? 11.592 -5.818 -26.004 1.00 95.00 160 SER A C 1
ATOM 1327 O O . SER A 1 160 ? 11.066 -5.279 -25.033 1.00 95.00 160 SER A O 1
ATOM 1329 N N . PHE A 1 161 ? 11.134 -5.658 -27.249 1.00 95.69 161 PHE A N 1
ATOM 1330 C CA . PHE A 1 161 ? 9.935 -4.888 -27.568 1.00 95.69 161 PHE A CA 1
ATOM 1331 C C . PHE A 1 161 ? 8.702 -5.460 -26.857 1.00 95.69 161 PHE A C 1
ATOM 1333 O O . PHE A 1 161 ? 8.005 -4.725 -26.158 1.00 95.69 161 PHE A O 1
ATOM 1340 N N . ILE A 1 162 ? 8.466 -6.773 -26.968 1.00 97.06 162 ILE A N 1
ATOM 1341 C CA . ILE A 1 162 ? 7.334 -7.446 -26.315 1.00 97.06 162 ILE A CA 1
ATOM 1342 C C . ILE A 1 162 ? 7.403 -7.278 -24.794 1.00 97.06 162 ILE A C 1
ATOM 1344 O O . ILE A 1 162 ? 6.405 -6.908 -24.181 1.00 97.06 162 ILE A O 1
ATOM 1348 N N . LEU A 1 163 ? 8.570 -7.494 -24.179 1.00 95.56 163 LEU A N 1
ATOM 1349 C CA . LEU A 1 163 ? 8.744 -7.355 -22.730 1.00 95.56 163 LEU A CA 1
ATOM 1350 C C . LEU A 1 163 ? 8.458 -5.926 -22.246 1.00 95.56 163 LEU A C 1
ATOM 1352 O O . LEU A 1 163 ? 7.806 -5.753 -21.220 1.00 95.56 163 LEU A O 1
ATOM 1356 N N . LEU A 1 164 ? 8.889 -4.904 -22.990 1.00 93.88 164 LEU A N 1
ATOM 1357 C CA . LEU A 1 164 ? 8.623 -3.500 -22.659 1.00 93.88 164 LEU A CA 1
ATOM 1358 C C . LEU A 1 164 ? 7.145 -3.122 -22.836 1.00 93.88 164 LEU A C 1
ATOM 1360 O O . LEU A 1 164 ? 6.606 -2.363 -22.033 1.00 93.88 164 LEU A O 1
ATOM 1364 N N . VAL A 1 165 ? 6.466 -3.670 -23.846 1.00 94.25 165 VAL A N 1
ATOM 1365 C CA . VAL A 1 165 ? 5.012 -3.498 -24.004 1.00 94.25 165 VAL A CA 1
ATOM 1366 C C . VAL A 1 165 ? 4.261 -4.186 -22.864 1.00 94.25 165 VAL A C 1
ATOM 1368 O O . VAL A 1 165 ? 3.353 -3.594 -22.284 1.00 94.25 165 VAL A O 1
ATOM 1371 N N . LEU A 1 166 ? 4.654 -5.405 -22.492 1.00 95.12 166 LEU A N 1
ATOM 1372 C CA . LEU A 1 166 ? 4.065 -6.111 -21.355 1.00 95.12 166 LEU A CA 1
ATOM 1373 C C . LEU A 1 166 ? 4.313 -5.371 -20.035 1.00 95.12 166 LEU A C 1
ATOM 1375 O O . LEU A 1 166 ? 3.402 -5.283 -19.218 1.00 95.12 166 LEU A O 1
ATOM 1379 N N . GLU A 1 167 ? 5.487 -4.771 -19.841 1.00 92.62 167 GLU A N 1
ATOM 1380 C CA . GLU A 1 167 ? 5.765 -3.906 -18.688 1.00 92.62 167 GLU A CA 1
ATOM 1381 C C . GLU A 1 167 ? 4.762 -2.741 -18.600 1.00 92.62 167 GLU A C 1
ATOM 1383 O O . GLU A 1 167 ? 4.280 -2.432 -17.508 1.00 92.62 167 GLU A O 1
ATOM 1388 N N . ILE A 1 168 ? 4.377 -2.138 -19.737 1.00 90.56 168 ILE A N 1
ATOM 1389 C CA . ILE A 1 168 ? 3.292 -1.145 -19.777 1.00 90.56 168 ILE A CA 1
ATOM 1390 C C . ILE A 1 168 ? 1.978 -1.794 -19.349 1.00 90.56 168 ILE A C 1
ATOM 1392 O O . ILE A 1 168 ? 1.326 -1.274 -18.454 1.00 90.56 168 ILE A O 1
ATOM 1396 N N . VAL A 1 169 ? 1.582 -2.925 -19.934 1.00 91.75 169 VAL A N 1
ATOM 1397 C CA . VAL A 1 169 ? 0.304 -3.585 -19.610 1.00 91.75 169 VAL A CA 1
ATOM 1398 C C . VAL A 1 169 ? 0.197 -3.909 -18.113 1.00 91.75 169 VAL A C 1
ATOM 1400 O O . VAL A 1 169 ? -0.778 -3.524 -17.460 1.00 91.75 169 VAL A O 1
ATOM 1403 N N . PHE A 1 170 ? 1.216 -4.547 -17.535 1.00 90.81 170 PHE A N 1
ATOM 1404 C CA . PHE A 1 170 ? 1.209 -4.972 -16.131 1.00 90.81 170 PHE A CA 1
ATOM 1405 C C . PHE A 1 170 ? 1.317 -3.813 -15.133 1.00 90.81 170 PHE A C 1
ATOM 1407 O O . PHE A 1 170 ? 0.875 -3.951 -13.997 1.00 90.81 170 PHE A O 1
ATOM 1414 N N . MET A 1 171 ? 1.787 -2.636 -15.553 1.00 86.56 171 MET A N 1
ATOM 1415 C CA . MET A 1 171 ? 1.701 -1.405 -14.754 1.00 86.56 171 MET A CA 1
ATOM 1416 C C . MET A 1 171 ? 0.250 -0.953 -14.501 1.00 86.56 171 MET A C 1
ATOM 1418 O O . MET A 1 171 ? -0.056 -0.272 -13.511 1.00 86.56 171 MET A O 1
ATOM 1422 N N . PHE A 1 172 ? -0.675 -1.310 -15.396 1.00 86.06 172 PHE A N 1
ATOM 1423 C CA . PHE A 1 172 ? -2.099 -1.003 -15.246 1.00 86.06 172 PHE A CA 1
ATOM 1424 C C . PHE A 1 172 ? -2.877 -2.112 -14.550 1.00 86.06 172 PHE A C 1
ATOM 1426 O O . PHE A 1 172 ? -3.913 -1.811 -13.952 1.00 86.06 172 PHE A O 1
ATOM 1433 N N . PHE A 1 173 ? -2.352 -3.336 -14.558 1.00 87.75 173 PHE A N 1
ATOM 1434 C CA . PHE A 1 173 ? -2.917 -4.461 -13.833 1.00 87.75 173 PHE A CA 1
ATOM 1435 C C . PHE A 1 173 ? -2.704 -4.283 -12.322 1.00 87.75 173 PHE A C 1
ATOM 1437 O O . PHE A 1 173 ? -1.591 -4.375 -11.808 1.00 87.75 173 PHE A O 1
ATOM 1444 N N . THR A 1 174 ? -3.779 -3.973 -11.598 1.00 85.88 174 THR A N 1
ATOM 1445 C CA . THR A 1 174 ? -3.731 -3.686 -10.158 1.00 85.88 174 THR A CA 1
ATOM 1446 C C . THR A 1 174 ? -4.740 -4.532 -9.414 1.00 85.88 174 THR A C 1
ATOM 1448 O O . THR A 1 174 ? -5.928 -4.415 -9.695 1.00 85.88 174 THR A O 1
ATOM 1451 N N . ASN A 1 175 ? -4.272 -5.286 -8.427 1.00 83.62 175 ASN A N 1
ATOM 1452 C CA . ASN A 1 175 ? -5.082 -6.119 -7.545 1.00 83.62 175 ASN A CA 1
ATOM 1453 C C . ASN A 1 175 ? -4.586 -5.960 -6.115 1.00 83.62 175 ASN A C 1
ATOM 1455 O O . ASN A 1 175 ? -3.414 -5.656 -5.909 1.00 83.62 175 ASN A O 1
ATOM 1459 N N . THR A 1 176 ? -5.457 -6.207 -5.146 1.00 84.81 176 THR A N 1
ATOM 1460 C CA . THR A 1 176 ? -5.069 -6.322 -3.740 1.00 84.81 176 THR A CA 1
ATOM 1461 C C . THR A 1 176 ? -4.263 -7.599 -3.526 1.00 84.81 176 THR A C 1
ATOM 1463 O O . THR A 1 176 ? -4.390 -8.576 -4.265 1.00 84.81 176 THR A O 1
ATOM 1466 N N . HIS A 1 177 ? -3.399 -7.587 -2.519 1.00 82.44 177 HIS A N 1
ATOM 1467 C CA . HIS A 1 177 ? -2.627 -8.752 -2.113 1.00 82.44 177 HIS A CA 1
ATOM 1468 C C . HIS A 1 177 ? -2.619 -8.830 -0.593 1.00 82.44 177 HIS A C 1
ATOM 1470 O O . HIS A 1 177 ? -2.535 -7.789 0.055 1.00 82.44 177 HIS A O 1
ATOM 1476 N N . ARG A 1 178 ? -2.642 -10.041 -0.027 1.00 73.25 178 ARG A N 1
ATOM 1477 C CA . ARG A 1 178 ? -2.710 -10.263 1.429 1.00 73.25 178 ARG A CA 1
ATOM 1478 C C . ARG A 1 178 ? -1.692 -9.426 2.211 1.00 73.25 178 ARG A C 1
ATOM 1480 O O . ARG A 1 178 ? -2.033 -8.815 3.212 1.00 73.25 178 ARG A O 1
ATOM 1487 N N . PHE A 1 179 ? -0.460 -9.351 1.712 1.00 68.94 179 PHE A N 1
ATOM 1488 C CA . PHE A 1 179 ? 0.648 -8.655 2.378 1.00 68.94 179 PHE A CA 1
ATOM 1489 C C . PHE A 1 179 ? 0.870 -7.215 1.895 1.00 68.94 179 PHE A C 1
ATOM 1491 O O . PHE A 1 179 ? 1.837 -6.574 2.288 1.00 68.94 179 PHE A O 1
ATOM 1498 N N . ASN A 1 180 ? 0.040 -6.718 0.971 1.00 72.81 180 ASN A N 1
ATOM 1499 C CA . ASN A 1 180 ? 0.148 -5.401 0.326 1.00 72.81 180 ASN A CA 1
ATOM 1500 C C . ASN A 1 180 ? 1.508 -5.065 -0.346 1.00 72.81 180 ASN A C 1
ATOM 1502 O O . ASN A 1 180 ? 1.675 -3.968 -0.877 1.00 72.81 180 ASN A O 1
ATOM 1506 N N . GLY A 1 181 ? 2.468 -5.999 -0.370 1.00 72.12 181 GLY A N 1
ATOM 1507 C CA . GLY A 1 181 ? 3.856 -5.765 -0.783 1.00 72.12 181 GLY A CA 1
ATOM 1508 C C . GLY A 1 181 ? 4.133 -5.812 -2.290 1.00 72.12 181 GLY A C 1
ATOM 1509 O O . GLY A 1 181 ? 5.195 -5.365 -2.724 1.00 72.12 181 GLY A O 1
ATOM 1510 N N . THR A 1 182 ? 3.203 -6.314 -3.110 1.00 84.75 182 THR A N 1
ATOM 1511 C CA . THR A 1 182 ? 3.389 -6.395 -4.572 1.00 84.75 182 THR A CA 1
ATOM 1512 C C . THR A 1 182 ? 3.259 -5.020 -5.231 1.00 84.75 182 THR A C 1
ATOM 1514 O O . THR A 1 182 ? 2.535 -4.146 -4.742 1.00 84.75 182 THR A O 1
ATOM 1517 N N . LEU A 1 183 ? 3.909 -4.814 -6.383 1.00 84.06 183 LEU A N 1
ATOM 1518 C CA . LEU A 1 183 ? 3.787 -3.552 -7.127 1.00 84.06 183 LEU A CA 1
ATOM 1519 C C . LEU A 1 183 ? 2.340 -3.299 -7.585 1.00 84.06 183 LEU A C 1
ATOM 1521 O O . LEU A 1 183 ? 1.873 -2.154 -7.575 1.00 84.06 183 LEU A O 1
ATOM 1525 N N . ALA A 1 184 ? 1.615 -4.366 -7.937 1.00 85.81 184 ALA A N 1
ATOM 1526 C CA . ALA A 1 184 ? 0.199 -4.311 -8.291 1.00 85.81 184 ALA A CA 1
ATOM 1527 C C . ALA A 1 184 ? -0.671 -3.862 -7.103 1.00 85.81 184 ALA A C 1
ATOM 1529 O O . ALA A 1 184 ? -1.520 -2.985 -7.275 1.00 85.81 184 ALA A O 1
ATOM 1530 N N . SER A 1 185 ? -0.410 -4.390 -5.900 1.00 85.12 185 SER A N 1
ATOM 1531 C CA . SER A 1 185 ? -1.140 -4.033 -4.677 1.00 85.12 185 SER A CA 1
ATOM 1532 C C . SER A 1 185 ? -0.875 -2.604 -4.251 1.00 85.12 185 SER A C 1
ATOM 1534 O O . SER A 1 185 ? -1.817 -1.846 -4.039 1.00 85.12 185 SER A O 1
ATOM 1536 N N . ARG A 1 186 ? 0.385 -2.171 -4.229 1.00 81.62 186 ARG A N 1
ATOM 1537 C CA . ARG A 1 186 ? 0.728 -0.765 -3.957 1.00 81.62 186 ARG A CA 1
ATOM 1538 C C . ARG A 1 186 ? 0.022 0.182 -4.916 1.00 81.62 186 ARG A C 1
ATOM 1540 O O . ARG A 1 186 ? -0.583 1.168 -4.503 1.00 81.62 186 ARG A O 1
ATOM 1547 N N . SER A 1 187 ? 0.043 -0.157 -6.204 1.00 81.19 187 SER A N 1
ATOM 1548 C CA . SER A 1 187 ? -0.634 0.626 -7.237 1.00 81.19 187 SER A CA 1
ATOM 1549 C C . SER A 1 187 ? -2.153 0.641 -7.055 1.00 81.19 187 SER A C 1
ATOM 1551 O O . SER A 1 187 ? -2.785 1.636 -7.403 1.00 81.19 187 SER A O 1
ATOM 1553 N N . TRP A 1 188 ? -2.741 -0.430 -6.515 1.00 86.19 188 TRP A N 1
ATOM 1554 C CA . TRP A 1 188 ? -4.155 -0.481 -6.164 1.00 86.19 188 TRP A CA 1
ATOM 1555 C C . TRP A 1 188 ? -4.477 0.450 -4.985 1.00 86.19 188 TRP A C 1
ATOM 1557 O O . TRP A 1 188 ? -5.372 1.283 -5.116 1.00 86.19 188 TRP A O 1
ATOM 1567 N N . PHE A 1 189 ? -3.731 0.380 -3.875 1.00 83.12 189 PHE A N 1
ATOM 1568 C CA . PHE A 1 189 ? -3.988 1.223 -2.696 1.00 83.12 189 PHE A CA 1
ATOM 1569 C C . PHE A 1 189 ? -3.837 2.701 -3.027 1.00 83.12 189 PHE A C 1
ATOM 1571 O O . PHE A 1 189 ? -4.717 3.494 -2.733 1.00 83.12 189 PHE A O 1
ATOM 1578 N N . ILE A 1 190 ? -2.799 3.077 -3.764 1.00 78.88 190 ILE A N 1
ATOM 1579 C CA . ILE A 1 190 ? -2.543 4.488 -4.087 1.00 78.88 190 ILE A CA 1
ATOM 1580 C C . ILE A 1 190 ? -3.628 5.091 -4.992 1.00 78.88 190 ILE A C 1
ATOM 1582 O O . ILE A 1 190 ? -3.784 6.306 -5.052 1.00 78.88 190 ILE A O 1
ATOM 1586 N N . ARG A 1 191 ? -4.395 4.257 -5.705 1.00 79.44 191 ARG A N 1
ATOM 1587 C CA . ARG A 1 191 ? -5.519 4.708 -6.539 1.00 79.44 191 ARG A CA 1
ATOM 1588 C C . ARG A 1 191 ? -6.852 4.740 -5.806 1.00 79.44 191 ARG A C 1
ATOM 1590 O O . ARG A 1 191 ? -7.725 5.477 -6.240 1.00 79.44 191 ARG A O 1
ATOM 1597 N N . ASN A 1 192 ? -7.035 3.893 -4.797 1.00 85.31 192 ASN A N 1
ATOM 1598 C CA . ASN A 1 192 ? -8.354 3.635 -4.215 1.00 85.31 192 ASN A CA 1
ATOM 1599 C C . ASN A 1 192 ? -8.407 3.894 -2.697 1.00 85.31 192 ASN A C 1
ATOM 1601 O O . ASN A 1 192 ? -9.451 3.691 -2.081 1.00 85.31 192 ASN A O 1
ATOM 1605 N N . TRP A 1 193 ? -7.300 4.308 -2.078 1.00 86.81 193 TRP A N 1
ATOM 1606 C CA . TRP A 1 193 ? -7.160 4.465 -0.632 1.00 86.81 193 TRP A CA 1
ATOM 1607 C C . TRP A 1 193 ? -6.861 5.914 -0.254 1.00 86.81 193 TRP A C 1
ATOM 1609 O O . TRP A 1 193 ? -5.712 6.298 -0.042 1.00 86.81 193 TRP A O 1
ATOM 1619 N N . GLU A 1 194 ? -7.916 6.715 -0.176 1.00 86.00 194 GLU A N 1
ATOM 1620 C CA . GLU A 1 194 ? -7.852 8.108 0.264 1.00 86.00 194 GLU A CA 1
ATOM 1621 C C . GLU A 1 194 ? -8.274 8.206 1.732 1.00 86.00 194 GLU A C 1
ATOM 1623 O O . GLU A 1 194 ? -9.206 7.522 2.161 1.00 86.00 194 GLU A O 1
ATOM 1628 N N . LEU A 1 195 ? -7.553 9.020 2.503 1.00 89.19 195 LEU A N 1
ATOM 1629 C CA . LEU A 1 195 ? -7.829 9.272 3.914 1.00 89.19 195 LEU A CA 1
ATOM 1630 C C . LEU A 1 195 ? -8.345 10.706 4.083 1.00 89.19 195 LEU A C 1
ATOM 1632 O O . LEU A 1 195 ? -7.918 11.599 3.348 1.00 89.19 195 LEU A O 1
ATOM 1636 N N . ASN A 1 196 ? -9.227 10.930 5.055 1.00 91.94 196 ASN A N 1
ATOM 1637 C CA . ASN A 1 196 ? -9.568 12.270 5.522 1.00 91.94 196 ASN A CA 1
ATOM 1638 C C . ASN A 1 196 ? -8.434 12.861 6.382 1.00 91.94 196 ASN A C 1
ATOM 1640 O O . ASN A 1 196 ? -7.407 12.219 6.619 1.00 91.94 196 ASN A O 1
ATOM 1644 N N . ALA A 1 197 ? -8.614 14.106 6.830 1.00 89.12 197 ALA A N 1
ATOM 1645 C CA . ALA A 1 197 ? -7.612 14.834 7.612 1.00 89.12 197 ALA A CA 1
ATOM 1646 C C . ALA A 1 197 ? -7.303 14.159 8.960 1.00 89.12 197 ALA A C 1
ATOM 1648 O O . ALA A 1 197 ? -6.222 14.328 9.516 1.00 89.12 197 ALA A O 1
ATOM 1649 N N . GLU A 1 198 ? -8.240 13.360 9.458 1.00 89.06 198 GLU A N 1
ATOM 1650 C CA . GLU A 1 198 ? -8.172 12.608 10.703 1.00 89.06 198 GLU A CA 1
ATOM 1651 C C . GLU A 1 198 ? -7.496 11.236 10.530 1.00 89.06 198 GLU A C 1
ATOM 1653 O O . GLU A 1 198 ? -7.334 10.499 11.501 1.00 89.06 198 GLU A O 1
ATOM 1658 N N . GLY A 1 199 ? -7.077 10.889 9.308 1.00 90.25 199 GLY A N 1
ATOM 1659 C CA . GLY A 1 199 ? -6.340 9.661 9.007 1.00 90.25 199 GLY A CA 1
ATOM 1660 C C . GLY A 1 199 ? -7.216 8.427 8.778 1.00 90.25 199 GLY A C 1
ATOM 1661 O O . GLY A 1 199 ? -6.686 7.323 8.631 1.00 90.25 199 GLY A O 1
ATOM 1662 N N . TYR A 1 200 ? -8.535 8.591 8.698 1.00 93.44 200 TYR A N 1
ATOM 1663 C CA . TYR A 1 200 ? -9.470 7.508 8.407 1.00 93.44 200 TYR A CA 1
ATOM 1664 C C . TYR A 1 200 ? -9.777 7.461 6.926 1.00 93.44 200 TYR A C 1
ATOM 1666 O O . TYR A 1 200 ? -9.870 8.489 6.258 1.00 93.44 200 TYR A O 1
ATOM 1674 N N . ARG A 1 201 ? -9.972 6.256 6.389 1.00 93.44 201 ARG A N 1
ATOM 1675 C CA . ARG A 1 201 ? -10.528 6.123 5.048 1.00 93.44 201 ARG A CA 1
ATOM 1676 C C . ARG A 1 201 ? -11.991 6.507 5.167 1.00 93.44 201 ARG A C 1
ATOM 1678 O O . ARG A 1 201 ? -12.812 5.636 5.371 1.00 93.44 201 ARG A O 1
ATOM 1685 N N . ASP A 1 202 ? -12.335 7.781 5.112 1.00 93.00 202 ASP A N 1
ATOM 1686 C CA . ASP A 1 202 ? -13.712 8.255 5.212 1.00 93.00 202 ASP A CA 1
ATOM 1687 C C . ASP A 1 202 ? -13.862 9.618 4.530 1.00 93.00 202 ASP A C 1
ATOM 1689 O O . ASP A 1 202 ? -12.883 10.223 4.089 1.00 93.00 202 ASP A O 1
ATOM 1693 N N . ARG A 1 203 ? -15.100 10.095 4.410 1.00 91.56 203 ARG A N 1
ATOM 1694 C CA . ARG A 1 203 ? -15.385 11.463 3.982 1.00 91.56 203 ARG A CA 1
ATOM 1695 C C . ARG A 1 203 ? -14.854 12.472 5.016 1.00 91.56 203 ARG A C 1
ATOM 1697 O O . ARG A 1 203 ? -14.788 12.145 6.204 1.00 91.56 203 ARG A O 1
ATOM 1704 N N . PRO A 1 204 ? -14.517 13.705 4.598 1.00 92.94 204 PRO A N 1
ATOM 1705 C CA . PRO A 1 204 ? -14.231 14.786 5.534 1.00 92.94 204 PRO A CA 1
ATOM 1706 C C . PRO A 1 204 ? -15.394 14.993 6.508 1.00 92.94 204 PRO A C 1
ATOM 1708 O O . PRO A 1 204 ? -16.563 14.955 6.107 1.00 92.94 204 PRO A O 1
ATOM 1711 N N . TYR A 1 205 ? -15.076 15.210 7.781 1.00 93.44 205 TYR A N 1
ATOM 1712 C CA . TYR A 1 205 ? -16.080 15.431 8.813 1.00 93.44 205 TYR A CA 1
ATOM 1713 C C . TYR A 1 205 ? -16.562 16.882 8.784 1.00 93.44 205 TYR A C 1
ATOM 1715 O O . TYR A 1 205 ? -15.824 17.816 9.081 1.00 93.44 205 TYR A O 1
ATOM 1723 N N . ASP A 1 206 ? -17.825 17.062 8.403 1.00 92.62 206 ASP A N 1
ATOM 1724 C CA . ASP A 1 206 ? -18.487 18.362 8.338 1.00 92.62 206 ASP A CA 1
ATOM 1725 C C . ASP A 1 206 ? -19.317 18.573 9.606 1.00 92.62 206 ASP A C 1
ATOM 1727 O O . ASP A 1 206 ? -20.335 17.905 9.809 1.00 92.62 206 ASP A O 1
ATOM 1731 N N . VAL A 1 207 ? -18.876 19.506 10.453 1.00 91.88 207 VAL A N 1
ATOM 1732 C CA . VAL A 1 207 ? -19.502 19.806 11.749 1.00 91.88 207 VAL A CA 1
ATOM 1733 C C . VAL A 1 207 ? -20.993 20.105 11.593 1.00 91.88 207 VAL A C 1
ATOM 1735 O O . VAL A 1 207 ? -21.792 19.575 12.361 1.00 91.88 207 VAL A O 1
ATOM 1738 N N . GLN A 1 208 ? -21.394 20.854 10.559 1.00 92.25 208 GLN A N 1
ATOM 1739 C CA . GLN A 1 208 ? -22.802 21.211 10.336 1.00 92.25 208 GLN A CA 1
ATOM 1740 C C . GLN A 1 208 ? -23.663 19.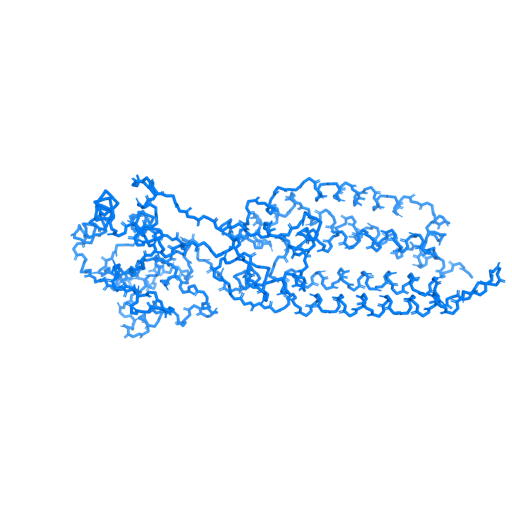988 10.002 1.00 92.25 208 GLN A C 1
ATOM 1742 O O . GLN A 1 208 ? -24.850 19.954 10.309 1.00 92.25 208 GLN A O 1
ATOM 1747 N N . LYS A 1 209 ? -23.072 18.959 9.383 1.00 91.00 209 LYS A N 1
ATOM 1748 C CA . LYS A 1 209 ? -23.765 17.701 9.060 1.00 91.00 209 LYS A CA 1
ATOM 1749 C C . LYS A 1 209 ? -23.777 16.703 10.208 1.00 91.00 209 LYS A C 1
ATOM 1751 O O . LYS A 1 209 ? -24.462 15.687 10.086 1.00 91.00 209 LYS A O 1
ATOM 1756 N N . ILE A 1 210 ? -22.992 16.940 11.254 1.00 95.44 210 ILE A N 1
ATOM 1757 C CA . ILE A 1 210 ? -22.861 16.074 12.431 1.00 95.44 210 ILE A CA 1
ATOM 1758 C C . ILE A 1 210 ? -23.689 16.624 13.596 1.00 95.44 210 ILE A C 1
ATOM 1760 O O . ILE A 1 210 ? -24.221 15.852 14.395 1.00 95.44 210 ILE A O 1
ATOM 1764 N N . GLU A 1 211 ? -23.795 17.948 13.705 1.00 93.94 211 GLU A N 1
ATOM 1765 C CA . GLU A 1 211 ? -24.543 18.616 14.763 1.00 93.94 211 GLU A CA 1
ATOM 1766 C C . GLU A 1 211 ? -26.008 18.146 14.806 1.00 93.94 211 GLU A C 1
ATOM 1768 O O . GLU A 1 211 ? -26.656 17.948 13.779 1.00 93.94 211 GLU A O 1
ATOM 1773 N N . GLY A 1 212 ? -26.513 17.893 16.016 1.00 94.69 212 GLY A N 1
ATOM 1774 C CA . GLY A 1 212 ? -27.873 17.393 16.242 1.00 94.69 212 GLY A CA 1
ATOM 1775 C C . GLY A 1 212 ? -28.111 15.914 15.906 1.00 94.69 212 GLY A C 1
ATOM 1776 O O . GLY A 1 212 ? -29.193 15.413 16.200 1.00 94.69 212 GLY A O 1
ATOM 1777 N N . LYS A 1 213 ? -27.131 15.194 15.340 1.00 97.62 213 LYS A N 1
ATOM 1778 C CA . LYS A 1 213 ? -27.271 13.766 15.012 1.00 97.62 213 LYS A CA 1
ATOM 1779 C C . LYS A 1 213 ? -26.812 12.844 16.133 1.00 97.62 213 LYS A C 1
ATOM 1781 O O . LYS A 1 213 ? -25.883 13.158 16.888 1.00 97.62 213 LYS A O 1
ATOM 1786 N N . THR A 1 214 ? -27.414 11.657 16.159 1.00 98.12 214 THR A N 1
ATOM 1787 C CA . THR A 1 214 ? -26.956 10.521 16.962 1.00 98.12 214 THR A CA 1
ATOM 1788 C C . THR A 1 214 ? -25.682 9.938 16.351 1.00 98.12 214 THR A C 1
ATOM 1790 O O . THR A 1 214 ? -25.666 9.497 15.201 1.00 98.12 214 THR A O 1
ATOM 1793 N N . LYS A 1 215 ? -24.590 9.947 17.111 1.00 98.12 215 LYS A N 1
ATOM 1794 C CA . LYS A 1 215 ? -23.242 9.586 16.668 1.00 98.12 215 LYS A CA 1
ATOM 1795 C C . LYS A 1 215 ? -22.977 8.120 16.966 1.00 98.12 215 LYS A C 1
ATOM 1797 O O . LYS A 1 215 ? -22.917 7.706 18.121 1.00 98.12 215 LYS A O 1
ATOM 1802 N N . VAL A 1 216 ? -22.774 7.341 15.915 1.00 98.25 216 VAL A N 1
ATOM 1803 C CA . VAL A 1 216 ? -22.398 5.930 16.008 1.00 98.25 216 VAL A CA 1
ATOM 1804 C C . VAL A 1 216 ? -20.923 5.826 15.653 1.00 98.25 216 VAL A C 1
ATOM 1806 O O . VAL A 1 216 ? -20.544 6.090 14.512 1.00 98.25 216 VAL A O 1
ATOM 1809 N N . LEU A 1 217 ? -20.076 5.471 16.617 1.00 98.31 217 LEU A N 1
ATOM 1810 C CA . LEU A 1 217 ? -18.664 5.206 16.349 1.00 98.31 217 LEU A CA 1
ATOM 1811 C C . LEU A 1 217 ? -18.489 3.739 15.967 1.00 98.31 217 LEU A C 1
ATOM 1813 O O . LEU A 1 217 ? -18.850 2.849 16.735 1.00 98.31 217 LEU A O 1
ATOM 1817 N N . LEU A 1 218 ? -17.921 3.499 14.789 1.00 98.25 218 LEU A N 1
ATOM 1818 C CA . LEU A 1 218 ? -17.554 2.176 14.306 1.00 98.25 218 LEU A CA 1
ATOM 1819 C C . LEU A 1 218 ? -16.052 1.981 14.505 1.00 98.25 218 LEU A C 1
ATOM 1821 O O . LEU A 1 218 ? -15.256 2.545 13.756 1.00 98.25 218 LEU A O 1
ATOM 1825 N N . LEU A 1 219 ? -15.661 1.226 15.527 1.00 98.31 219 LEU A N 1
ATOM 1826 C CA . LEU A 1 219 ? -14.260 0.997 15.882 1.00 98.31 219 LEU A CA 1
ATOM 1827 C C . LEU A 1 219 ? -13.786 -0.361 15.369 1.00 98.31 219 LEU A C 1
ATOM 1829 O O . LEU A 1 219 ? -14.525 -1.334 15.471 1.00 98.31 219 LEU A O 1
ATOM 1833 N N . GLY A 1 220 ? -12.563 -0.427 14.847 1.00 96.88 220 GLY A N 1
ATOM 1834 C CA . GLY A 1 220 ? -11.919 -1.688 14.490 1.00 96.88 220 GLY A CA 1
ATOM 1835 C C . GLY A 1 220 ? -10.721 -1.500 13.564 1.00 96.88 220 GLY A C 1
ATOM 1836 O O . GLY A 1 220 ? -10.122 -0.416 13.482 1.00 96.88 220 GLY A O 1
ATOM 1837 N N . ASP A 1 221 ? -10.436 -2.551 12.808 1.00 94.31 221 ASP A N 1
ATOM 1838 C CA . ASP A 1 221 ? -9.206 -2.731 12.055 1.00 94.31 221 ASP A CA 1
ATOM 1839 C C . ASP A 1 221 ? -9.393 -2.531 10.525 1.00 94.31 221 ASP A C 1
ATOM 1841 O O . ASP A 1 221 ? -10.090 -1.626 10.038 1.00 94.31 221 ASP A O 1
ATOM 1845 N N . SER A 1 222 ? -8.728 -3.378 9.736 1.00 92.56 222 SER A N 1
ATOM 1846 C CA . SER A 1 222 ? -8.850 -3.528 8.294 1.00 92.56 222 SER A CA 1
ATOM 1847 C C . SER A 1 222 ? -10.281 -3.766 7.796 1.00 92.56 222 SER A C 1
ATOM 1849 O O . SER A 1 222 ? -10.621 -3.253 6.723 1.00 92.56 222 SER A O 1
ATOM 1851 N N . PHE A 1 223 ? -11.136 -4.467 8.549 1.00 92.88 223 PHE A N 1
ATOM 1852 C CA . PHE A 1 223 ? -12.522 -4.720 8.144 1.00 92.88 223 PHE A CA 1
ATOM 1853 C C . PHE A 1 223 ? -13.337 -3.434 8.141 1.00 92.88 223 PHE A C 1
ATOM 1855 O O . PHE A 1 223 ? -13.964 -3.097 7.132 1.00 92.88 223 PHE A O 1
ATOM 1862 N N . VAL A 1 224 ? -13.270 -2.673 9.237 1.00 96.50 224 VAL A N 1
ATOM 1863 C CA . VAL A 1 224 ? -13.938 -1.369 9.345 1.00 96.50 224 VAL A CA 1
ATOM 1864 C C . VAL A 1 224 ? -13.395 -0.423 8.280 1.00 96.50 224 VAL A C 1
ATOM 1866 O O . VAL A 1 224 ? -14.174 0.199 7.560 1.00 96.50 224 VAL A O 1
ATOM 1869 N N . ALA A 1 225 ? -12.074 -0.389 8.074 1.00 95.19 225 ALA A N 1
ATOM 1870 C CA . ALA A 1 225 ? -11.447 0.436 7.039 1.00 95.19 225 ALA A CA 1
ATOM 1871 C C . ALA A 1 225 ? -11.879 0.068 5.598 1.00 95.19 225 ALA A C 1
ATOM 1873 O O . ALA A 1 225 ? -11.621 0.819 4.650 1.00 95.19 225 ALA A O 1
ATOM 1874 N N . GLY A 1 226 ? -12.516 -1.091 5.402 1.00 93.75 226 GLY A N 1
ATOM 1875 C CA . GLY A 1 226 ? -12.923 -1.599 4.095 1.00 93.75 226 GLY A CA 1
ATOM 1876 C C . GLY A 1 226 ? -11.732 -2.055 3.254 1.00 93.75 226 GLY A C 1
ATOM 1877 O O . GLY A 1 226 ? -11.662 -1.742 2.061 1.00 93.75 226 GLY A O 1
ATOM 1878 N N . HIS A 1 227 ? -10.752 -2.728 3.868 1.00 90.50 227 HIS A N 1
ATOM 1879 C CA . HIS A 1 227 ? -9.541 -3.190 3.185 1.00 90.50 227 HIS A CA 1
ATOM 1880 C C . HIS A 1 227 ? -9.884 -4.007 1.936 1.00 90.50 227 HIS A C 1
ATOM 1882 O O . HIS A 1 227 ? -10.658 -4.956 1.972 1.00 90.50 227 HIS A O 1
ATOM 1888 N N . GLY A 1 228 ? -9.321 -3.605 0.799 1.00 88.44 228 GLY A N 1
ATOM 1889 C CA . GLY A 1 228 ? -9.553 -4.253 -0.490 1.00 88.44 228 GLY A CA 1
ATOM 1890 C C . GLY A 1 228 ? -10.849 -3.888 -1.228 1.00 88.44 228 GLY A C 1
ATOM 1891 O O . GLY A 1 228 ? -10.985 -4.246 -2.398 1.00 88.44 228 GLY A O 1
ATOM 1892 N N . LEU A 1 229 ? -11.755 -3.107 -0.631 1.00 92.25 229 LEU A N 1
ATOM 1893 C CA . LEU A 1 229 ? -12.899 -2.539 -1.354 1.00 92.25 229 LEU A CA 1
ATOM 1894 C C . LEU A 1 229 ? -12.457 -1.365 -2.216 1.00 92.25 229 LEU A C 1
ATOM 1896 O O . LEU A 1 229 ? -11.792 -0.457 -1.725 1.00 92.25 229 LEU A O 1
ATOM 1900 N N . LYS A 1 230 ? -12.843 -1.348 -3.493 1.00 91.12 230 LYS A N 1
ATOM 1901 C CA . LYS A 1 230 ? -12.505 -0.242 -4.399 1.00 91.12 230 LYS A CA 1
ATOM 1902 C C . LYS A 1 230 ? -13.274 1.031 -4.043 1.00 91.12 230 LYS A C 1
ATOM 1904 O O . LYS A 1 230 ? -12.675 2.100 -3.989 1.00 91.12 230 LYS A O 1
ATOM 1909 N N . ASN A 1 231 ? -14.576 0.901 -3.806 1.00 92.88 231 ASN A N 1
ATOM 1910 C CA . ASN A 1 231 ? -15.460 2.003 -3.464 1.00 92.88 231 ASN A CA 1
ATOM 1911 C C . ASN A 1 231 ? -15.706 2.024 -1.942 1.00 92.88 231 ASN A C 1
ATOM 1913 O O . ASN A 1 231 ? -16.201 1.032 -1.407 1.00 92.88 231 ASN A O 1
ATOM 1917 N N . PRO A 1 232 ? -15.375 3.123 -1.239 1.00 92.19 232 PRO A N 1
ATOM 1918 C CA . PRO A 1 232 ? -15.689 3.297 0.178 1.00 92.19 232 PRO A CA 1
ATOM 1919 C C . PRO A 1 232 ? -17.167 3.098 0.530 1.00 92.19 232 PRO A C 1
ATOM 1921 O O . PRO A 1 232 ? -17.456 2.609 1.615 1.00 92.19 232 PRO A O 1
ATOM 1924 N N . GLU A 1 233 ? -18.093 3.418 -0.379 1.00 94.50 233 GLU A N 1
ATOM 1925 C CA . GLU A 1 233 ? -19.536 3.280 -0.124 1.00 94.50 233 GLU A CA 1
ATOM 1926 C C . GLU A 1 233 ? -19.998 1.823 0.026 1.00 94.50 233 GLU A C 1
ATOM 1928 O O . GLU A 1 233 ? -21.043 1.571 0.622 1.00 94.50 233 GLU A O 1
ATOM 1933 N N . ASP A 1 234 ? -19.207 0.859 -0.453 1.00 95.56 234 ASP A N 1
ATOM 1934 C CA . ASP A 1 234 ? -19.542 -0.567 -0.369 1.00 95.56 234 ASP A CA 1
ATOM 1935 C C . ASP A 1 234 ? -19.171 -1.177 0.995 1.00 95.56 234 ASP A C 1
ATOM 1937 O O . ASP A 1 234 ? -19.485 -2.336 1.269 1.00 95.56 234 ASP A O 1
ATOM 1941 N N . ARG A 1 235 ? -18.466 -0.436 1.863 1.00 95.06 235 ARG A N 1
ATOM 1942 C CA . ARG A 1 235 ? -18.070 -0.944 3.183 1.00 95.06 235 ARG A CA 1
ATOM 1943 C C . ARG A 1 235 ? -19.232 -0.869 4.165 1.00 95.06 235 ARG A C 1
ATOM 1945 O O . ARG A 1 235 ? -20.063 0.038 4.111 1.00 95.06 235 ARG A O 1
ATOM 1952 N N . PHE A 1 236 ? -19.244 -1.777 5.135 1.00 94.69 236 PHE A N 1
ATOM 1953 C CA . PHE A 1 236 ? -20.395 -1.925 6.023 1.00 94.69 236 PHE A CA 1
ATOM 1954 C C . PHE A 1 236 ? -20.685 -0.692 6.891 1.00 94.69 236 PHE A C 1
ATOM 1956 O O . PHE A 1 236 ? -21.840 -0.480 7.236 1.00 94.69 236 PHE A O 1
ATOM 1963 N N . SER A 1 237 ? -19.701 0.172 7.182 1.00 95.62 237 SER A N 1
ATOM 1964 C CA . SER A 1 237 ? -19.966 1.450 7.862 1.00 95.62 237 SER A CA 1
ATOM 1965 C C . SER A 1 237 ? -20.870 2.379 7.045 1.00 95.62 237 SER A C 1
ATOM 1967 O O . SER A 1 237 ? -21.730 3.057 7.600 1.00 95.62 237 SER A O 1
ATOM 1969 N N . ASN A 1 238 ? -20.687 2.415 5.722 1.00 96.88 238 ASN A N 1
ATOM 1970 C CA . ASN A 1 238 ? -21.465 3.266 4.820 1.00 96.88 238 ASN A CA 1
ATOM 1971 C C . ASN A 1 238 ? -22.831 2.653 4.534 1.00 96.88 238 ASN A C 1
ATOM 1973 O O . ASN A 1 238 ? -23.829 3.370 4.496 1.00 96.88 238 ASN A O 1
ATOM 1977 N N . LEU A 1 239 ? -22.890 1.326 4.427 1.00 97.25 239 LEU A N 1
ATOM 1978 C CA . LEU A 1 239 ? -24.162 0.613 4.379 1.00 97.25 239 LEU A CA 1
ATOM 1979 C C . LEU A 1 239 ? -24.971 0.872 5.659 1.00 97.25 239 LEU A C 1
ATOM 1981 O O . LEU A 1 239 ? -26.130 1.258 5.567 1.00 97.25 239 LEU A O 1
ATOM 1985 N N . LEU A 1 240 ? -24.344 0.794 6.838 1.00 96.75 240 LEU A N 1
ATOM 1986 C CA . LEU A 1 240 ? -24.984 1.125 8.113 1.00 96.75 240 LEU A CA 1
ATOM 1987 C C . LEU A 1 240 ? -25.473 2.580 8.150 1.00 96.75 240 LEU A C 1
ATOM 1989 O O . LEU A 1 240 ? -26.605 2.830 8.552 1.00 96.75 240 LEU A O 1
ATOM 1993 N N . GLN A 1 241 ? -24.664 3.540 7.688 1.00 97.25 241 GLN A N 1
ATOM 1994 C CA . GLN A 1 241 ? -25.093 4.939 7.566 1.00 97.25 241 GLN A CA 1
ATOM 1995 C C . GLN A 1 241 ? -26.351 5.082 6.701 1.00 97.25 241 GLN A C 1
ATOM 1997 O O . GLN A 1 241 ? -27.228 5.882 7.030 1.00 97.25 241 GLN A O 1
ATOM 2002 N N . LYS A 1 242 ? -26.426 4.346 5.588 1.00 97.12 242 LYS A N 1
ATOM 2003 C CA . LYS A 1 242 ? -27.564 4.385 4.668 1.00 97.12 242 LYS A CA 1
ATOM 2004 C C . LYS A 1 242 ? -28.823 3.786 5.295 1.00 97.12 242 LYS A C 1
ATOM 2006 O O . LYS A 1 242 ? -29.890 4.366 5.135 1.00 97.12 242 LYS A O 1
ATOM 2011 N N . GLU A 1 243 ? -28.688 2.674 6.013 1.00 97.50 243 GLU A N 1
ATOM 2012 C CA . GLU A 1 243 ? -29.800 2.013 6.710 1.00 97.50 243 GLU A CA 1
ATOM 2013 C C . GLU A 1 243 ? -30.340 2.857 7.877 1.00 97.50 243 GLU A C 1
ATOM 2015 O O . GLU A 1 243 ? -31.549 2.953 8.065 1.00 97.50 243 GLU A O 1
ATOM 2020 N N . LEU A 1 244 ? -29.461 3.516 8.642 1.00 97.06 244 LEU A N 1
ATOM 2021 C CA . LEU A 1 244 ? -29.864 4.361 9.775 1.00 97.06 244 LEU A CA 1
ATOM 2022 C C . LEU A 1 244 ? -30.484 5.705 9.346 1.00 97.06 244 LEU A C 1
ATOM 2024 O O . LEU A 1 244 ? -31.269 6.294 10.092 1.00 97.06 244 LEU A O 1
ATOM 2028 N N . GLY A 1 245 ? -30.148 6.202 8.154 1.00 96.38 245 GLY A N 1
ATOM 2029 C CA . GLY A 1 245 ? -30.687 7.451 7.615 1.00 96.38 245 GLY A CA 1
ATOM 2030 C C . GLY A 1 245 ? -30.109 8.722 8.255 1.00 96.38 245 GLY A C 1
ATOM 2031 O O . GLY A 1 245 ? -29.057 8.714 8.893 1.00 96.38 245 GLY A O 1
ATOM 2032 N N . GLU A 1 246 ? -30.782 9.857 8.037 1.00 95.00 246 GLU A N 1
ATOM 2033 C CA . GLU A 1 246 ? -30.213 11.193 8.288 1.00 95.00 246 GLU A CA 1
ATOM 2034 C C . GLU A 1 246 ? -30.107 11.590 9.764 1.00 95.00 246 GLU A C 1
ATOM 2036 O O . GLU A 1 246 ? -29.276 12.436 10.090 1.00 95.00 246 GLU A O 1
ATOM 2041 N N . ASN A 1 247 ? -30.887 10.964 10.652 1.00 97.38 247 ASN A N 1
ATOM 2042 C CA . ASN A 1 247 ? -30.845 11.225 12.099 1.00 97.38 247 ASN A CA 1
ATOM 2043 C C . ASN A 1 247 ? -29.547 10.725 12.756 1.00 97.38 247 ASN A C 1
ATOM 2045 O O . ASN A 1 247 ? -29.224 11.119 13.877 1.00 97.38 247 ASN A O 1
ATOM 2049 N N . TYR A 1 248 ? -28.796 9.873 12.054 1.00 98.06 248 TYR A N 1
ATOM 2050 C CA . TYR A 1 248 ? -27.565 9.272 12.540 1.00 98.06 248 TYR A CA 1
ATOM 2051 C C . TYR A 1 248 ? -26.360 9.756 11.739 1.00 98.06 248 TYR A C 1
ATOM 2053 O O . TYR A 1 248 ? -26.436 10.031 10.537 1.00 98.06 248 TYR A O 1
ATOM 2061 N N . TYR A 1 249 ? -25.214 9.801 12.408 1.00 98.00 249 TYR A N 1
ATOM 2062 C CA . TYR A 1 249 ? -23.916 9.954 11.772 1.00 98.00 249 TYR A CA 1
ATOM 2063 C C . TYR A 1 249 ? -23.015 8.794 12.186 1.00 98.00 249 TYR A C 1
ATOM 2065 O O . TYR A 1 249 ? -22.661 8.661 13.358 1.00 98.00 249 TYR A O 1
ATOM 2073 N N . VAL A 1 250 ? -22.648 7.953 11.222 1.00 97.88 250 VAL A N 1
ATOM 2074 C CA . VAL A 1 250 ? -21.726 6.834 11.435 1.00 97.88 250 VAL A CA 1
ATOM 2075 C C . VAL A 1 250 ? -20.307 7.299 11.139 1.00 97.88 250 VAL A C 1
ATOM 2077 O O . VAL A 1 250 ? -20.012 7.714 10.018 1.00 97.88 250 VAL A O 1
ATOM 2080 N N . PHE A 1 251 ? -19.432 7.214 12.137 1.00 98.00 251 PHE A N 1
ATOM 2081 C CA . PHE A 1 251 ? -18.003 7.463 11.987 1.00 98.00 251 PHE A CA 1
ATOM 2082 C C . PHE A 1 251 ? -17.256 6.155 11.780 1.00 98.00 251 PHE A C 1
ATOM 2084 O O . PHE A 1 251 ? -17.411 5.217 12.562 1.00 98.00 251 PHE A O 1
ATOM 2091 N N . ASN A 1 252 ? -16.406 6.107 10.759 1.00 97.81 252 ASN A N 1
ATOM 2092 C CA . ASN A 1 252 ? -15.509 4.988 10.532 1.00 97.81 252 ASN A CA 1
ATOM 2093 C C . ASN A 1 252 ? -14.161 5.241 11.223 1.00 97.81 252 ASN A C 1
ATOM 2095 O O . ASN A 1 252 ? -13.384 6.078 10.771 1.00 97.81 252 ASN A O 1
ATOM 2099 N N . LEU A 1 253 ? -13.871 4.504 12.297 1.00 97.38 253 LEU A N 1
ATOM 2100 C CA . LEU A 1 253 ? -12.591 4.562 13.015 1.00 97.38 253 LEU A CA 1
ATOM 2101 C C . LEU A 1 253 ? -11.667 3.378 12.680 1.00 97.38 253 LEU A C 1
ATOM 2103 O O . LEU A 1 253 ? -10.806 2.992 13.479 1.00 97.38 253 LEU A O 1
ATOM 2107 N N . GLY A 1 254 ? -11.850 2.804 11.489 1.00 96.25 254 GLY A N 1
ATOM 2108 C CA . GLY A 1 254 ? -11.112 1.652 10.996 1.00 96.25 254 GLY A CA 1
ATOM 2109 C C . GLY A 1 254 ? -9.717 2.002 10.500 1.00 96.25 254 GLY A C 1
ATOM 2110 O O . GLY A 1 254 ? -9.555 2.843 9.609 1.00 96.25 254 GLY A O 1
ATOM 2111 N N . VAL A 1 255 ? -8.701 1.303 11.007 1.00 93.56 255 VAL A N 1
ATOM 2112 C CA . VAL A 1 255 ? -7.325 1.409 10.502 1.00 93.56 255 VAL A CA 1
ATOM 2113 C C . VAL A 1 255 ? -6.740 0.014 10.314 1.00 93.56 255 VAL A C 1
ATOM 2115 O O . VAL A 1 255 ? -6.591 -0.748 11.262 1.00 93.56 255 VAL A O 1
ATOM 2118 N N . GLY A 1 256 ? -6.379 -0.320 9.072 1.00 89.50 256 GLY A N 1
ATOM 2119 C CA . GLY A 1 256 ? -5.817 -1.632 8.749 1.00 89.50 256 GLY A CA 1
ATOM 2120 C C . GLY A 1 256 ? -4.529 -1.948 9.508 1.00 89.50 256 GLY A C 1
ATOM 2121 O O . GLY A 1 256 ? -3.618 -1.115 9.518 1.00 89.50 256 GLY A O 1
ATOM 2122 N N . GLY A 1 257 ? -4.471 -3.160 10.070 1.00 86.81 257 GLY A N 1
ATOM 2123 C CA . GLY A 1 257 ? -3.343 -3.668 10.855 1.00 86.81 257 GLY A CA 1
ATOM 2124 C C . GLY A 1 257 ? -3.290 -3.160 12.295 1.00 86.81 257 GLY A C 1
ATOM 2125 O O . GLY A 1 257 ? -2.216 -3.188 12.879 1.00 86.81 257 GLY A O 1
ATOM 2126 N N . SER A 1 258 ? -4.399 -2.639 12.825 1.00 91.94 258 SER A N 1
ATOM 2127 C CA . SER A 1 258 ? -4.470 -2.239 14.232 1.00 91.94 258 SER A CA 1
ATOM 2128 C C . SER A 1 258 ? -4.635 -3.445 15.137 1.00 91.94 258 SER A C 1
ATOM 2130 O O . SER A 1 258 ? -5.285 -4.406 14.751 1.00 91.94 258 SER A O 1
ATOM 2132 N N . ASP A 1 259 ? -4.098 -3.334 16.343 1.00 94.81 259 ASP A N 1
ATOM 2133 C CA . ASP A 1 259 ? -4.462 -4.162 17.488 1.00 94.81 259 ASP A CA 1
ATOM 2134 C C . ASP A 1 259 ? -5.443 -3.417 18.418 1.00 94.81 259 ASP A C 1
ATOM 2136 O O . ASP A 1 259 ? -5.723 -2.223 18.235 1.00 94.81 259 ASP A O 1
ATOM 2140 N N . VAL A 1 260 ? -5.941 -4.111 19.446 1.00 96.62 260 VAL A N 1
ATOM 2141 C CA . VAL A 1 260 ? -6.902 -3.557 20.421 1.00 96.62 260 VAL A CA 1
ATOM 2142 C C . VAL A 1 260 ? -6.352 -2.321 21.143 1.00 96.62 260 VAL A C 1
ATOM 2144 O O . VAL A 1 260 ? -7.089 -1.373 21.434 1.00 96.62 260 VAL A O 1
ATOM 2147 N N . ALA A 1 261 ? -5.047 -2.284 21.426 1.00 95.00 261 ALA A N 1
ATOM 2148 C CA . ALA A 1 261 ? -4.438 -1.142 22.096 1.00 95.00 261 ALA A CA 1
ATOM 2149 C C . ALA A 1 261 ? -4.416 0.088 21.174 1.00 95.00 261 ALA A C 1
ATOM 2151 O O . ALA A 1 261 ? -4.783 1.184 21.609 1.00 95.00 261 ALA A O 1
ATOM 2152 N N . ASP A 1 262 ? -4.051 -0.079 19.901 1.00 95.75 262 ASP A N 1
ATOM 2153 C CA . ASP A 1 262 ? -4.087 0.986 18.895 1.00 95.75 262 ASP A CA 1
ATOM 2154 C C . ASP A 1 262 ? -5.515 1.504 18.665 1.00 95.75 262 ASP A C 1
ATOM 2156 O O . ASP A 1 262 ? -5.737 2.717 18.571 1.00 95.75 262 ASP A O 1
ATOM 2160 N N . GLU A 1 263 ? -6.495 0.602 18.605 1.00 97.31 263 GLU A N 1
ATOM 2161 C CA . GLU A 1 263 ? -7.923 0.928 18.531 1.00 97.31 263 GLU A CA 1
ATOM 2162 C C . GLU A 1 263 ? -8.369 1.785 19.711 1.00 97.31 263 GLU A C 1
ATOM 2164 O O . GLU A 1 263 ? -8.984 2.839 19.523 1.00 97.31 263 GLU A O 1
ATOM 2169 N N . PHE A 1 264 ? -8.004 1.388 20.928 1.00 97.69 264 PHE A N 1
ATOM 2170 C CA . PHE A 1 264 ? -8.354 2.132 22.127 1.00 97.69 264 PHE A CA 1
ATOM 2171 C C . PHE A 1 264 ? -7.702 3.522 22.174 1.00 97.69 264 PHE A C 1
ATOM 2173 O O . PHE A 1 264 ? -8.333 4.495 22.599 1.00 97.69 264 PHE A O 1
ATOM 2180 N N . GLN A 1 265 ? -6.453 3.659 21.716 1.00 96.75 265 GLN A N 1
ATOM 2181 C CA . GLN A 1 265 ? -5.811 4.974 21.620 1.00 96.75 265 GLN A CA 1
ATOM 2182 C C . GLN A 1 265 ? -6.526 5.880 20.614 1.00 96.75 265 GLN A C 1
ATOM 2184 O O . GLN A 1 265 ? -6.770 7.049 20.922 1.00 96.75 265 GLN A O 1
ATOM 2189 N N . ARG A 1 266 ? -6.933 5.349 19.452 1.00 95.69 266 ARG A N 1
ATOM 2190 C CA . ARG A 1 266 ? -7.737 6.105 18.478 1.00 95.69 266 ARG A CA 1
ATOM 2191 C C . ARG A 1 266 ? -9.081 6.522 19.053 1.00 95.69 266 ARG A C 1
ATOM 2193 O O . ARG A 1 266 ? -9.452 7.684 18.918 1.00 95.69 266 ARG A O 1
ATOM 2200 N N . LEU A 1 267 ? -9.774 5.605 19.727 1.00 97.00 267 LEU A N 1
ATOM 2201 C CA . LEU A 1 267 ? -11.062 5.882 20.357 1.00 97.00 267 LEU A CA 1
ATOM 2202 C C . LEU A 1 267 ? -10.953 7.026 21.378 1.00 97.00 267 LEU A C 1
ATOM 2204 O O . LEU A 1 267 ? -11.774 7.940 21.366 1.00 97.00 267 LEU A O 1
ATOM 2208 N N . LYS A 1 268 ? -9.909 7.020 22.218 1.00 96.75 268 LYS A N 1
ATOM 2209 C CA . LYS A 1 268 ? -9.656 8.089 23.199 1.00 96.75 268 LYS A CA 1
ATOM 2210 C C . LYS A 1 268 ? -9.292 9.428 22.565 1.00 96.75 268 LYS A C 1
ATOM 2212 O O . LYS A 1 268 ? -9.686 10.465 23.094 1.00 96.75 268 LYS A O 1
ATOM 2217 N N . ALA A 1 269 ? -8.525 9.407 21.478 1.00 95.94 269 ALA A N 1
ATOM 2218 C CA . ALA A 1 269 ? -8.084 10.610 20.780 1.00 95.94 269 ALA A CA 1
ATOM 2219 C C . ALA A 1 269 ? -9.173 11.225 19.884 1.00 95.94 269 ALA A C 1
ATOM 2221 O O . ALA A 1 269 ? -9.049 12.382 19.479 1.00 95.94 269 ALA A O 1
ATOM 2222 N N . PHE A 1 270 ? -10.227 10.472 19.555 1.00 96.19 270 PHE A N 1
ATOM 2223 C CA . PHE A 1 270 ? -11.261 10.931 18.637 1.00 96.19 270 PHE A CA 1
ATOM 2224 C C . PHE A 1 270 ? -12.100 12.071 19.228 1.00 96.19 270 PHE A C 1
ATOM 2226 O O . PHE A 1 270 ? -12.527 12.030 20.381 1.00 96.19 270 PHE A O 1
ATOM 2233 N N . SER A 1 271 ? -12.349 13.108 18.425 1.00 93.94 271 SER A N 1
ATOM 2234 C CA . SER A 1 271 ? -12.956 14.357 18.905 1.00 93.94 271 SER A CA 1
ATOM 2235 C C . SER A 1 271 ? -14.443 14.238 19.245 1.00 93.94 271 SER A C 1
ATOM 2237 O O . SER A 1 271 ? -14.957 15.034 20.029 1.00 93.94 271 SER A O 1
ATOM 2239 N N . TYR A 1 272 ? -15.142 13.263 18.665 1.00 94.38 272 TYR A N 1
ATOM 2240 C CA . TYR A 1 272 ? -16.573 13.075 18.881 1.00 94.38 272 TYR A CA 1
ATOM 2241 C C . TYR A 1 272 ? -16.827 11.987 19.919 1.00 94.38 272 TYR A C 1
ATOM 2243 O O . TYR A 1 272 ? -16.251 10.902 19.856 1.00 94.38 272 TYR A O 1
ATOM 2251 N N . ARG A 1 273 ? -17.731 12.268 20.861 1.00 94.06 273 ARG A N 1
ATOM 2252 C CA . ARG A 1 273 ? -18.213 11.266 21.818 1.00 94.06 273 ARG A CA 1
ATOM 2253 C C . ARG A 1 273 ? -19.255 10.355 21.153 1.00 94.06 273 ARG A C 1
ATOM 2255 O O . ARG A 1 273 ? -20.079 10.874 20.396 1.00 94.06 273 ARG A O 1
ATOM 2262 N N . PRO A 1 274 ? -19.216 9.033 21.397 1.00 97.00 274 PRO A N 1
ATOM 2263 C CA . PRO A 1 274 ? -20.232 8.121 20.884 1.00 97.00 274 PRO A CA 1
ATOM 2264 C C . PRO A 1 274 ? -21.555 8.314 21.624 1.00 97.00 274 PRO A C 1
ATOM 2266 O O . PRO A 1 274 ? -21.562 8.380 22.847 1.00 97.00 274 PRO A O 1
ATOM 2269 N N . ASP A 1 275 ? -22.662 8.308 20.884 1.00 98.31 275 ASP A N 1
ATOM 2270 C CA . ASP A 1 275 ? -23.974 7.949 21.432 1.00 98.31 275 ASP A CA 1
ATOM 2271 C C . ASP A 1 275 ? -24.155 6.418 21.385 1.00 98.31 275 ASP A C 1
ATOM 2273 O O . ASP A 1 275 ? -24.791 5.842 22.256 1.00 98.31 275 ASP A O 1
ATOM 2277 N N . TYR A 1 276 ? -23.544 5.749 20.396 1.00 98.31 276 TYR A N 1
ATOM 2278 C CA . TYR A 1 276 ? -23.402 4.291 20.312 1.00 98.31 276 TYR A CA 1
ATOM 2279 C C . TYR A 1 276 ? -21.978 3.921 19.895 1.00 98.31 276 TYR A C 1
ATOM 2281 O O . TYR A 1 276 ? -21.392 4.582 19.031 1.00 98.31 276 TYR A O 1
ATOM 2289 N N . LEU A 1 277 ? -21.443 2.836 20.456 1.00 98.50 277 LEU A N 1
ATOM 2290 C CA . LEU A 1 277 ? -20.158 2.263 20.052 1.00 98.50 277 LEU A CA 1
ATOM 2291 C C . LEU A 1 277 ? -20.372 0.871 19.452 1.00 98.50 277 LEU A C 1
ATOM 2293 O O . LEU A 1 277 ? -20.785 -0.057 20.140 1.00 98.50 277 LEU A O 1
ATOM 2297 N N . LEU A 1 278 ? -20.066 0.701 18.172 1.00 98.19 278 LEU A N 1
ATOM 2298 C CA . LEU A 1 278 ? -20.067 -0.610 17.534 1.00 98.19 278 LEU A CA 1
ATOM 2299 C C . LEU A 1 278 ? -18.620 -1.023 17.268 1.00 98.19 278 LEU A C 1
ATOM 2301 O O . LEU A 1 278 ? -17.911 -0.402 16.476 1.00 98.19 278 LEU A O 1
ATOM 2305 N N . TYR A 1 279 ? -18.187 -2.063 17.968 1.00 98.19 279 TYR A N 1
ATOM 2306 C CA . TYR A 1 279 ? -16.835 -2.590 17.905 1.00 98.19 279 TYR A CA 1
ATOM 2307 C C . TYR A 1 279 ? -16.760 -3.776 16.949 1.00 98.19 279 TYR A C 1
ATOM 2309 O O . TYR A 1 279 ? -17.518 -4.729 17.076 1.00 98.19 279 TYR A O 1
ATOM 2317 N N . SER A 1 280 ? -15.866 -3.715 15.975 1.00 97.12 280 SER A N 1
ATOM 2318 C CA . SER A 1 280 ? -15.592 -4.784 15.024 1.00 97.12 280 SER A CA 1
ATOM 2319 C C . SER A 1 280 ? -14.272 -5.431 15.401 1.00 97.12 280 SER A C 1
ATOM 2321 O O . SER A 1 280 ? -13.227 -4.843 15.147 1.00 97.12 280 SER A O 1
ATOM 2323 N N . TYR A 1 281 ? -14.343 -6.636 15.948 1.00 95.69 281 TYR A N 1
ATOM 2324 C CA . TYR A 1 281 ? -13.183 -7.416 16.350 1.00 95.69 281 TYR A CA 1
ATOM 2325 C C . TYR A 1 281 ? -12.806 -8.423 15.265 1.00 95.69 281 TYR A C 1
ATOM 2327 O O . TYR A 1 281 ? -13.676 -9.145 14.750 1.00 95.69 281 TYR A O 1
ATOM 2335 N N . TYR A 1 282 ? -11.516 -8.507 14.952 1.00 93.69 282 TYR A N 1
ATOM 2336 C CA . TYR A 1 282 ? -10.957 -9.543 14.096 1.00 93.69 282 TYR A CA 1
ATOM 2337 C C . TYR A 1 282 ? -9.847 -10.304 14.852 1.00 93.69 282 TYR A C 1
ATOM 2339 O O . TYR A 1 282 ? -9.078 -9.703 15.595 1.00 93.69 282 TYR A O 1
ATOM 2347 N N . PRO A 1 283 ? -9.728 -11.643 14.723 1.00 92.56 283 PRO A N 1
ATOM 2348 C CA . PRO A 1 283 ? -8.817 -12.411 15.575 1.00 92.56 283 PRO A CA 1
ATOM 2349 C C . PRO A 1 283 ? -7.311 -12.111 15.480 1.00 92.56 283 PRO A C 1
ATOM 2351 O O . PRO A 1 283 ? -6.504 -12.701 16.193 1.00 92.56 283 PRO A O 1
ATOM 2354 N N . ASN A 1 284 ? -6.886 -11.274 14.544 1.00 92.00 284 ASN A N 1
ATOM 2355 C CA . ASN A 1 284 ? -5.519 -10.761 14.469 1.00 92.00 284 ASN A CA 1
ATOM 2356 C C . ASN A 1 284 ? -5.275 -9.583 15.427 1.00 92.00 284 ASN A C 1
ATOM 2358 O O . ASN A 1 284 ? -4.119 -9.254 15.674 1.00 92.00 284 ASN A O 1
ATOM 2362 N N . ASP A 1 285 ? -6.314 -8.973 15.999 1.00 95.12 285 ASP A N 1
ATOM 2363 C CA . ASP A 1 285 ? -6.177 -7.813 16.888 1.00 95.12 285 ASP A CA 1
ATOM 2364 C C . ASP A 1 285 ? -5.415 -8.167 18.190 1.00 95.12 285 ASP A C 1
ATOM 2366 O O . ASP A 1 285 ? -4.994 -7.283 18.933 1.00 95.12 285 ASP A O 1
ATOM 2370 N N . ILE A 1 286 ? -5.192 -9.465 18.452 1.00 95.94 286 ILE A N 1
ATOM 2371 C CA . ILE A 1 286 ? -4.372 -10.018 19.547 1.00 95.94 286 ILE A CA 1
ATOM 2372 C C . ILE A 1 286 ? -2.858 -10.029 19.259 1.00 95.94 286 ILE A C 1
ATOM 2374 O O . ILE A 1 286 ? -2.071 -10.312 20.161 1.00 95.94 286 ILE A O 1
ATOM 2378 N N . GLU A 1 287 ? -2.412 -9.765 18.024 1.00 93.44 287 GLU A N 1
ATOM 2379 C CA . GLU A 1 287 ? -1.009 -9.943 17.606 1.00 93.44 287 GLU A CA 1
ATOM 2380 C C . GLU A 1 287 ? -0.008 -9.256 18.544 1.00 93.44 287 GLU A C 1
ATOM 2382 O O . GLU A 1 287 ? 0.925 -9.880 19.052 1.00 93.44 287 GLU A O 1
ATOM 2387 N N . ARG A 1 288 ? -0.212 -7.972 18.838 1.00 93.56 288 ARG A N 1
ATOM 2388 C CA . ARG A 1 288 ? 0.710 -7.236 19.708 1.00 93.56 288 ARG A CA 1
ATOM 2389 C C . ARG A 1 288 ? 0.721 -7.767 21.136 1.00 93.56 288 ARG A C 1
ATOM 2391 O O . ARG A 1 288 ? 1.779 -7.801 21.765 1.00 93.56 288 ARG A O 1
ATOM 2398 N N . ASP A 1 289 ? -0.422 -8.229 21.628 1.00 96.62 289 ASP A N 1
ATOM 2399 C CA . ASP A 1 289 ? -0.533 -8.821 22.961 1.00 96.62 289 ASP A CA 1
ATOM 2400 C C . ASP A 1 289 ? 0.222 -10.151 23.027 1.00 96.62 289 ASP A C 1
ATOM 2402 O O . ASP A 1 289 ? 0.874 -10.452 24.029 1.00 96.62 289 ASP A O 1
ATOM 2406 N N . GLY A 1 290 ? 0.230 -10.902 21.921 1.00 95.94 290 GLY A N 1
ATOM 2407 C CA . GLY A 1 290 ? 1.099 -12.054 21.707 1.00 95.94 290 GLY A CA 1
ATOM 2408 C C . GLY A 1 290 ? 2.579 -11.706 21.878 1.00 95.94 290 GLY A C 1
ATOM 2409 O O . GLY A 1 290 ? 3.281 -12.345 22.669 1.00 95.94 290 GLY A O 1
ATOM 2410 N N . GLU A 1 291 ? 3.055 -10.671 21.178 1.00 94.62 291 GLU A N 1
ATOM 2411 C CA . GLU A 1 291 ? 4.440 -10.186 21.298 1.00 94.62 291 GLU A CA 1
ATOM 2412 C C . GLU A 1 291 ? 4.769 -9.700 22.724 1.00 94.62 291 GLU A C 1
ATOM 2414 O O . GLU A 1 291 ? 5.805 -10.074 23.280 1.00 94.62 291 GLU A O 1
ATOM 2419 N N . MET A 1 292 ? 3.869 -8.951 23.372 1.00 94.81 292 MET A N 1
ATOM 2420 C CA . MET A 1 292 ? 4.014 -8.511 24.771 1.00 94.81 292 MET A CA 1
ATOM 2421 C C . MET A 1 292 ? 4.029 -9.685 25.764 1.00 94.81 292 MET A C 1
ATOM 2423 O O . MET A 1 292 ? 4.743 -9.667 26.774 1.00 94.81 292 MET A O 1
ATOM 2427 N N . GLY A 1 293 ? 3.275 -10.742 25.466 1.00 94.56 293 GLY A N 1
ATOM 2428 C CA . GLY A 1 293 ? 3.280 -11.995 26.210 1.00 94.56 293 GLY A CA 1
ATOM 2429 C C . GLY A 1 293 ? 4.592 -12.771 26.089 1.00 94.56 293 GLY A C 1
ATOM 2430 O O . GLY A 1 293 ? 4.901 -13.564 26.985 1.00 94.56 293 GLY A O 1
ATOM 2431 N N . GLY A 1 294 ? 5.403 -12.485 25.066 1.00 94.69 294 GLY A N 1
ATOM 2432 C CA . GLY A 1 294 ? 6.686 -13.131 24.780 1.00 94.69 294 GLY A CA 1
ATOM 2433 C C . GLY A 1 294 ? 6.649 -14.110 23.602 1.00 94.69 294 GLY A C 1
ATOM 2434 O O . GLY A 1 294 ? 7.615 -14.845 23.402 1.00 94.69 294 GLY A O 1
ATOM 2435 N N . LEU A 1 295 ? 5.555 -14.149 22.836 1.00 94.44 295 LEU A N 1
ATOM 2436 C CA . LEU A 1 295 ? 5.481 -14.909 21.588 1.00 94.44 295 LEU A CA 1
ATOM 2437 C C . LEU A 1 295 ? 6.171 -14.137 20.458 1.00 94.44 295 LEU A C 1
ATOM 2439 O O . LEU A 1 295 ? 6.269 -12.916 20.485 1.00 94.44 295 LEU A O 1
ATOM 2443 N N . VAL A 1 296 ? 6.644 -14.844 19.433 1.00 90.81 296 VAL A N 1
ATOM 2444 C CA . VAL A 1 296 ? 7.318 -14.219 18.285 1.00 90.81 296 VAL A CA 1
ATOM 2445 C C . VAL A 1 296 ? 6.404 -14.285 17.073 1.00 90.81 296 VAL A C 1
ATOM 2447 O O . VAL A 1 296 ? 6.158 -15.374 16.554 1.00 90.81 296 VAL A O 1
ATOM 2450 N N . LEU A 1 297 ? 5.930 -13.126 16.608 1.00 86.44 297 LEU A N 1
AT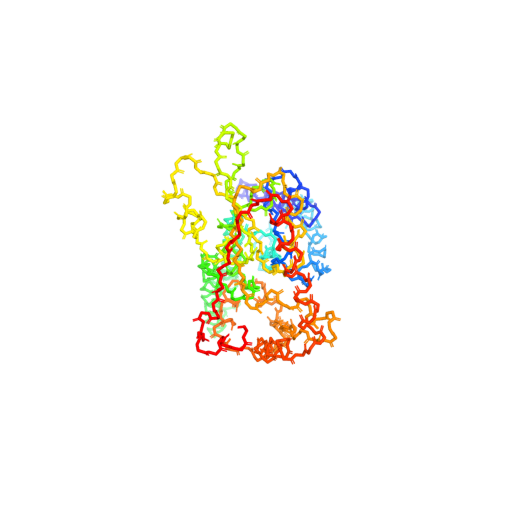OM 2451 C CA . LEU A 1 297 ? 5.159 -13.028 15.372 1.00 86.44 297 LEU A CA 1
ATOM 2452 C C . LEU A 1 297 ? 6.055 -13.414 14.183 1.00 86.44 297 LEU A C 1
ATOM 2454 O O . LEU A 1 297 ? 7.063 -12.739 13.925 1.00 86.44 297 LEU A O 1
ATOM 2458 N N . PRO A 1 298 ? 5.735 -14.483 13.432 1.00 82.88 298 PRO A N 1
ATOM 2459 C CA . PRO A 1 298 ? 6.529 -14.853 12.276 1.00 82.88 298 PRO A CA 1
ATOM 2460 C C . PRO A 1 298 ? 6.313 -13.824 11.161 1.00 82.88 298 PRO A C 1
ATOM 2462 O O . PRO A 1 298 ? 5.228 -13.707 10.594 1.00 82.88 298 PRO A O 1
ATOM 2465 N N . LYS A 1 299 ? 7.365 -13.069 10.831 1.00 78.25 299 LYS A N 1
ATOM 2466 C CA . LYS A 1 299 ? 7.322 -12.067 9.758 1.00 78.25 299 LYS A CA 1
ATOM 2467 C C . LYS A 1 299 ? 7.705 -12.713 8.423 1.00 78.25 299 LYS A C 1
ATOM 2469 O O . LYS A 1 299 ? 8.776 -13.329 8.357 1.00 78.25 299 LYS A O 1
ATOM 2474 N N . PRO A 1 300 ? 6.881 -12.572 7.368 1.00 72.94 300 PRO A N 1
ATOM 2475 C CA . PRO A 1 300 ? 7.226 -13.081 6.049 1.00 72.94 300 PRO A CA 1
ATOM 2476 C C . PRO A 1 300 ? 8.486 -12.394 5.524 1.00 72.94 300 PRO A C 1
ATOM 2478 O O . PRO A 1 300 ? 8.769 -11.231 5.837 1.00 72.94 300 PRO A O 1
ATOM 2481 N N . ARG A 1 301 ? 9.266 -13.125 4.726 1.00 76.44 301 ARG A N 1
ATOM 2482 C CA . ARG A 1 301 ? 10.526 -12.630 4.167 1.00 76.44 301 ARG A CA 1
ATOM 2483 C C . ARG A 1 301 ? 10.455 -12.567 2.646 1.00 76.44 301 ARG A C 1
ATOM 2485 O O . ARG A 1 301 ? 11.043 -13.391 1.950 1.00 76.44 301 ARG A O 1
ATOM 2492 N N . SER A 1 302 ? 9.776 -11.547 2.131 1.00 78.94 302 SER A N 1
ATOM 2493 C CA . SER A 1 302 ? 9.577 -11.389 0.690 1.00 78.94 302 SER A CA 1
ATOM 2494 C C . SER A 1 302 ? 10.880 -11.386 -0.098 1.00 78.94 302 SER A C 1
ATOM 2496 O O . SER A 1 302 ? 11.828 -10.661 0.226 1.00 78.94 302 SER A O 1
ATOM 2498 N N . TYR A 1 303 ? 10.883 -12.147 -1.194 1.00 82.69 303 TYR A N 1
ATOM 2499 C CA . TYR A 1 303 ? 11.984 -12.267 -2.147 1.00 82.69 303 TYR A CA 1
ATOM 2500 C C . TYR A 1 303 ? 13.265 -12.924 -1.610 1.00 82.69 303 TYR A C 1
ATOM 2502 O O . TYR A 1 303 ? 14.303 -12.836 -2.276 1.00 82.69 303 TYR A O 1
ATOM 2510 N N . ASN A 1 304 ? 13.244 -13.553 -0.428 1.00 83.31 304 ASN A N 1
ATOM 2511 C CA . ASN A 1 304 ? 14.433 -14.214 0.116 1.00 83.31 304 ASN A CA 1
ATOM 2512 C C . ASN A 1 304 ? 14.818 -15.511 -0.602 1.00 83.31 304 ASN A C 1
ATOM 2514 O O . ASN A 1 304 ? 16.005 -15.834 -0.658 1.00 83.31 304 ASN A O 1
ATOM 2518 N N . ASP A 1 305 ? 13.852 -16.141 -1.254 1.00 86.56 305 ASP A N 1
ATOM 2519 C CA . ASP A 1 305 ? 13.991 -17.312 -2.113 1.00 86.56 305 ASP A CA 1
ATOM 2520 C C . ASP A 1 305 ? 14.710 -17.020 -3.444 1.00 86.56 305 ASP A C 1
ATOM 2522 O O . ASP A 1 305 ? 15.056 -17.937 -4.187 1.00 86.56 305 ASP A O 1
ATOM 2526 N N . VAL A 1 306 ? 14.983 -15.745 -3.747 1.00 87.31 306 VAL A N 1
ATOM 2527 C CA . VAL A 1 306 ? 15.657 -15.319 -4.978 1.00 87.31 306 VAL A CA 1
ATOM 2528 C C . VAL A 1 306 ? 17.000 -14.662 -4.684 1.00 87.31 306 VAL A C 1
ATOM 2530 O O . VAL A 1 306 ? 17.116 -13.796 -3.815 1.00 87.31 306 VAL A O 1
ATOM 2533 N N . TRP A 1 307 ? 18.023 -15.007 -5.470 1.00 84.94 307 TRP A N 1
ATOM 2534 C CA . TRP A 1 307 ? 19.344 -14.373 -5.412 1.00 84.94 307 TRP A CA 1
ATOM 2535 C C . TRP A 1 307 ? 19.290 -12.858 -5.687 1.00 84.94 307 TRP A C 1
ATOM 2537 O O . TRP A 1 307 ? 18.348 -12.348 -6.297 1.00 84.94 307 TRP A O 1
ATOM 2547 N N . PHE A 1 308 ? 20.310 -12.113 -5.253 1.00 78.56 308 PHE A N 1
ATOM 2548 C CA . PHE A 1 308 ? 20.249 -10.648 -5.207 1.00 78.56 308 PHE A CA 1
ATOM 2549 C C . PHE A 1 308 ? 20.037 -9.983 -6.580 1.00 78.56 308 PHE A C 1
ATOM 2551 O O . PHE A 1 308 ? 19.328 -8.978 -6.650 1.00 78.56 308 PHE A O 1
ATOM 2558 N N . ILE A 1 309 ? 20.601 -10.533 -7.669 1.00 81.06 309 ILE A N 1
ATOM 2559 C CA . ILE A 1 309 ? 20.466 -9.935 -9.010 1.00 81.06 309 ILE A CA 1
ATOM 2560 C C . ILE A 1 309 ? 19.021 -10.046 -9.522 1.00 81.06 309 ILE A C 1
ATOM 2562 O O . ILE A 1 309 ? 18.420 -9.000 -9.768 1.00 81.06 309 ILE A O 1
ATOM 2566 N N . PRO A 1 310 ? 18.395 -11.236 -9.653 1.00 87.62 310 PRO A N 1
ATOM 2567 C CA . PRO A 1 310 ? 17.007 -11.295 -10.112 1.00 87.62 310 PRO A CA 1
ATOM 2568 C C . PRO A 1 310 ? 16.041 -10.621 -9.132 1.00 87.62 310 PRO A C 1
ATOM 2570 O O . PRO A 1 310 ? 15.106 -9.955 -9.571 1.00 87.62 310 PRO A O 1
ATOM 2573 N N . ARG A 1 311 ? 16.313 -10.686 -7.818 1.00 85.12 311 ARG A N 1
ATOM 2574 C CA . ARG A 1 311 ? 15.561 -9.954 -6.786 1.00 85.12 311 ARG A CA 1
ATOM 2575 C C . ARG A 1 311 ? 15.488 -8.454 -7.086 1.00 85.12 311 ARG A C 1
ATOM 2577 O O . ARG A 1 311 ? 14.423 -7.856 -6.939 1.00 85.12 311 ARG A O 1
ATOM 2584 N N . PHE A 1 312 ? 16.593 -7.846 -7.526 1.00 81.88 312 PHE A N 1
ATOM 2585 C CA . PHE A 1 312 ? 16.628 -6.431 -7.896 1.00 81.88 312 PHE A CA 1
ATOM 2586 C C . PHE A 1 312 ? 15.650 -6.104 -9.034 1.00 81.88 312 PHE A C 1
ATOM 2588 O O . PHE A 1 312 ? 14.895 -5.139 -8.924 1.00 81.88 312 PHE A O 1
ATOM 2595 N N . PHE A 1 313 ? 15.627 -6.913 -10.097 1.00 85.50 313 PHE A N 1
ATOM 2596 C CA . PHE A 1 313 ? 14.749 -6.687 -11.250 1.00 85.50 313 PHE A CA 1
ATOM 2597 C C . PHE A 1 313 ? 13.285 -7.036 -10.957 1.00 85.50 313 PHE A C 1
ATOM 2599 O O . PHE A 1 313 ? 12.400 -6.270 -11.323 1.00 85.50 313 PHE A O 1
ATOM 2606 N N . ILE A 1 314 ? 13.014 -8.134 -10.244 1.00 88.94 314 ILE A N 1
ATOM 2607 C CA . ILE A 1 314 ? 11.653 -8.565 -9.870 1.00 88.94 314 ILE A CA 1
ATOM 2608 C C . ILE A 1 314 ? 10.946 -7.507 -9.020 1.00 88.94 314 ILE A C 1
ATOM 2610 O O . ILE A 1 314 ? 9.760 -7.244 -9.201 1.00 88.94 314 ILE A O 1
ATOM 2614 N N . ARG A 1 315 ? 11.666 -6.845 -8.110 1.00 83.38 315 ARG A N 1
ATOM 2615 C CA . ARG A 1 315 ? 11.108 -5.752 -7.295 1.00 83.38 315 ARG A CA 1
ATOM 2616 C C . ARG A 1 315 ? 10.885 -4.454 -8.083 1.00 83.38 315 ARG A C 1
ATOM 2618 O O . ARG A 1 315 ? 10.320 -3.507 -7.543 1.00 83.38 315 ARG A O 1
ATOM 2625 N N . ARG A 1 316 ? 11.354 -4.386 -9.334 1.00 83.94 316 ARG A N 1
ATOM 2626 C CA . ARG A 1 316 ? 11.437 -3.175 -10.171 1.00 83.94 316 ARG A CA 1
ATOM 2627 C C . ARG A 1 316 ? 10.898 -3.374 -11.587 1.00 83.94 316 ARG A C 1
ATOM 2629 O O . ARG A 1 316 ? 11.164 -2.573 -12.471 1.00 83.94 316 ARG A O 1
ATOM 2636 N N . SER A 1 317 ? 10.154 -4.429 -11.844 1.00 87.50 317 SER A N 1
ATOM 2637 C CA . SER A 1 317 ? 9.451 -4.594 -13.112 1.00 87.50 317 SER A CA 1
ATOM 2638 C C . SER A 1 317 ? 8.070 -5.095 -12.779 1.00 87.50 317 SER A C 1
ATOM 2640 O O . SER A 1 317 ? 7.940 -6.098 -12.086 1.00 87.50 317 SER A O 1
ATOM 2642 N N . TYR A 1 318 ? 7.039 -4.397 -13.242 1.00 88.81 318 TYR A N 1
ATOM 2643 C CA . TYR A 1 318 ? 5.660 -4.831 -13.052 1.00 88.81 318 TYR A CA 1
ATOM 2644 C C . TYR A 1 318 ? 5.423 -6.214 -13.651 1.00 88.81 318 TYR A C 1
ATOM 2646 O O . TYR A 1 318 ? 4.762 -7.036 -13.020 1.00 88.81 318 TYR A O 1
ATOM 2654 N N . LEU A 1 319 ? 6.007 -6.493 -14.821 1.00 93.00 319 LEU A N 1
ATOM 2655 C CA . LEU A 1 319 ? 5.920 -7.804 -15.454 1.00 93.00 319 LEU A CA 1
ATOM 2656 C C . LEU A 1 319 ? 6.598 -8.887 -14.606 1.00 93.00 319 LEU A C 1
ATOM 2658 O O . LEU A 1 319 ? 5.972 -9.894 -14.284 1.00 93.00 319 LEU A O 1
ATOM 2662 N N . LEU A 1 320 ? 7.864 -8.692 -14.225 1.00 93.06 320 LEU A N 1
ATOM 2663 C CA . LEU A 1 320 ? 8.597 -9.699 -13.450 1.00 93.06 320 LEU A CA 1
ATOM 2664 C C . LEU A 1 320 ? 8.010 -9.879 -12.049 1.00 93.06 320 LEU A C 1
ATOM 2666 O O . LEU A 1 320 ? 7.955 -11.002 -11.558 1.00 93.06 320 LEU A O 1
ATOM 2670 N N . ASN A 1 321 ? 7.538 -8.797 -11.423 1.00 91.75 321 ASN A N 1
ATOM 2671 C CA . ASN A 1 321 ? 6.832 -8.849 -10.148 1.00 91.75 321 ASN A CA 1
ATOM 2672 C C . ASN A 1 321 ? 5.556 -9.678 -10.275 1.00 91.75 321 ASN A C 1
ATOM 2674 O O . ASN A 1 321 ? 5.333 -10.572 -9.468 1.00 91.75 321 ASN A O 1
ATOM 2678 N N . PHE A 1 322 ? 4.749 -9.413 -11.306 1.00 92.38 322 PHE A N 1
ATOM 2679 C CA . PHE A 1 322 ? 3.532 -10.172 -11.564 1.00 92.38 322 PHE A CA 1
ATOM 2680 C C . PHE A 1 322 ? 3.825 -11.662 -11.749 1.00 92.38 322 PHE A C 1
ATOM 2682 O O . PHE A 1 322 ? 3.180 -12.472 -11.088 1.00 92.38 322 PHE A O 1
ATOM 2689 N N . ILE A 1 323 ? 4.799 -12.006 -12.603 1.00 93.50 323 ILE A N 1
ATOM 2690 C CA . ILE A 1 323 ? 5.192 -13.396 -12.876 1.00 93.50 323 ILE A CA 1
ATOM 2691 C C . ILE A 1 323 ? 5.673 -14.082 -11.599 1.00 93.50 323 ILE A C 1
ATOM 2693 O O . ILE A 1 323 ? 5.233 -15.191 -11.325 1.00 93.50 323 ILE A O 1
ATOM 2697 N N . TYR A 1 324 ? 6.545 -13.428 -10.823 1.00 92.31 324 TYR A N 1
ATOM 2698 C CA . TYR A 1 324 ? 7.048 -13.953 -9.552 1.00 92.31 324 TYR A CA 1
ATOM 2699 C C . TYR A 1 324 ? 5.879 -14.334 -8.637 1.00 92.31 324 TYR A C 1
ATOM 2701 O O . TYR A 1 324 ? 5.714 -15.506 -8.323 1.00 92.31 324 TYR A O 1
ATOM 2709 N N . TRP A 1 325 ? 4.971 -13.391 -8.372 1.00 89.31 325 TRP A N 1
ATOM 2710 C CA . TRP A 1 325 ? 3.824 -13.593 -7.482 1.00 89.31 325 TRP A CA 1
ATOM 2711 C C . TRP A 1 325 ? 2.721 -14.526 -8.022 1.00 89.31 325 TRP A C 1
ATOM 2713 O O . TRP A 1 325 ? 1.715 -14.711 -7.340 1.00 89.31 325 TRP A O 1
ATOM 2723 N N . GLN A 1 326 ? 2.869 -15.124 -9.215 1.00 90.50 326 GLN A N 1
ATOM 2724 C CA . GLN A 1 326 ? 1.982 -16.217 -9.652 1.00 90.50 326 GLN A CA 1
ATOM 2725 C C . GLN A 1 326 ? 2.334 -17.560 -9.005 1.00 90.50 326 GLN A C 1
ATOM 2727 O O . GLN A 1 326 ? 1.532 -18.493 -9.060 1.00 90.50 326 GLN A O 1
ATOM 2732 N N . PHE A 1 327 ? 3.523 -17.675 -8.414 1.00 88.75 327 PHE A N 1
ATOM 2733 C CA . PHE A 1 327 ? 4.010 -18.911 -7.821 1.00 88.75 327 PHE A CA 1
ATOM 2734 C C . PHE A 1 327 ? 4.020 -18.820 -6.288 1.00 88.75 327 PHE A C 1
ATOM 2736 O O . PHE A 1 327 ? 4.155 -17.735 -5.724 1.00 88.75 327 PHE A O 1
ATOM 2743 N N . PRO A 1 328 ? 3.851 -19.950 -5.581 1.00 84.06 328 PRO A N 1
ATOM 2744 C CA . PRO A 1 328 ? 3.941 -19.968 -4.128 1.00 84.06 328 PRO A CA 1
ATOM 2745 C C . PRO A 1 328 ? 5.392 -19.761 -3.671 1.00 84.06 328 PRO A C 1
ATOM 2747 O O . PRO A 1 328 ? 6.298 -20.455 -4.132 1.00 84.06 328 PRO A O 1
ATOM 2750 N N . HIS A 1 329 ? 5.595 -18.858 -2.712 1.00 83.75 329 HIS A N 1
ATOM 2751 C CA . HIS A 1 329 ? 6.900 -18.579 -2.108 1.00 83.75 329 HIS A CA 1
ATOM 2752 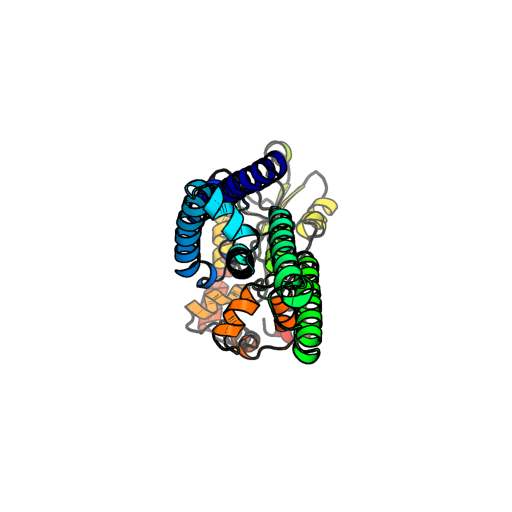C C . HIS A 1 329 ? 6.916 -19.068 -0.664 1.00 83.75 329 HIS A C 1
ATOM 2754 O O . HIS A 1 329 ? 6.171 -18.568 0.173 1.00 83.75 329 HIS A O 1
ATOM 2760 N N . TYR A 1 330 ? 7.755 -20.058 -0.359 1.00 74.69 330 TYR A N 1
ATOM 2761 C CA . TYR A 1 330 ? 7.771 -20.695 0.964 1.00 74.69 330 TYR A CA 1
ATOM 2762 C C . TYR A 1 330 ? 8.139 -19.719 2.092 1.00 74.69 330 TYR A C 1
ATOM 2764 O O . TYR A 1 330 ? 7.573 -19.795 3.177 1.00 74.69 330 TYR A O 1
ATOM 2772 N N . ASP A 1 331 ? 8.995 -18.735 1.808 1.00 70.19 331 ASP A N 1
ATOM 2773 C CA . ASP A 1 331 ? 9.366 -17.666 2.748 1.00 70.19 331 ASP A CA 1
ATOM 2774 C C . ASP A 1 331 ? 8.194 -16.725 3.115 1.00 70.19 331 ASP A C 1
ATOM 2776 O O . ASP A 1 331 ? 8.299 -15.932 4.055 1.00 70.19 331 ASP A O 1
ATOM 2780 N N . GLU A 1 332 ? 7.075 -16.816 2.387 1.00 71.19 332 GLU A N 1
ATOM 2781 C CA . GLU A 1 332 ? 5.800 -16.138 2.669 1.00 71.19 332 GLU A CA 1
ATOM 2782 C C . GLU A 1 332 ? 4.792 -17.046 3.391 1.00 71.19 332 GLU A C 1
ATOM 2784 O O . GLU A 1 332 ? 3.819 -16.563 3.971 1.00 71.19 332 GLU A O 1
ATOM 2789 N N . LEU A 1 333 ? 5.013 -18.365 3.391 1.00 66.69 333 LEU A N 1
ATOM 2790 C CA . LEU A 1 333 ? 4.168 -19.356 4.062 1.00 66.69 333 LEU A CA 1
ATOM 2791 C C . LEU A 1 333 ? 4.537 -19.460 5.548 1.00 66.69 333 LEU A C 1
ATOM 2793 O O . LEU A 1 333 ? 4.889 -20.523 6.056 1.00 66.69 333 LEU A O 1
ATOM 2797 N N . VAL A 1 334 ? 4.466 -18.333 6.254 1.00 71.75 334 VAL A N 1
ATOM 2798 C CA . VAL A 1 334 ? 4.626 -18.299 7.710 1.00 71.75 334 VAL A CA 1
ATOM 2799 C C . VAL A 1 334 ? 3.457 -19.006 8.396 1.00 71.75 334 VAL A C 1
ATOM 2801 O O . VAL A 1 334 ? 2.304 -18.860 7.977 1.00 71.75 334 VAL A O 1
ATOM 2804 N N . ASP A 1 335 ? 3.734 -19.730 9.487 1.00 82.69 335 ASP A N 1
ATOM 2805 C CA . ASP A 1 335 ? 2.694 -20.330 10.337 1.00 82.69 335 ASP A CA 1
ATOM 2806 C C . ASP A 1 335 ? 2.007 -19.271 11.214 1.00 82.69 335 ASP A C 1
ATOM 2808 O O . ASP A 1 335 ? 2.035 -19.277 12.444 1.00 82.69 335 ASP A O 1
ATOM 2812 N N . TYR A 1 336 ? 1.394 -18.307 10.540 1.00 85.75 336 TYR A N 1
ATOM 2813 C CA . TYR A 1 336 ? 0.652 -17.221 11.153 1.00 85.75 336 TYR A CA 1
ATOM 2814 C C . TYR A 1 336 ? -0.572 -17.739 11.920 1.00 85.75 336 TYR A C 1
ATOM 2816 O O . TYR A 1 336 ? -0.896 -17.246 12.995 1.00 85.75 336 TYR A O 1
ATOM 2824 N N . LYS A 1 337 ? -1.221 -18.798 11.420 1.00 85.69 337 LYS A N 1
ATOM 2825 C CA . LYS A 1 337 ? -2.343 -19.432 12.127 1.00 85.69 337 LYS A CA 1
ATOM 2826 C C . LYS A 1 337 ? -1.888 -20.119 13.409 1.00 85.69 337 LYS A C 1
ATOM 2828 O O . LYS A 1 337 ? -2.578 -20.006 14.416 1.00 85.69 337 LYS A O 1
ATOM 2833 N N . GLY A 1 338 ? -0.753 -20.816 13.389 1.00 89.56 338 GLY A N 1
ATOM 2834 C CA . GLY A 1 338 ? -0.154 -21.392 14.588 1.00 89.56 338 GLY A CA 1
ATOM 2835 C C . GLY A 1 338 ? 0.224 -20.326 15.609 1.00 89.56 338 GLY A C 1
ATOM 2836 O O . GLY A 1 338 ? -0.047 -20.510 16.793 1.00 89.56 338 GLY A O 1
ATOM 2837 N N . TYR A 1 339 ? 0.752 -19.185 15.157 1.00 91.75 339 TYR A N 1
ATOM 2838 C CA . TYR A 1 339 ? 0.999 -18.033 16.023 1.00 91.75 339 TYR A CA 1
ATOM 2839 C C . TYR A 1 339 ? -0.284 -17.520 16.697 1.00 91.75 339 TYR A C 1
ATOM 2841 O O . TYR A 1 339 ? -0.325 -17.414 17.922 1.00 91.75 339 TYR A O 1
ATOM 2849 N N . LEU A 1 340 ? -1.359 -17.278 15.937 1.00 92.00 340 LEU A N 1
ATOM 2850 C CA . LEU A 1 340 ? -2.627 -16.824 16.523 1.00 92.00 340 LEU A CA 1
ATOM 2851 C C . LEU A 1 340 ? -3.205 -17.861 17.492 1.00 92.00 340 LEU A C 1
ATOM 2853 O O . LEU A 1 340 ? -3.599 -17.509 18.599 1.00 92.00 340 LEU A O 1
ATOM 2857 N N . LYS A 1 341 ? -3.168 -19.156 17.150 1.00 91.88 341 LYS A N 1
ATOM 2858 C CA . LYS A 1 341 ? -3.578 -20.231 18.072 1.00 91.88 341 LYS A CA 1
ATOM 2859 C C . LYS A 1 341 ? -2.797 -20.195 19.386 1.00 91.88 341 LYS A C 1
ATOM 2861 O O . LYS A 1 341 ? -3.391 -20.402 20.441 1.00 91.88 341 LYS A O 1
ATOM 2866 N N . GLN A 1 342 ? -1.491 -19.933 19.338 1.00 94.00 342 GLN A N 1
ATOM 2867 C CA . GLN A 1 342 ? -0.679 -19.775 20.547 1.00 94.00 342 GLN A CA 1
ATOM 2868 C C . GLN A 1 342 ? -1.107 -18.552 21.359 1.00 94.00 342 GLN A C 1
ATOM 2870 O O . GLN A 1 342 ? -1.205 -18.670 22.577 1.00 94.00 342 GLN A O 1
ATOM 2875 N N . CYS A 1 343 ? -1.420 -17.426 20.710 1.00 95.44 343 CYS A N 1
ATOM 2876 C CA . CYS A 1 343 ? -1.906 -16.224 21.392 1.00 95.44 343 CYS A CA 1
ATOM 2877 C C . CYS A 1 343 ? -3.172 -16.519 22.207 1.00 95.44 343 CYS A C 1
ATOM 2879 O O . CYS A 1 343 ? -3.184 -16.282 23.411 1.00 95.44 343 CYS A O 1
ATOM 2881 N N . TYR A 1 344 ? -4.178 -17.148 21.589 1.00 94.75 344 TYR A N 1
ATOM 2882 C CA . TYR A 1 344 ? -5.431 -17.503 22.272 1.00 94.75 344 TYR A CA 1
ATOM 2883 C C . TYR A 1 344 ? -5.297 -18.629 23.303 1.00 94.75 344 TYR A C 1
ATOM 2885 O O . TYR A 1 344 ? -6.138 -18.774 24.186 1.00 94.75 344 TYR A O 1
ATOM 2893 N N . SER A 1 345 ? -4.243 -19.443 23.210 1.00 94.94 345 SER A N 1
ATOM 2894 C CA . SER A 1 345 ? -4.019 -20.555 24.142 1.00 94.94 345 SER A CA 1
ATOM 2895 C C . SER A 1 345 ? -3.143 -20.175 25.335 1.00 94.94 345 SER A C 1
ATOM 2897 O O . SER A 1 345 ? -3.124 -20.906 26.326 1.00 94.94 345 SER A O 1
ATOM 2899 N N . PHE A 1 346 ? -2.374 -19.085 25.250 1.00 96.19 346 PHE A N 1
ATOM 2900 C CA . PHE A 1 346 ? -1.382 -18.745 26.263 1.00 96.19 346 PHE A CA 1
ATOM 2901 C C . PHE A 1 346 ? -1.977 -17.802 27.324 1.00 96.19 346 PHE A C 1
ATOM 2903 O O . PHE A 1 346 ? -2.289 -16.655 27.002 1.00 96.19 346 PHE A O 1
ATOM 2910 N N . PRO A 1 347 ? -2.098 -18.221 28.604 1.00 96.69 347 PRO A N 1
ATOM 2911 C CA . PRO A 1 347 ? -2.839 -17.454 29.611 1.00 96.69 347 PRO A CA 1
ATOM 2912 C C . PRO A 1 347 ? -2.335 -16.024 29.813 1.00 96.69 347 PRO A C 1
ATOM 2914 O O . PRO A 1 347 ? -3.137 -15.110 29.947 1.00 96.69 347 PRO A O 1
ATOM 2917 N N . LYS A 1 348 ? -1.012 -15.821 29.770 1.00 97.31 348 LYS A N 1
ATOM 2918 C CA . LYS A 1 348 ? -0.403 -14.492 29.907 1.00 97.31 348 LYS A CA 1
ATOM 2919 C C . LYS A 1 348 ? -0.827 -13.540 28.782 1.00 97.31 348 LYS A C 1
ATOM 2921 O O . LYS A 1 348 ? -1.023 -12.359 29.032 1.00 97.31 348 LYS A O 1
ATOM 2926 N N . VAL A 1 349 ? -0.946 -14.040 27.550 1.00 97.62 349 VAL A N 1
ATOM 2927 C CA . VAL A 1 349 ? -1.400 -13.232 26.405 1.00 97.62 349 VAL A CA 1
ATOM 2928 C C . VAL A 1 349 ? -2.877 -12.909 26.559 1.00 97.62 349 VAL A C 1
ATOM 2930 O O . VAL A 1 349 ? -3.260 -11.758 26.396 1.00 97.62 349 VAL A O 1
ATOM 2933 N N . MET A 1 350 ? -3.686 -13.897 26.948 1.00 97.31 350 MET A N 1
ATOM 2934 C CA . MET A 1 350 ? -5.113 -13.684 27.174 1.00 97.31 350 MET A CA 1
ATOM 2935 C C . MET A 1 350 ? -5.388 -12.677 28.287 1.00 97.31 350 MET A C 1
ATOM 2937 O O . MET A 1 350 ? -6.255 -11.838 28.102 1.00 97.31 350 MET A O 1
ATOM 2941 N N . GLU A 1 351 ? -4.631 -12.699 29.387 1.00 97.81 351 GLU A N 1
ATOM 2942 C CA . GLU A 1 351 ? -4.746 -11.707 30.465 1.00 97.81 351 GLU A CA 1
ATOM 2943 C C . GLU A 1 351 ? -4.526 -10.277 29.944 1.00 97.81 351 GLU A C 1
ATOM 2945 O O . GLU A 1 351 ? -5.366 -9.401 30.162 1.00 97.81 351 GLU A O 1
ATOM 2950 N N . ILE A 1 352 ? -3.440 -10.060 29.189 1.00 97.62 352 ILE A N 1
ATOM 2951 C CA . ILE A 1 352 ? -3.134 -8.769 28.551 1.00 97.62 352 ILE A CA 1
ATOM 2952 C C . ILE A 1 352 ? -4.262 -8.370 27.594 1.00 97.62 352 ILE A C 1
ATOM 2954 O O . ILE A 1 352 ? -4.775 -7.253 27.666 1.00 97.62 352 ILE A O 1
ATOM 2958 N N . HIS A 1 353 ? -4.679 -9.297 26.732 1.00 97.75 353 HIS A N 1
ATOM 2959 C CA . HIS A 1 353 ? -5.678 -9.039 25.705 1.00 97.75 353 HIS A CA 1
ATOM 2960 C C . HIS A 1 353 ? -7.044 -8.681 26.296 1.00 97.75 353 HIS A C 1
ATOM 2962 O O . HIS A 1 353 ? -7.670 -7.705 25.884 1.00 97.75 353 HIS A O 1
ATOM 2968 N N . THR A 1 354 ? -7.490 -9.415 27.320 1.00 97.06 354 THR A N 1
ATOM 2969 C CA . THR A 1 354 ? -8.739 -9.103 28.023 1.00 97.06 354 THR A CA 1
ATOM 2970 C C . THR A 1 354 ? -8.686 -7.740 28.700 1.00 97.06 354 THR A C 1
ATOM 2972 O O . THR A 1 354 ? -9.655 -6.998 28.605 1.00 97.06 354 THR A O 1
ATOM 2975 N N . ALA A 1 355 ? -7.545 -7.345 29.278 1.00 97.94 355 ALA A N 1
ATOM 2976 C CA . ALA A 1 355 ? -7.396 -6.022 29.885 1.00 97.94 355 ALA A CA 1
ATOM 2977 C C . ALA A 1 355 ? -7.469 -4.880 28.847 1.00 97.94 355 ALA A C 1
ATOM 2979 O O . ALA A 1 355 ? -8.013 -3.803 29.121 1.00 97.94 355 ALA A O 1
ATOM 2980 N N . HIS A 1 356 ? -6.952 -5.097 27.634 1.00 97.62 356 HIS A N 1
ATOM 2981 C CA . HIS A 1 356 ? -7.113 -4.144 26.534 1.00 97.62 356 HIS A CA 1
ATOM 2982 C C . HIS A 1 356 ? -8.567 -4.057 26.049 1.00 97.62 356 HIS A C 1
ATOM 2984 O O . HIS A 1 356 ? -9.068 -2.950 25.843 1.00 97.62 356 HIS A O 1
ATOM 2990 N N . LEU A 1 357 ? -9.273 -5.187 25.936 1.00 97.81 357 LEU A N 1
ATOM 2991 C CA . LEU A 1 357 ? -10.703 -5.205 25.599 1.00 97.81 357 LEU A CA 1
ATOM 2992 C C . LEU A 1 357 ? -11.551 -4.506 26.674 1.00 97.81 357 LEU A C 1
ATOM 2994 O O . LEU A 1 357 ? -12.404 -3.679 26.342 1.00 97.81 357 LEU A O 1
ATOM 2998 N N . ASP A 1 358 ? -11.266 -4.762 27.954 1.00 98.19 358 ASP A N 1
ATOM 2999 C CA . ASP A 1 358 ? -11.920 -4.104 29.090 1.00 98.19 358 ASP A CA 1
ATOM 3000 C C . ASP A 1 358 ? -11.769 -2.584 29.017 1.00 98.19 358 ASP A C 1
ATOM 3002 O O . ASP A 1 358 ? -12.705 -1.848 29.315 1.00 98.19 358 ASP A O 1
ATOM 3006 N N . SER A 1 359 ? -10.636 -2.094 28.514 1.00 98.00 359 SER A N 1
ATOM 3007 C CA . SER A 1 359 ? -10.410 -0.658 28.348 1.00 98.00 359 SER A CA 1
ATOM 3008 C C . SER A 1 359 ? -11.372 -0.006 27.338 1.00 98.00 359 SER A C 1
ATOM 3010 O O . SER A 1 359 ? -11.806 1.131 27.545 1.00 98.00 359 SER A O 1
ATOM 3012 N N . ILE A 1 360 ? -11.747 -0.710 26.263 1.00 97.94 360 ILE A N 1
ATOM 3013 C CA . ILE A 1 360 ? -12.760 -0.238 25.299 1.00 97.94 360 ILE A CA 1
ATOM 3014 C C . ILE A 1 360 ? -14.153 -0.271 25.937 1.00 97.94 360 ILE A C 1
ATOM 3016 O O . ILE A 1 360 ? -14.928 0.680 25.798 1.00 97.94 360 ILE A O 1
ATOM 3020 N N . ILE A 1 361 ? -14.461 -1.345 26.667 1.00 97.94 361 ILE A N 1
ATOM 3021 C CA . ILE A 1 361 ? -15.737 -1.517 27.370 1.00 97.94 361 ILE A CA 1
ATOM 3022 C C . ILE A 1 361 ? -15.926 -0.415 28.420 1.00 97.94 361 ILE A C 1
ATOM 3024 O O . ILE A 1 361 ? -16.991 0.200 28.503 1.00 97.94 361 ILE A O 1
ATOM 3028 N N . ASP A 1 362 ? -14.896 -0.133 29.209 1.00 98.19 362 ASP A N 1
ATOM 3029 C CA . ASP A 1 362 ? -14.939 0.874 30.263 1.00 98.19 362 ASP A CA 1
ATOM 3030 C C . ASP A 1 362 ? -15.039 2.289 29.696 1.00 98.19 362 ASP A C 1
ATOM 3032 O O . ASP A 1 362 ? -15.748 3.121 30.263 1.00 98.19 362 ASP A O 1
ATOM 3036 N N . PHE A 1 363 ? -14.443 2.553 28.530 1.00 97.75 363 PHE A N 1
ATOM 3037 C CA . PHE A 1 363 ? -14.685 3.797 27.803 1.00 97.75 363 PHE A CA 1
ATOM 3038 C C . PHE A 1 363 ? -16.152 3.943 27.395 1.00 97.75 363 PHE A C 1
ATOM 3040 O O . PHE A 1 363 ? -16.738 5.004 27.601 1.00 97.75 363 PHE A O 1
ATOM 3047 N N . ALA A 1 364 ? -16.773 2.894 26.848 1.00 97.62 364 ALA A N 1
ATOM 3048 C CA . ALA A 1 364 ? -18.188 2.947 26.479 1.00 97.62 364 ALA A CA 1
ATOM 3049 C C . ALA A 1 364 ? -19.079 3.223 27.702 1.00 97.62 364 ALA A C 1
ATOM 3051 O O . ALA A 1 364 ? -19.932 4.109 27.653 1.00 97.62 364 ALA A O 1
ATOM 3052 N N . LYS A 1 365 ? -18.815 2.542 28.828 1.00 97.56 365 LYS A N 1
ATOM 3053 C CA . LYS A 1 365 ? -19.508 2.780 30.107 1.00 97.56 365 LYS A CA 1
ATOM 3054 C C . LYS A 1 365 ? -19.308 4.205 30.620 1.00 97.56 365 LYS A C 1
ATOM 3056 O O . LYS A 1 365 ? -20.267 4.812 31.080 1.00 97.56 365 LYS A O 1
ATOM 3061 N N . GLN A 1 366 ? -18.089 4.744 30.532 1.00 96.50 366 GLN A N 1
ATOM 3062 C CA . GLN A 1 366 ? -17.768 6.105 30.975 1.00 96.50 366 GLN A CA 1
ATOM 3063 C C . GLN A 1 366 ? -18.615 7.164 30.255 1.00 96.50 366 GLN A C 1
ATOM 3065 O O . GLN A 1 366 ? -18.957 8.179 30.858 1.00 96.50 366 GLN A O 1
ATOM 3070 N N . PHE A 1 367 ? -18.937 6.942 28.980 1.00 95.56 367 PHE A N 1
ATOM 3071 C CA . PHE A 1 367 ? -19.777 7.841 28.184 1.00 95.56 367 PHE A CA 1
ATOM 3072 C C . PHE A 1 367 ? -21.249 7.430 28.144 1.00 95.56 367 PHE A C 1
ATOM 3074 O O . PHE A 1 367 ? -22.006 8.023 27.383 1.00 95.56 367 PHE A O 1
ATOM 3081 N N . GLU A 1 368 ? -21.647 6.428 28.934 1.00 97.06 368 GLU A N 1
ATOM 3082 C CA . GLU A 1 368 ? -22.999 5.854 28.926 1.00 97.06 368 GLU A CA 1
ATOM 3083 C C . GLU A 1 368 ? -23.466 5.440 27.514 1.00 97.06 368 GLU A C 1
ATOM 3085 O O . GLU A 1 368 ? -24.660 5.388 27.224 1.00 97.06 368 GLU A O 1
ATOM 3090 N N . ALA A 1 369 ? -22.518 5.123 26.627 1.00 97.38 369 ALA A N 1
ATOM 3091 C CA . ALA A 1 369 ? -22.783 4.762 25.244 1.00 97.38 369 ALA A CA 1
ATOM 3092 C C . ALA A 1 369 ? -23.065 3.255 25.155 1.00 97.38 369 ALA A C 1
ATOM 3094 O O . ALA A 1 369 ? -22.174 2.454 25.468 1.00 97.38 369 ALA A O 1
ATOM 3095 N N . PRO A 1 370 ? -24.259 2.821 24.704 1.00 97.88 370 PRO A N 1
ATOM 3096 C CA . PRO A 1 370 ? -24.513 1.411 24.464 1.00 97.88 370 PRO A CA 1
ATOM 3097 C C . PRO A 1 370 ? -23.511 0.856 23.450 1.00 97.88 370 PRO A C 1
ATOM 3099 O O . PRO A 1 370 ? -23.284 1.440 22.384 1.00 97.88 370 PRO A O 1
ATOM 3102 N N . MET A 1 371 ? -22.918 -0.284 23.801 1.00 97.19 371 MET A N 1
ATOM 3103 C CA . MET A 1 371 ? -21.893 -0.940 23.002 1.00 97.19 371 MET A CA 1
ATOM 3104 C C . MET A 1 371 ? -22.401 -2.267 22.444 1.00 97.19 371 MET A C 1
ATOM 3106 O O . MET A 1 371 ? -23.020 -3.055 23.158 1.00 97.19 371 MET A O 1
ATOM 3110 N N . ALA A 1 372 ? -22.093 -2.533 21.179 1.00 96.19 372 ALA A N 1
ATOM 3111 C CA . ALA A 1 372 ? -22.246 -3.847 20.569 1.00 96.19 372 ALA A CA 1
ATOM 3112 C C . ALA A 1 372 ? -20.924 -4.272 19.924 1.00 96.19 372 ALA A C 1
ATOM 3114 O O . ALA A 1 372 ? -20.140 -3.425 19.496 1.00 96.19 372 ALA A O 1
ATOM 3115 N N . ALA A 1 373 ? -20.684 -5.579 19.849 1.00 95.00 373 ALA A N 1
ATOM 3116 C CA . ALA A 1 373 ? -19.511 -6.143 19.195 1.00 95.00 373 ALA A CA 1
ATOM 3117 C C . ALA A 1 373 ? -19.922 -7.018 18.004 1.00 95.00 373 ALA A C 1
ATOM 3119 O O . ALA A 1 373 ? -20.884 -7.784 18.082 1.00 95.00 373 ALA A O 1
ATOM 3120 N N . VAL A 1 374 ? -19.173 -6.917 16.910 1.00 93.44 374 VAL A N 1
ATOM 3121 C CA . VAL A 1 374 ? -19.251 -7.775 15.729 1.00 93.44 374 VAL A CA 1
ATOM 3122 C C . VAL A 1 374 ? -17.919 -8.494 15.615 1.00 93.44 374 VAL A C 1
ATOM 3124 O O . VAL A 1 374 ? -16.885 -7.855 15.458 1.00 93.44 374 VAL A O 1
ATOM 3127 N N . VAL A 1 375 ? -17.945 -9.820 15.694 1.00 91.50 375 VAL A N 1
ATOM 3128 C CA . VAL A 1 375 ? -16.746 -10.652 15.567 1.00 91.50 375 VAL A CA 1
ATOM 3129 C C . VAL A 1 375 ? -16.706 -11.235 14.162 1.00 91.50 375 VAL A C 1
ATOM 3131 O O . VAL A 1 375 ? -17.592 -12.005 13.780 1.00 91.50 375 VAL A O 1
ATOM 3134 N N . PHE A 1 376 ? -15.687 -10.873 13.385 1.00 89.50 376 PHE A N 1
ATOM 3135 C CA . PHE A 1 376 ? -15.475 -11.446 12.060 1.00 89.50 376 PHE A CA 1
ATOM 3136 C C . PHE A 1 376 ? -14.645 -12.735 12.163 1.00 89.50 376 PHE A C 1
ATOM 3138 O O . PHE A 1 376 ? -13.569 -12.724 12.754 1.00 89.50 376 PHE A O 1
ATOM 3145 N N . PRO A 1 377 ? -15.089 -13.862 11.580 1.00 88.75 377 PRO A N 1
ATOM 3146 C CA . PRO A 1 377 ? -14.258 -15.058 11.506 1.00 88.75 377 PRO A CA 1
ATOM 3147 C C . PRO A 1 377 ? -13.174 -14.893 10.432 1.00 88.75 377 PRO A C 1
ATOM 3149 O O . PRO A 1 377 ? -13.319 -14.086 9.510 1.00 88.75 377 PRO A O 1
ATOM 3152 N N . PHE A 1 378 ? -12.138 -15.737 10.454 1.00 83.00 378 PHE A N 1
ATOM 3153 C CA . PHE A 1 378 ? -11.250 -15.889 9.299 1.00 83.00 378 PHE A CA 1
ATOM 3154 C C . PHE A 1 378 ? -12.075 -16.365 8.097 1.00 83.00 378 PHE A C 1
ATOM 3156 O O . PHE A 1 378 ? -12.492 -17.524 8.027 1.00 83.00 378 PHE A O 1
ATOM 3163 N N . LEU A 1 379 ? -12.301 -15.472 7.131 1.00 80.19 379 LEU A N 1
ATOM 3164 C CA . LEU A 1 379 ? -13.204 -15.713 5.998 1.00 80.19 379 LEU A CA 1
ATOM 3165 C C . LEU A 1 379 ? -12.788 -16.915 5.141 1.00 80.19 379 LEU A C 1
ATOM 3167 O O . LEU A 1 379 ? -13.626 -17.600 4.562 1.00 80.19 379 LEU A O 1
ATOM 3171 N N . GLU A 1 380 ? -11.490 -17.197 5.091 1.00 73.31 380 GLU A N 1
ATOM 3172 C CA . GLU A 1 380 ? -10.914 -18.308 4.334 1.00 73.31 380 GLU A CA 1
ATOM 3173 C C . GLU A 1 380 ? -11.251 -19.669 4.964 1.00 73.31 380 GLU A C 1
ATOM 3175 O O . GLU A 1 380 ? -11.294 -20.681 4.266 1.00 73.31 380 GLU A O 1
ATOM 3180 N N . GLN A 1 381 ? -11.459 -19.711 6.287 1.00 70.62 381 GLN A N 1
ATOM 3181 C CA . GLN A 1 381 ? -11.648 -20.936 7.065 1.00 70.62 381 GLN A CA 1
ATOM 3182 C C . GLN A 1 381 ? -12.498 -20.680 8.319 1.00 70.62 381 GLN A C 1
ATOM 3184 O O . GLN A 1 381 ? -12.049 -20.837 9.457 1.00 70.62 381 GLN A O 1
ATOM 3189 N N . VAL A 1 382 ? -13.773 -20.344 8.106 1.00 78.56 382 VAL A N 1
ATOM 3190 C CA . VAL A 1 382 ? -14.720 -19.984 9.179 1.00 78.56 382 VAL A CA 1
ATOM 3191 C C . VAL A 1 382 ? -14.802 -21.051 10.280 1.00 78.56 382 VAL A C 1
ATOM 3193 O O . VAL A 1 382 ? -14.827 -20.729 11.464 1.00 78.56 382 VAL A O 1
ATOM 3196 N N . LYS A 1 383 ? -14.789 -22.344 9.918 1.00 76.06 383 LYS A N 1
ATOM 3197 C CA . LYS A 1 383 ? -14.816 -23.447 10.900 1.00 76.06 383 LYS A CA 1
ATOM 3198 C C . LYS A 1 383 ? -13.584 -23.467 11.803 1.00 76.06 383 LYS A C 1
ATOM 3200 O O . LYS A 1 383 ? -13.705 -23.832 12.968 1.00 76.06 383 LYS A O 1
ATOM 3205 N N . GLU A 1 384 ? -12.424 -23.099 11.270 1.00 70.50 384 GLU A N 1
ATOM 3206 C CA . GLU A 1 384 ? -11.176 -23.073 12.028 1.00 70.50 384 GLU A CA 1
ATOM 3207 C C . GLU A 1 384 ? -11.058 -21.826 12.896 1.00 70.50 384 GLU A C 1
ATOM 3209 O O . GLU A 1 384 ? -10.245 -21.828 13.800 1.00 70.50 384 GLU A O 1
ATOM 3214 N N . SER A 1 385 ? -11.887 -20.797 12.698 1.00 72.94 385 SER A N 1
ATOM 3215 C CA . SER A 1 385 ? -11.855 -19.583 13.531 1.00 72.94 385 SER A CA 1
ATOM 3216 C C . SER A 1 385 ? -12.399 -19.793 14.943 1.00 72.94 385 SER A C 1
ATOM 3218 O O . SER A 1 385 ? -12.298 -18.899 15.762 1.00 72.94 385 SER A O 1
ATOM 3220 N N . ARG A 1 386 ? -12.957 -20.972 15.246 1.00 71.81 386 ARG A N 1
ATOM 3221 C CA . ARG A 1 386 ? -13.593 -21.290 16.537 1.00 71.81 386 ARG A CA 1
ATOM 3222 C C . ARG A 1 386 ? -12.658 -21.261 17.749 1.00 71.81 386 ARG A C 1
ATOM 3224 O O . ARG A 1 386 ? -13.152 -21.384 18.861 1.00 71.81 386 ARG A O 1
ATOM 3231 N N . PHE A 1 387 ? -11.340 -21.231 17.541 1.00 68.38 387 PHE A N 1
ATOM 3232 C CA . PHE A 1 387 ? -10.382 -21.126 18.646 1.00 68.38 387 PHE A CA 1
ATOM 3233 C C . PHE A 1 387 ? -10.213 -19.691 19.156 1.00 68.38 387 PHE A C 1
ATOM 3235 O O . PHE A 1 387 ? -9.631 -19.530 20.225 1.00 68.38 387 PHE A O 1
ATOM 3242 N N . ALA A 1 388 ? -10.632 -18.702 18.361 1.00 60.12 388 ALA A N 1
ATOM 3243 C CA . ALA A 1 388 ? -10.521 -17.281 18.654 1.00 60.12 388 ALA A CA 1
ATOM 3244 C C . ALA A 1 388 ? -11.822 -16.734 19.244 1.00 60.12 388 ALA A C 1
ATOM 3246 O O . ALA A 1 388 ? -12.903 -17.235 18.841 1.00 60.12 388 ALA A O 1
#

Foldseek 3Di:
DPPVLVVLLVVLLVVLVVLVVCLVCDAPVNLVVCCVVVNAPDQPVLLDDPVLPDDPLSVVLSVVSNVVSCCSNVPDSVVNVVLVLDLVNLVVVLVSLVSVLQNCLSRQAEPSLVVSVVSLVSNLVSLVSNLCSPQPDDDPPDDHDDVVVNVVSVVVNVVSVVQSVVLSVLSPQAADDPSCHFSNSSNLCSHQPDAEPLGASDDHDDPVQQPQAQEEEEFDECLLSVPRDRDPCPRVQNVVDVVVPSNHDYDRRYYHPAALLNRLVSQVPDPDDHLAYEYEDELCSLVVLLVVLPHDQLDQDPPPVPDPVLSSVCSRGSNSVVVVVVDDDVSRVDPNVVSSLCLLVPVSSVVSRVVSVVSVVVSCVVSVHHYDYDYDAPPVCNPSSVSD

Radius of gyration: 27.73 Å; chains: 1; bounding box: 64×47×78 Å

pLDDT: mean 82.04, std 15.39, range [37.44, 98.5]